Protein 3MJF (pdb70)

Radius of gyration: 22.08 Å; Cα contacts (8 Å, |Δi|>4): 1040; chains: 1; bounding box: 64×47×45 Å

InterPro domains:
  IPR000115 Phosphoribosylglycinamide synthetase [MF_00138] (1-424)
  IPR000115 Phosphoribosylglycinamide synthetase [PTHR43472] (1-425)
  IPR000115 Phosphoribosylglycinamide synthetase [TIGR00877] (1-424)
  IPR011054 Rudiment single hybrid motif [SSF51246] (329-425)
  IPR011761 ATP-grasp fold [PS50975] (109-316)
  IPR013815 ATP-grasp fold, subdomain 1 [G3DSA:3.30.1490.20] (121-190)
  IPR016185 Pre-ATP-grasp domain superfamily [SSF52440] (1-103)
  IPR020559 Phosphoribosylglycinamide synthetase, conserved site [PS00184] (290-297)
  IPR020560 Phosphoribosylglycinamide synthetase, C-domain [PF02843] (332-422)
  IPR020560 Phosphoribosylglycinamide synthetase, C-domain [SM01210] (330-424)
  IPR020561 Phosphoribosylglycinamide synthetase, ATP-grasp (A) domain [PF01071] (103-296)
  IPR020562 Phosphoribosylglycinamide synthetase, N-terminal [PF02844] (1-102)
  IPR037123 Phosphoribosylglycinamide synthetase, C-domain superfamily [G3DSA:3.90.600.10] (331-428)

Organism: Yersinia pestis (NCBI:txid632)

CATH classification: 3.40.50.20 (+3 more: 3.30.1490.20, 3.30.470.20, 3.90.600.10)

Foldseek 3Di:
DDEEEEDEFLLSLQLQVQLLVDPVHDAYEYEQYAVSQVPPPRYHGDDHHSQPLVVVLVCCVVVVHQEYEYQALRNQLVASVVSCVVVVHHYFFFGNLQSCQAVPPVVVVVLCVVLVFFAKDKDKDLDLVVQLVVCVVVADQKKKAWPDDDVPPGIDRHHSVRSNVRSCVNDCCPPHVPPIMMMIIGDDDDFKKKWKWALQQDIATWIKHWQFAFEAPNDHDGHLTKMKTDDVLCDVVLVVLVVRPDNSSQVSVVVVRRGGHMWIFMWAHPVSHIHTPGTHSSSSPPHSNQCLWDDNSVVCSSCSSVVNNVVDHDDTHPWMKIKWWWFAAQPPHDGDWFWFKPDQDPDDDPFWDKRFGQWHQDPVRTIIGGDGTGIITMGTDNALVGNLVVSVVSVVPIDTPRIDTYSCHCVVRVVVVD

Structure (mmCIF, N/CA/C/O backbone):
data_3MJF
#
_entry.id   3MJF
#
_cell.length_a   68.637
_cell.length_b   69.151
_cell.length_c   95.166
_cell.angle_alpha   90.000
_cell.angle_beta   90.000
_cell.angle_gamma   90.000
#
_symmetry.space_group_name_H-M   'P 21 21 21'
#
loop_
_entity.id
_entity.type
_entity.pdbx_description
1 polymer 'Phosphoribosylamine--glycine ligase'
2 non-polymer GLYCEROL
3 non-polymer 'TRIETHYLENE GLYCOL'
4 non-polymer DI(HYDROXYETHYL)ETHER
5 non-polymer 1,2-ETHANEDIOL
6 non-polymer BETA-MERCAPTOETHANOL
7 non-polymer 'SULFATE ION'
8 non-polymer 'SODIUM ION'
9 water water
#
loop_
_atom_site.group_PDB
_atom_site.id
_atom_site.type_symbol
_atom_site.label_atom_id
_atom_site.label_alt_id
_atom_site.label_comp_id
_atom_site.label_asym_id
_atom_site.label_entity_id
_atom_site.label_seq_id
_atom_site.pdbx_PDB_ins_code
_atom_site.Cartn_x
_atom_site.Cartn_y
_atom_site.Cartn_z
_atom_site.occupancy
_atom_site.B_iso_or_equiv
_atom_site.auth_seq_id
_atom_site.auth_comp_id
_atom_site.auth_asym_id
_atom_site.auth_atom_id
_atom_site.pdbx_PDB_model_num
ATOM 1 N N . ALA A 1 3 ? -3.541 20.897 12.502 1.00 29.40 0 ALA A N 1
ATOM 2 C CA . ALA A 1 3 ? -2.611 19.735 12.398 1.00 27.50 0 ALA A CA 1
ATOM 3 C C . ALA A 1 3 ? -1.875 19.715 11.040 1.00 26.31 0 ALA A C 1
ATOM 4 O O . ALA A 1 3 ? -2.345 20.281 10.037 1.00 30.60 0 ALA A O 1
ATOM 19 N N . ASN A 1 5 ? 0.183 17.461 7.960 1.00 16.25 2 ASN A N 1
ATOM 20 C CA . ASN A 1 5 ? 0.385 16.153 7.352 1.00 14.16 2 ASN A CA 1
ATOM 21 C C . ASN A 1 5 ? 1.869 15.795 7.409 1.00 13.51 2 ASN A C 1
ATOM 22 O O . ASN A 1 5 ? 2.739 16.658 7.266 1.00 14.39 2 ASN A O 1
ATOM 27 N N . ILE A 1 6 ? 2.143 14.537 7.642 1.00 12.53 3 ILE A N 1
ATOM 28 C CA . ILE A 1 6 ? 3.496 14.017 7.875 1.00 11.89 3 ILE A CA 1
ATOM 29 C C . ILE A 1 6 ? 3.844 12.955 6.815 1.00 12.26 3 ILE A C 1
ATOM 30 O O . ILE A 1 6 ? 2.996 12.121 6.475 1.00 12.29 3 ILE A O 1
ATOM 35 N N . LEU A 1 7 ? 5.086 12.983 6.323 1.00 11.56 4 LEU A N 1
ATOM 36 C CA . LEU A 1 7 ? 5.625 11.953 5.425 1.00 11.27 4 LEU A CA 1
ATOM 37 C C . LEU A 1 7 ? 6.809 11.268 6.102 1.00 11.04 4 LEU A C 1
ATOM 38 O O . LEU A 1 7 ? 7.749 11.926 6.499 1.00 11.59 4 LEU A O 1
ATOM 43 N N . ILE A 1 8 ? 6.729 9.949 6.183 1.00 10.60 5 ILE A N 1
ATOM 44 C CA . ILE A 1 8 ? 7.848 9.099 6.583 1.00 10.03 5 ILE A CA 1
ATOM 45 C C . ILE A 1 8 ? 8.385 8.435 5.341 1.00 9.87 5 ILE A C 1
ATOM 46 O O . ILE A 1 8 ? 7.656 7.791 4.615 1.00 11.66 5 ILE A O 1
ATOM 51 N N . ILE A 1 9 ? 9.666 8.581 5.086 1.00 9.77 6 ILE A N 1
ATOM 52 C CA . ILE A 1 9 ? 10.279 7.958 3.931 1.00 10.12 6 ILE A CA 1
ATOM 53 C C . ILE A 1 9 ? 10.997 6.679 4.355 1.00 10.34 6 ILE A C 1
ATOM 54 O O . ILE A 1 9 ? 11.843 6.684 5.274 1.00 11.33 6 ILE A O 1
ATOM 59 N N . GLY A 1 10 ? 10.624 5.594 3.685 1.00 10.42 7 GLY A N 1
ATOM 60 C CA . GLY A 1 10 ? 11.251 4.298 3.862 1.00 10.37 7 GLY A CA 1
ATOM 61 C C . GLY A 1 10 ? 10.261 3.176 4.019 1.00 11.53 7 GLY A C 1
ATOM 62 O O . GLY A 1 10 ? 9.046 3.349 3.800 1.00 13.04 7 GLY A O 1
ATOM 63 N N . ASN A 1 11 ? 10.781 1.992 4.372 1.00 11.51 8 ASN A N 1
ATOM 64 C CA A ASN A 1 11 ? 9.933 0.790 4.363 0.60 12.62 8 ASN A CA 1
ATOM 65 C CA B ASN A 1 11 ? 9.951 0.790 4.349 0.40 12.27 8 ASN A CA 1
ATOM 66 C C . ASN A 1 11 ? 10.378 -0.309 5.334 1.00 12.36 8 ASN A C 1
ATOM 67 O O . ASN A 1 11 ? 9.950 -1.450 5.198 1.00 14.47 8 ASN A O 1
ATOM 76 N N . GLY A 1 12 ? 11.241 0.041 6.263 1.00 12.74 9 GLY A N 1
ATOM 77 C CA . GLY A 1 12 ? 11.683 -0.857 7.302 1.00 13.02 9 GLY A CA 1
ATOM 78 C C . GLY A 1 12 ? 10.911 -0.789 8.608 1.00 12.01 9 GLY A C 1
ATOM 79 O O . GLY A 1 12 ? 9.937 -0.048 8.751 1.00 12.29 9 GLY A O 1
ATOM 80 N N . GLY A 1 13 ? 11.400 -1.554 9.562 1.00 12.10 10 GLY A N 1
ATOM 81 C CA . GLY A 1 13 ? 10.761 -1.579 10.863 1.00 12.30 10 GLY A CA 1
ATOM 82 C C . GLY A 1 13 ? 10.935 -0.295 11.630 1.00 11.56 10 GLY A C 1
ATOM 83 O O . GLY A 1 13 ? 9.998 0.140 12.340 1.00 11.14 10 GLY A O 1
ATOM 84 N N . ARG A 1 14 ? 12.076 0.366 11.460 1.00 10.44 11 ARG A N 1
ATOM 85 C CA . ARG A 1 14 ? 12.250 1.714 12.035 1.00 10.04 11 ARG A CA 1
ATOM 86 C C . ARG A 1 14 ? 11.149 2.649 11.528 1.00 9.82 11 ARG A C 1
ATOM 87 O O . ARG A 1 14 ? 10.607 3.459 12.299 1.00 11.08 11 ARG A O 1
ATOM 95 N N . GLU A 1 15 ? 10.810 2.532 10.234 1.00 10.56 12 GLU A N 1
ATOM 96 C CA . GLU A 1 15 ? 9.830 3.460 9.636 1.00 11.31 12 GLU A CA 1
ATOM 97 C C . GLU A 1 15 ? 8.426 3.148 10.078 1.00 11.15 12 GLU A C 1
ATOM 98 O O . GLU A 1 15 ? 7.636 4.057 10.298 1.00 12.35 12 GLU A O 1
ATOM 104 N N . HIS A 1 16 ? 8.091 1.868 10.245 1.00 11.06 13 HIS A N 1
ATOM 105 C CA . HIS A 1 16 ? 6.804 1.507 10.835 1.00 11.25 13 HIS A CA 1
ATOM 106 C C . HIS A 1 16 ? 6.716 2.129 12.240 1.00 11.13 13 HIS A C 1
ATOM 107 O O . HIS A 1 16 ? 5.727 2.777 12.595 1.00 12.10 13 HIS A O 1
ATOM 114 N N . ALA A 1 17 ? 7.758 1.961 13.037 1.00 10.66 14 ALA A N 1
ATOM 115 C CA . ALA A 1 17 ? 7.752 2.519 14.370 1.00 11.27 14 ALA A CA 1
ATOM 116 C C . ALA A 1 17 ? 7.643 4.043 14.404 1.00 10.87 14 ALA A C 1
ATOM 117 O O . ALA A 1 17 ? 6.921 4.600 15.250 1.00 10.83 14 ALA A O 1
ATOM 119 N N . LEU A 1 18 ? 8.414 4.735 13.552 1.00 10.82 15 LEU A N 1
ATOM 120 C CA . LEU A 1 18 ? 8.347 6.179 13.478 1.00 11.04 15 LEU A CA 1
ATOM 121 C C . LEU A 1 18 ? 6.926 6.631 13.094 1.00 10.70 15 LEU A C 1
ATOM 122 O O . LEU A 1 18 ? 6.388 7.580 13.675 1.00 12.00 15 LEU A O 1
ATOM 127 N N . GLY A 1 19 ? 6.346 5.996 12.085 1.00 11.24 16 GLY A N 1
ATOM 128 C CA . GLY A 1 19 ? 5.003 6.353 11.637 1.00 12.85 16 GLY A CA 1
ATOM 129 C C . GLY A 1 19 ? 3.964 6.093 12.701 1.00 12.64 16 GLY A C 1
ATOM 130 O O . GLY A 1 19 ? 3.134 6.967 12.989 1.00 14.20 16 GLY A O 1
ATOM 131 N N . TRP A 1 20 ? 4.054 4.940 13.348 1.00 12.47 17 TRP A N 1
ATOM 132 C CA . TRP A 1 20 ? 3.138 4.565 14.439 1.00 12.48 17 TRP A CA 1
ATOM 133 C C . TRP A 1 20 ? 3.176 5.579 15.572 1.00 13.18 17 TRP A C 1
ATOM 134 O O . TRP A 1 20 ? 2.144 5.999 16.116 1.00 14.54 17 TRP A O 1
ATOM 145 N N . LYS A 1 21 ? 4.364 5.999 15.933 1.00 11.93 18 LYS A N 1
ATOM 146 C CA . LYS A 1 21 ? 4.516 6.997 16.967 1.00 12.46 18 LYS A CA 1
ATOM 147 C C . LYS A 1 21 ? 4.020 8.375 16.546 1.00 12.85 18 LYS A C 1
ATOM 148 O O . LYS A 1 21 ? 3.313 9.053 17.315 1.00 13.85 18 LYS A O 1
ATOM 154 N N . ALA A 1 22 ? 4.369 8.771 15.330 1.00 12.26 19 ALA A N 1
ATOM 155 C CA . ALA A 1 22 ? 3.910 10.051 14.789 1.00 13.45 19 ALA A CA 1
ATOM 156 C C . ALA A 1 22 ? 2.389 10.169 14.789 1.00 15.13 19 ALA A C 1
ATOM 157 O O . ALA A 1 22 ? 1.839 11.246 15.035 1.00 16.36 19 ALA A O 1
ATOM 159 N N . ALA A 1 23 ? 1.730 9.054 14.491 1.00 15.85 20 ALA A N 1
ATOM 160 C CA . ALA A 1 23 ? 0.272 8.993 14.438 1.00 17.32 20 ALA A CA 1
ATOM 161 C C . ALA A 1 23 ? -0.380 9.278 15.756 1.00 18.60 20 ALA A C 1
ATOM 162 O O . ALA A 1 23 ? -1.568 9.632 15.790 1.00 20.39 20 ALA A O 1
ATOM 164 N N . GLN A 1 24 ? 0.365 9.186 16.850 1.00 17.86 21 GLN A N 1
ATOM 165 C CA . GLN A 1 24 ? -0.185 9.504 18.164 1.00 18.53 21 GLN A CA 1
ATOM 166 C C . GLN A 1 24 ? -0.217 10.993 18.456 1.00 18.36 21 GLN A C 1
ATOM 167 O O . GLN A 1 24 ? -0.875 11.423 19.433 1.00 21.35 21 GLN A O 1
ATOM 173 N N . SER A 1 25 ? 0.464 11.807 17.650 1.00 17.32 22 SER A N 1
ATOM 174 C CA . SER A 1 25 ? 0.594 13.228 17.945 1.00 18.04 22 SER A CA 1
ATOM 175 C C . SER A 1 25 ? -0.658 13.998 17.623 1.00 19.81 22 SER A C 1
ATOM 176 O O . SER A 1 25 ? -1.175 13.857 16.554 1.00 19.88 22 SER A O 1
ATOM 179 N N . PRO A 1 26 ? -1.120 14.855 18.541 1.00 21.40 23 PRO A N 1
ATOM 180 C CA . PRO A 1 26 ? -2.224 15.732 18.169 1.00 22.30 23 PRO A CA 1
ATOM 181 C C . PRO A 1 26 ? -1.853 16.742 17.105 1.00 21.28 23 PRO A C 1
ATOM 182 O O . PRO A 1 26 ? -2.744 17.407 16.547 1.00 24.58 23 PRO A O 1
ATOM 186 N N . LEU A 1 27 ? -0.539 16.899 16.833 1.00 20.43 24 LEU A N 1
ATOM 187 C CA . LEU A 1 27 ? -0.041 17.799 15.836 1.00 20.69 24 LEU A CA 1
ATOM 188 C C . LEU A 1 27 ? -0.107 17.210 14.413 1.00 20.88 24 LEU A C 1
ATOM 189 O O . LEU A 1 27 ? 0.213 17.919 13.445 1.00 24.29 24 LEU A O 1
ATOM 194 N N . ALA A 1 28 ? -0.477 15.945 14.295 1.00 19.60 25 ALA A N 1
ATOM 195 C CA . ALA A 1 28 ? -0.466 15.257 13.012 1.00 18.49 25 ALA A CA 1
ATOM 196 C C . ALA A 1 28 ? -1.894 15.060 12.526 1.00 18.38 25 ALA A C 1
ATOM 197 O O . ALA A 1 28 ? -2.794 14.685 13.292 1.00 20.97 25 ALA A O 1
ATOM 199 N N . ASP A 1 29 ? -2.088 15.315 11.247 1.00 18.83 26 ASP A N 1
ATOM 200 C CA . ASP A 1 29 ? -3.351 15.001 10.553 1.00 19.42 26 ASP A CA 1
ATOM 201 C C . ASP A 1 29 ? -3.204 13.670 9.823 1.00 18.89 26 ASP A C 1
ATOM 202 O O . ASP A 1 29 ? -3.361 12.619 10.431 1.00 22.70 26 ASP A O 1
ATOM 207 N N . LYS A 1 30 ? -2.846 13.703 8.534 1.00 17.30 27 LYS A N 1
ATOM 208 C CA . LYS A 1 30 ? -2.599 12.484 7.801 1.00 16.39 27 LYS A CA 1
ATOM 209 C C . LYS A 1 30 ? -1.118 12.145 7.930 1.00 14.69 27 LYS A C 1
ATOM 210 O O . LYS A 1 30 ? -0.285 13.048 7.924 1.00 15.81 27 LYS A O 1
ATOM 216 N N . ILE A 1 31 ? -0.832 10.848 7.991 1.00 14.05 28 ILE A N 1
ATOM 217 C CA A ILE A 1 31 ? 0.545 10.335 8.029 0.60 14.31 28 ILE A CA 1
ATOM 218 C CA B ILE A 1 31 ? 0.537 10.319 8.080 0.40 13.83 28 ILE A CA 1
ATOM 219 C C . ILE A 1 31 ? 0.731 9.317 6.931 1.00 12.99 28 ILE A C 1
ATOM 220 O O . ILE A 1 31 ? 0.045 8.300 6.873 1.00 14.51 28 ILE A O 1
ATOM 229 N N . TYR A 1 32 ? 1.662 9.647 6.030 1.00 13.30 29 TYR A N 1
ATOM 230 C CA . TYR A 1 32 ? 1.984 8.839 4.897 1.00 12.61 29 TYR A CA 1
ATOM 231 C C . TYR A 1 32 ? 3.343 8.170 5.044 1.00 12.42 29 TYR A C 1
ATOM 232 O O . TYR A 1 32 ? 4.223 8.733 5.680 1.00 12.26 29 TYR A O 1
ATOM 241 N N . VAL A 1 33 ? 3.483 6.987 4.442 1.00 11.71 30 VAL A N 1
ATOM 242 C CA . VAL A 1 33 ? 4.755 6.269 4.483 1.00 11.42 30 VAL A CA 1
ATOM 243 C C . VAL A 1 33 ? 5.067 5.892 3.030 1.00 10.97 30 VAL A C 1
ATOM 244 O O . VAL A 1 33 ? 4.261 5.250 2.365 1.00 12.96 30 VAL A O 1
ATOM 248 N N . ALA A 1 34 ? 6.224 6.303 2.518 1.00 11.12 31 ALA A N 1
ATOM 249 C CA . ALA A 1 34 ? 6.631 6.074 1.106 1.00 10.91 31 ALA A CA 1
ATOM 250 C C . ALA A 1 34 ? 7.914 5.253 1.048 1.00 11.04 31 ALA A C 1
ATOM 251 O O . ALA A 1 34 ? 9.003 5.784 1.381 1.00 10.66 31 ALA A O 1
ATOM 253 N N . PRO A 1 35 ? 7.826 3.976 0.613 1.00 12.17 32 PRO A N 1
ATOM 254 C CA . PRO A 1 35 ? 6.669 3.251 0.151 1.00 12.26 32 PRO A CA 1
ATOM 255 C C . PRO A 1 35 ? 5.930 2.505 1.236 1.00 12.64 32 PRO A C 1
ATOM 256 O O . PRO A 1 35 ? 4.862 1.971 0.971 1.00 13.75 32 PRO A O 1
ATOM 260 N N . GLY A 1 36 ? 6.526 2.405 2.426 1.00 13.11 33 GLY A N 1
ATOM 261 C CA . GLY A 1 36 ? 5.933 1.631 3.496 1.00 14.16 33 GLY A CA 1
ATOM 262 C C . GLY A 1 36 ? 6.036 0.128 3.259 1.00 13.23 33 GLY A C 1
ATOM 263 O O . GLY A 1 36 ? 6.720 -0.349 2.330 1.00 14.24 33 GLY A O 1
ATOM 264 N N . ASN A 1 37 ? 5.364 -0.648 4.097 1.00 12.37 34 ASN A N 1
ATOM 265 C CA . ASN A 1 37 ? 5.408 -2.113 4.009 1.00 11.62 34 ASN A CA 1
ATOM 266 C C . ASN A 1 37 ? 4.038 -2.659 4.444 1.00 12.88 34 ASN A C 1
ATOM 267 O O . ASN A 1 37 ? 3.078 -1.880 4.567 1.00 13.34 34 ASN A O 1
ATOM 272 N N . ALA A 1 38 ? 3.924 -3.972 4.670 1.00 13.74 35 ALA A N 1
ATOM 273 C CA . ALA A 1 38 ? 2.587 -4.512 5.020 1.00 14.91 35 ALA A CA 1
ATOM 274 C C . ALA A 1 38 ? 2.110 -3.995 6.376 1.00 14.36 35 ALA A C 1
ATOM 275 O O . ALA A 1 38 ? 0.905 -3.837 6.615 1.00 15.26 35 ALA A O 1
ATOM 277 N N . GLY A 1 39 ? 3.042 -3.711 7.285 1.00 14.22 36 GLY A N 1
ATOM 278 C CA . GLY A 1 39 ? 2.646 -3.273 8.609 1.00 13.95 36 GLY A CA 1
ATOM 279 C C . GLY A 1 39 ? 2.028 -1.892 8.568 1.00 14.70 36 GLY A C 1
ATOM 280 O O . GLY A 1 39 ? 1.073 -1.618 9.268 1.00 15.04 36 GLY A O 1
ATOM 281 N N . THR A 1 40 ? 2.619 -0.987 7.798 1.00 12.44 37 THR A N 1
ATOM 282 C CA . THR A 1 40 ? 2.086 0.354 7.673 1.00 13.33 37 THR A CA 1
ATOM 283 C C . THR A 1 40 ? 0.805 0.343 6.832 1.00 13.07 37 THR A C 1
ATOM 284 O O . THR A 1 40 ? -0.104 1.141 7.085 1.00 14.18 37 THR A O 1
ATOM 288 N N . ALA A 1 41 ? 0.701 -0.562 5.875 1.00 13.45 38 ALA A N 1
ATOM 289 C CA . ALA A 1 41 ? -0.590 -0.756 5.148 1.00 14.12 38 ALA A CA 1
ATOM 290 C C . ALA A 1 41 ? -1.715 -1.139 6.119 1.00 14.85 38 ALA A C 1
ATOM 291 O O . ALA A 1 41 ? -2.775 -0.527 6.110 1.00 18.47 38 ALA A O 1
ATOM 293 N N . LEU A 1 42 ? -1.423 -2.117 6.975 1.00 16.02 39 LEU A N 1
ATOM 294 C CA . LEU A 1 42 ? -2.398 -2.605 7.948 1.00 16.78 39 LEU A CA 1
ATOM 295 C C . LEU A 1 42 ? -2.738 -1.576 9.045 1.00 18.50 39 LEU A C 1
ATOM 296 O O . LEU A 1 42 ? -3.878 -1.517 9.568 1.00 19.94 39 LEU A O 1
ATOM 301 N N . GLU A 1 43 ? -1.772 -0.743 9.392 1.00 18.09 40 GLU A N 1
ATOM 302 C CA . GLU A 1 43 ? -1.957 0.269 10.429 1.00 19.32 40 GLU A CA 1
ATOM 303 C C . GLU A 1 43 ? -3.066 1.223 9.997 1.00 20.08 40 GLU A C 1
ATOM 304 O O . GLU A 1 43 ? -2.979 1.875 8.977 1.00 20.00 40 GLU A O 1
ATOM 310 N N . PRO A 1 44 ? -4.140 1.350 10.797 1.00 21.57 41 PRO A N 1
ATOM 311 C CA . PRO A 1 44 ? -5.232 2.192 10.274 1.00 21.59 41 PRO A CA 1
ATOM 312 C C . PRO A 1 44 ? -4.941 3.675 10.148 1.00 21.30 41 PRO A C 1
ATOM 313 O O . PRO A 1 44 ? -5.609 4.384 9.352 1.00 23.99 41 PRO A O 1
ATOM 317 N N . THR A 1 45 ? -3.947 4.142 10.905 1.00 20.78 42 THR A N 1
ATOM 318 C CA . THR A 1 45 ? -3.603 5.530 10.996 1.00 20.79 42 THR A CA 1
ATOM 319 C C . THR A 1 45 ? -2.544 5.973 9.972 1.00 17.77 42 THR A C 1
ATOM 320 O O . THR A 1 45 ? -2.206 7.147 9.928 1.00 19.19 42 THR A O 1
ATOM 324 N N . LEU A 1 46 ? -1.990 5.030 9.196 1.00 15.80 43 LEU A N 1
ATOM 325 C CA . LEU A 1 46 ? -0.933 5.293 8.223 1.00 14.36 43 LEU A CA 1
ATOM 326 C C . LEU A 1 46 ? -1.382 4.959 6.818 1.00 13.98 43 LEU A C 1
ATOM 327 O O . LEU A 1 46 ? -2.089 3.964 6.612 1.00 15.71 43 LEU A O 1
ATOM 332 N N . GLU A 1 47 ? -0.964 5.770 5.857 1.00 13.79 44 GLU A N 1
ATOM 333 C CA . GLU A 1 47 ? -1.311 5.538 4.463 1.00 14.96 44 GLU A CA 1
ATOM 334 C C . GLU A 1 47 ? -0.059 5.331 3.659 1.00 13.96 44 GLU A C 1
ATOM 335 O O . GLU A 1 47 ? 0.768 6.237 3.569 1.00 14.67 44 GLU A O 1
ATOM 341 N N . ASN A 1 48 ? 0.082 4.164 3.056 1.00 12.80 45 ASN A N 1
ATOM 342 C CA . ASN A 1 48 ? 1.210 3.929 2.176 1.00 13.53 45 ASN A CA 1
ATOM 343 C C . ASN A 1 48 ? 1.045 4.688 0.874 1.00 13.94 45 ASN A C 1
ATOM 344 O O . ASN A 1 48 ? -0.086 4.799 0.352 1.00 16.55 45 ASN A O 1
ATOM 349 N N . VAL A 1 49 ? 2.165 5.158 0.345 1.00 13.76 46 VAL A N 1
ATOM 350 C CA A VAL A 1 49 ? 2.270 5.910 -0.900 0.60 15.45 46 VAL A CA 1
ATOM 351 C CA B VAL A 1 49 ? 2.157 5.818 -0.941 0.40 14.90 46 VAL A CA 1
ATOM 352 C C . VAL A 1 49 ? 3.242 5.165 -1.808 1.00 14.96 46 VAL A C 1
ATOM 353 O O . VAL A 1 49 ? 4.375 4.917 -1.390 1.00 15.22 46 VAL A O 1
ATOM 360 N N . ASP A 1 50 ? 2.824 4.794 -3.009 1.00 16.69 47 ASP A N 1
ATOM 361 C CA . ASP A 1 50 ? 3.650 3.984 -3.913 1.00 16.56 47 ASP A CA 1
ATOM 362 C C . ASP A 1 50 ? 4.705 4.800 -4.651 1.00 17.06 47 ASP A C 1
ATOM 363 O O . ASP A 1 50 ? 4.614 5.010 -5.887 1.00 18.92 47 ASP A O 1
ATOM 368 N N . ILE A 1 51 ? 5.697 5.253 -3.892 1.00 14.82 48 ILE A N 1
ATOM 369 C CA . ILE A 1 51 ? 6.820 6.012 -4.406 1.00 14.47 48 ILE A CA 1
ATOM 370 C C . ILE A 1 51 ? 8.063 5.434 -3.727 1.00 14.14 48 ILE A C 1
ATOM 371 O O . ILE A 1 51 ? 8.050 5.259 -2.504 1.00 14.09 48 ILE A O 1
ATOM 376 N N . ALA A 1 52 ? 9.095 5.122 -4.511 1.00 15.18 49 ALA A N 1
ATOM 377 C CA . ALA A 1 52 ? 10.316 4.562 -3.993 1.00 16.13 49 ALA A CA 1
ATOM 378 C C . ALA A 1 52 ? 11.023 5.559 -3.125 1.00 14.94 49 ALA A C 1
ATOM 379 O O . ALA A 1 52 ? 10.996 6.777 -3.408 1.00 14.41 49 ALA A O 1
ATOM 381 N N . ALA A 1 53 ? 11.729 5.062 -2.117 1.00 15.58 50 ALA A N 1
ATOM 382 C CA . ALA A 1 53 ? 12.423 5.940 -1.200 1.00 15.91 50 ALA A CA 1
ATOM 383 C C . ALA A 1 53 ? 13.534 6.721 -1.850 1.00 16.39 50 ALA A C 1
ATOM 384 O O . ALA A 1 53 ? 13.930 7.751 -1.327 1.00 17.89 50 ALA A O 1
ATOM 386 N N . THR A 1 54 ? 14.051 6.233 -2.984 1.00 15.74 51 THR A N 1
ATOM 387 C CA . THR A 1 54 ? 15.092 6.922 -3.734 1.00 16.72 51 THR A CA 1
ATOM 388 C C . THR A 1 54 ? 14.586 7.660 -4.996 1.00 15.59 51 THR A C 1
ATOM 389 O O . THR A 1 54 ? 15.386 8.177 -5.802 1.00 17.63 51 THR A O 1
ATOM 393 N N . ASP A 1 55 ? 13.273 7.828 -5.117 1.00 14.44 52 ASP A N 1
ATOM 394 C CA . ASP A 1 55 ? 12.696 8.650 -6.196 1.00 14.68 52 ASP A CA 1
ATOM 395 C C . ASP A 1 55 ? 12.455 10.077 -5.685 1.00 13.45 52 ASP A C 1
ATOM 396 O O . ASP A 1 55 ? 11.347 10.425 -5.265 1.00 13.44 52 ASP A O 1
ATOM 401 N N . ILE A 1 56 ? 13.488 10.913 -5.740 1.00 14.56 53 ILE A N 1
ATOM 402 C CA A ILE A 1 56 ? 13.399 12.201 -5.125 0.60 15.63 53 ILE A CA 1
ATOM 403 C CA B ILE A 1 56 ? 13.451 12.266 -5.176 0.40 15.12 53 ILE A CA 1
ATOM 404 C C . ILE A 1 56 ? 12.345 13.064 -5.813 1.00 14.45 53 ILE A C 1
ATOM 405 O O . ILE A 1 56 ? 11.602 13.782 -5.129 1.00 15.29 53 ILE A O 1
ATOM 414 N N . ALA A 1 57 ? 12.282 13.027 -7.141 1.00 14.84 54 ALA A N 1
ATOM 415 C CA . ALA A 1 57 ? 11.293 13.857 -7.835 1.00 15.16 54 ALA A CA 1
ATOM 416 C C . ALA A 1 57 ? 9.858 13.436 -7.453 1.00 13.54 54 ALA A C 1
ATOM 417 O O . ALA A 1 57 ? 8.988 14.290 -7.248 1.00 15.34 54 ALA A O 1
ATOM 419 N N . GLY A 1 58 ? 9.617 12.144 -7.358 1.00 14.44 55 GLY A N 1
ATOM 420 C CA . GLY A 1 58 ? 8.318 11.644 -6.955 1.00 14.19 55 GLY A CA 1
ATOM 421 C C . GLY A 1 58 ? 7.940 12.010 -5.539 1.00 13.18 55 GLY A C 1
ATOM 422 O O . GLY A 1 58 ? 6.816 12.428 -5.260 1.00 13.44 55 GLY A O 1
ATOM 423 N N . LEU A 1 59 ? 8.940 11.936 -4.663 1.00 12.63 56 LEU A N 1
ATOM 424 C CA . LEU A 1 59 ? 8.744 12.294 -3.267 1.00 12.48 56 LEU A CA 1
ATOM 425 C C . LEU A 1 59 ? 8.444 13.796 -3.138 1.00 11.93 56 LEU A C 1
ATOM 426 O O . LEU A 1 59 ? 7.555 14.187 -2.355 1.00 13.23 56 LEU A O 1
ATOM 431 N N . LEU A 1 60 ? 9.237 14.625 -3.818 1.00 14.04 57 LEU A N 1
ATOM 432 C CA A LEU A 1 60 ? 9.012 16.055 -3.740 0.70 14.66 57 LEU A CA 1
ATOM 433 C CA B LEU A 1 60 ? 9.017 16.091 -3.844 0.30 14.15 57 LEU A CA 1
ATOM 434 C C . LEU A 1 60 ? 7.630 16.428 -4.334 1.00 13.49 57 LEU A C 1
ATOM 435 O O . LEU A 1 60 ? 6.903 17.253 -3.717 1.00 14.78 57 LEU A O 1
ATOM 444 N N . ALA A 1 61 ? 7.246 15.834 -5.480 1.00 13.96 58 ALA A N 1
ATOM 445 C CA . ALA A 1 61 ? 5.953 16.107 -6.077 1.00 13.03 58 ALA A CA 1
ATOM 446 C C . ALA A 1 61 ? 4.813 15.771 -5.097 1.00 13.10 58 ALA A C 1
ATOM 447 O O . ALA A 1 61 ? 3.797 16.500 -4.978 1.00 14.00 58 ALA A O 1
ATOM 449 N N . PHE A 1 62 ? 4.958 14.641 -4.397 1.00 12.75 59 PHE A N 1
ATOM 450 C CA . PHE A 1 62 ? 4.000 14.189 -3.400 1.00 13.60 59 PHE A CA 1
ATOM 451 C C . PHE A 1 62 ? 3.919 15.205 -2.273 1.00 12.67 59 PHE A C 1
ATOM 452 O O . PHE A 1 62 ? 2.807 15.658 -1.893 1.00 13.53 59 PHE A O 1
ATOM 460 N N . ALA A 1 63 ? 5.063 15.616 -1.753 1.00 12.92 60 ALA A N 1
ATOM 461 C CA . ALA A 1 63 ? 5.070 16.541 -0.624 1.00 13.85 60 ALA A CA 1
ATOM 462 C C . ALA A 1 63 ? 4.438 17.879 -1.010 1.00 12.79 60 ALA A C 1
ATOM 463 O O . ALA A 1 63 ? 3.767 18.525 -0.191 1.00 13.94 60 ALA A O 1
ATOM 465 N N . GLN A 1 64 ? 4.706 18.322 -2.228 1.00 14.07 61 GLN A N 1
ATOM 466 C CA . GLN A 1 64 ? 4.158 19.571 -2.744 1.00 14.64 61 GLN A CA 1
ATOM 467 C C . GLN A 1 64 ? 2.687 19.513 -3.094 1.00 15.88 61 GLN A C 1
ATOM 468 O O . GLN A 1 64 ? 2.011 20.590 -3.185 1.00 19.93 61 GLN A O 1
ATOM 474 N N . SER A 1 65 ? 2.156 18.326 -3.245 1.00 14.32 62 SER A N 1
ATOM 475 C CA . SER A 1 65 ? 0.765 18.159 -3.644 1.00 14.66 62 SER A CA 1
ATOM 476 C C . SER A 1 65 ? -0.155 17.670 -2.541 1.00 14.33 62 SER A C 1
ATOM 477 O O . SER A 1 65 ? -1.379 17.727 -2.697 1.00 14.41 62 SER A O 1
ATOM 480 N N . HIS A 1 66 ? 0.421 17.190 -1.439 1.00 14.66 63 HIS A N 1
ATOM 481 C CA . HIS A 1 66 ? -0.338 16.669 -0.306 1.00 14.28 63 HIS A CA 1
ATOM 482 C C . HIS A 1 66 ? -0.086 17.443 1.009 1.00 15.67 63 HIS A C 1
ATOM 483 O O . HIS A 1 66 ? -0.343 16.940 2.117 1.00 16.46 63 HIS A O 1
ATOM 490 N N . ASP A 1 67 ? 0.347 18.689 0.872 1.00 15.91 64 ASP A N 1
ATOM 491 C CA . ASP A 1 67 ? 0.455 19.634 1.959 1.00 16.77 64 ASP A CA 1
ATOM 492 C C . ASP A 1 67 ? 1.203 19.024 3.135 1.00 15.73 64 ASP A C 1
ATOM 493 O O . ASP A 1 67 ? 0.752 19.021 4.278 1.00 17.11 64 ASP A O 1
ATOM 498 N N . ILE A 1 68 ? 2.391 18.486 2.823 1.00 14.98 65 ILE A N 1
ATOM 499 C CA . ILE A 1 68 ? 3.215 17.856 3.855 1.00 13.76 65 ILE A CA 1
ATOM 500 C C . ILE A 1 68 ? 4.025 18.877 4.663 1.00 13.48 65 ILE A C 1
ATOM 501 O O . ILE A 1 68 ? 4.976 19.455 4.143 1.00 16.48 65 ILE A O 1
ATOM 506 N N . GLY A 1 69 ? 3.674 19.024 5.929 1.00 14.46 66 GLY A N 1
ATOM 507 C CA . GLY A 1 69 ? 4.313 19.976 6.818 1.00 13.76 66 GLY A CA 1
ATOM 508 C C . GLY A 1 69 ? 5.584 19.496 7.445 1.00 14.26 66 GLY A C 1
ATOM 509 O O . GLY A 1 69 ? 6.402 20.332 7.813 1.00 15.78 66 GLY A O 1
ATOM 510 N N . LEU A 1 70 ? 5.794 18.186 7.501 1.00 12.92 67 LEU A N 1
ATOM 511 C CA . LEU A 1 70 ? 7.035 17.655 8.035 1.00 12.21 67 LEU A CA 1
ATOM 512 C C . LEU A 1 70 ? 7.295 16.295 7.395 1.00 10.50 67 LEU A C 1
ATOM 513 O O . LEU A 1 70 ? 6.424 15.422 7.408 1.00 11.46 67 LEU A O 1
ATOM 518 N N . THR A 1 71 ? 8.513 16.112 6.933 1.00 10.38 68 THR A N 1
ATOM 519 C CA . THR A 1 71 ? 9.036 14.836 6.434 1.00 9.60 68 THR A CA 1
ATOM 520 C C . THR A 1 71 ? 10.150 14.314 7.338 1.00 10.17 68 THR A C 1
ATOM 521 O O . THR A 1 71 ? 10.961 15.084 7.806 1.00 10.47 68 THR A O 1
ATOM 525 N N . ILE A 1 72 ? 10.109 13.022 7.640 1.00 10.69 69 ILE A N 1
ATOM 526 C CA . ILE A 1 72 ? 11.094 12.397 8.495 1.00 10.46 69 ILE A CA 1
ATOM 527 C C . ILE A 1 72 ? 11.705 11.280 7.700 1.00 10.95 69 ILE A C 1
ATOM 528 O O . ILE A 1 72 ? 10.999 10.418 7.200 1.00 11.07 69 ILE A O 1
ATOM 533 N N . VAL A 1 73 ? 13.030 11.263 7.610 1.00 12.54 70 VAL A N 1
ATOM 534 C CA . VAL A 1 73 ? 13.739 10.263 6.781 1.00 12.16 70 VAL A CA 1
ATOM 535 C C . VAL A 1 73 ? 14.394 9.203 7.635 1.00 16.07 70 VAL A C 1
ATOM 536 O O . VAL A 1 73 ? 15.169 9.487 8.519 1.00 18.51 70 VAL A O 1
ATOM 540 N N . GLY A 1 74 ? 14.040 7.972 7.349 1.00 19.37 71 GLY A N 1
ATOM 541 C CA . GLY A 1 74 ? 14.620 6.853 8.131 1.00 20.61 71 GLY A CA 1
ATOM 542 C C . GLY A 1 74 ? 15.938 6.256 7.622 1.00 16.91 71 GLY A C 1
ATOM 543 O O . GLY A 1 74 ? 16.946 6.295 8.342 1.00 21.08 71 GLY A O 1
ATOM 544 N N . PRO A 1 75 ? 15.947 5.786 6.370 1.00 18.31 72 PRO A N 1
ATOM 545 C CA . PRO A 1 75 ? 17.082 4.983 5.897 1.00 16.49 72 PRO A CA 1
ATOM 546 C C . PRO A 1 75 ? 18.146 5.803 5.173 1.00 15.48 72 PRO A C 1
ATOM 547 O O . PRO A 1 75 ? 17.948 6.912 4.741 1.00 15.23 72 PRO A O 1
ATOM 551 N N . GLU A 1 76 ? 19.249 5.141 4.944 1.00 14.69 73 GLU A N 1
ATOM 552 C CA . GLU A 1 76 ? 20.405 5.705 4.298 1.00 14.49 73 GLU A CA 1
ATOM 553 C C . GLU A 1 76 ? 20.255 6.119 2.847 1.00 13.12 73 GLU A C 1
ATOM 554 O O . GLU A 1 76 ? 20.748 7.155 2.417 1.00 13.94 73 GLU A O 1
ATOM 560 N N . ALA A 1 77 ? 19.641 5.256 2.047 1.00 14.29 74 ALA A N 1
ATOM 561 C CA . ALA A 1 77 ? 19.603 5.457 0.610 1.00 14.08 74 ALA A CA 1
ATOM 562 C C . ALA A 1 77 ? 19.103 6.819 0.105 1.00 15.10 74 ALA A C 1
ATOM 563 O O . ALA A 1 77 ? 19.793 7.456 -0.686 1.00 15.75 74 ALA A O 1
ATOM 565 N N . PRO A 1 78 ? 17.965 7.295 0.618 1.00 14.51 75 PRO A N 1
ATOM 566 C CA . PRO A 1 78 ? 17.493 8.632 0.196 1.00 13.83 75 PRO A CA 1
ATOM 567 C C . PRO A 1 78 ? 18.394 9.756 0.684 1.00 12.91 75 PRO A C 1
ATOM 568 O O . PRO A 1 78 ? 18.549 10.771 0.014 1.00 13.71 75 PRO A O 1
ATOM 572 N N . LEU A 1 79 ? 19.045 9.549 1.831 1.00 11.79 76 LEU A N 1
ATOM 573 C CA . LEU A 1 79 ? 19.906 10.595 2.381 1.00 11.22 76 LEU A CA 1
ATOM 574 C C . LEU A 1 79 ? 21.145 10.814 1.533 1.00 12.83 76 LEU A C 1
ATOM 575 O O . LEU A 1 79 ? 21.506 11.959 1.253 1.00 12.36 76 LEU A O 1
ATOM 580 N N . VAL A 1 80 ? 21.777 9.724 1.119 1.00 12.88 77 VAL A N 1
ATOM 581 C CA . VAL A 1 80 ? 22.997 9.821 0.377 1.00 14.15 77 VAL A CA 1
ATOM 582 C C . VAL A 1 80 ? 22.854 10.314 -1.043 1.00 14.73 77 VAL A C 1
ATOM 583 O O . VAL A 1 80 ? 23.857 10.729 -1.649 1.00 16.73 77 VAL A O 1
ATOM 587 N N . ILE A 1 81 ? 21.623 10.378 -1.534 1.00 15.25 78 ILE A N 1
ATOM 588 C CA . ILE A 1 81 ? 21.359 11.013 -2.834 1.00 15.03 78 ILE A CA 1
ATOM 589 C C . ILE A 1 81 ? 20.729 12.405 -2.719 1.00 15.08 78 ILE A C 1
ATOM 590 O O . ILE A 1 81 ? 20.354 13.004 -3.708 1.00 16.84 78 ILE A O 1
ATOM 595 N N . GLY A 1 82 ? 20.625 12.902 -1.496 1.00 13.72 79 GLY A N 1
ATOM 596 C CA . GLY A 1 82 ? 20.244 14.285 -1.259 1.00 13.04 79 GLY A CA 1
ATOM 597 C C . GLY A 1 82 ? 18.761 14.593 -1.238 1.00 11.83 79 GLY A C 1
ATOM 598 O O . GLY A 1 82 ? 18.339 15.669 -1.668 1.00 12.93 79 GLY A O 1
ATOM 599 N N . VAL A 1 83 ? 17.940 13.685 -0.715 1.00 11.40 80 VAL A N 1
ATOM 600 C CA . VAL A 1 83 ? 16.520 14.019 -0.537 1.00 11.19 80 VAL A CA 1
ATOM 601 C C . VAL A 1 83 ? 16.323 15.267 0.321 1.00 10.82 80 VAL A C 1
ATOM 602 O O . VAL A 1 83 ? 15.488 16.100 0.048 1.00 11.62 80 VAL A O 1
ATOM 606 N N . VAL A 1 84 ? 17.169 15.414 1.353 1.00 10.36 81 VAL A N 1
ATOM 607 C CA . VAL A 1 84 ? 17.056 16.559 2.221 1.00 9.98 81 VAL A CA 1
ATOM 608 C C . VAL A 1 84 ? 17.392 17.862 1.479 1.00 10.52 81 VAL A C 1
ATOM 609 O O . VAL A 1 84 ? 16.645 18.843 1.568 1.00 12.71 81 VAL A O 1
ATOM 613 N N . ASP A 1 85 ? 18.447 17.834 0.679 1.00 11.43 82 ASP A N 1
ATOM 614 C CA . ASP A 1 85 ? 18.834 19.022 -0.076 1.00 12.92 82 ASP A CA 1
ATOM 615 C C . ASP A 1 85 ? 17.668 19.445 -0.983 1.00 13.68 82 ASP A C 1
ATOM 616 O O . ASP A 1 85 ? 17.344 20.635 -1.115 1.00 14.97 82 ASP A O 1
ATOM 621 N N . ALA A 1 86 ? 17.062 18.459 -1.639 1.00 12.77 83 ALA A N 1
ATOM 622 C CA . ALA A 1 86 ? 15.980 18.713 -2.601 1.00 13.51 83 ALA A CA 1
ATOM 623 C C . ALA A 1 86 ? 14.762 19.301 -1.893 1.00 13.12 83 ALA A C 1
ATOM 624 O O . ALA A 1 86 ? 14.152 20.294 -2.338 1.00 14.90 83 ALA A O 1
ATOM 626 N N . PHE A 1 87 ? 14.380 18.699 -0.777 1.00 12.07 84 PHE A N 1
ATOM 627 C CA . PHE A 1 87 ? 13.236 19.182 -0.031 1.00 12.57 84 PHE A CA 1
ATOM 628 C C . PHE A 1 87 ? 13.488 20.613 0.495 1.00 13.46 84 PHE A C 1
ATOM 629 O O . PHE A 1 87 ? 12.583 21.467 0.436 1.00 14.13 84 PHE A O 1
ATOM 637 N N . ARG A 1 88 ? 14.669 20.863 1.036 1.00 14.29 85 ARG A N 1
ATOM 638 C CA . ARG A 1 88 ? 14.950 22.170 1.572 1.00 15.64 85 ARG A CA 1
ATOM 639 C C . ARG A 1 88 ? 15.012 23.244 0.492 1.00 16.08 85 ARG A C 1
ATOM 640 O O . ARG A 1 88 ? 14.543 24.356 0.752 1.00 17.94 85 ARG A O 1
ATOM 648 N N . ALA A 1 89 ? 15.491 22.889 -0.698 1.00 15.40 86 ALA A N 1
ATOM 649 C CA . ALA A 1 89 ? 15.542 23.842 -1.815 1.00 16.46 86 ALA A CA 1
ATOM 650 C C . ALA A 1 89 ? 14.124 24.274 -2.180 1.00 17.52 86 ALA A C 1
ATOM 651 O O . ALA A 1 89 ? 13.924 25.420 -2.682 1.00 20.19 86 ALA A O 1
ATOM 653 N N . ALA A 1 90 ? 13.152 23.378 -1.939 1.00 16.56 87 ALA A N 1
ATOM 654 C CA . ALA A 1 90 ? 11.715 23.610 -2.213 1.00 17.76 87 ALA A CA 1
ATOM 655 C C . ALA A 1 90 ? 10.948 24.193 -1.018 1.00 18.19 87 ALA A C 1
ATOM 656 O O . ALA A 1 90 ? 9.696 24.317 -1.077 1.00 20.22 87 ALA A O 1
ATOM 658 N N . GLY A 1 91 ? 11.661 24.494 0.070 1.00 18.75 88 GLY A N 1
ATOM 659 C CA . GLY A 1 91 ? 11.043 25.149 1.219 1.00 19.76 88 GLY A CA 1
ATOM 660 C C . GLY A 1 91 ? 10.313 24.238 2.166 1.00 19.78 88 GLY A C 1
ATOM 661 O O . GLY A 1 91 ? 9.540 24.717 3.005 1.00 22.89 88 GLY A O 1
ATOM 662 N N . LEU A 1 92 ? 10.563 22.923 2.051 1.00 18.43 89 LEU A N 1
ATOM 663 C CA . LEU A 1 92 ? 9.820 21.941 2.827 1.00 16.56 89 LEU A CA 1
ATOM 664 C C . LEU A 1 92 ? 10.632 21.542 4.062 1.00 15.46 89 LEU A C 1
ATOM 665 O O . LEU A 1 92 ? 11.868 21.370 3.965 1.00 17.96 89 LEU A O 1
ATOM 670 N N . ALA A 1 93 ? 9.955 21.364 5.199 1.00 13.86 90 ALA A N 1
ATOM 671 C CA . ALA A 1 93 ? 10.593 20.970 6.443 1.00 12.03 90 ALA A CA 1
ATOM 672 C C . ALA A 1 93 ? 10.844 19.454 6.425 1.00 11.26 90 ALA A C 1
ATOM 673 O O . ALA A 1 93 ? 9.943 18.644 6.274 1.00 12.64 90 ALA A O 1
ATOM 675 N N . ILE A 1 94 ? 12.112 19.091 6.660 1.00 10.77 91 ILE A N 1
ATOM 676 C CA . ILE A 1 94 ? 12.554 17.700 6.597 1.00 10.06 91 ILE A CA 1
ATOM 677 C C . ILE A 1 94 ? 13.642 17.430 7.625 1.00 9.36 91 ILE A C 1
ATOM 678 O O . ILE A 1 94 ? 14.591 18.194 7.753 1.00 12.01 91 ILE A O 1
ATOM 683 N N . PHE A 1 95 ? 13.427 16.363 8.410 1.00 10.29 92 PHE A N 1
ATOM 684 C CA . PHE A 1 95 ? 14.331 15.971 9.482 1.00 9.24 92 PHE A CA 1
ATOM 685 C C . PHE A 1 95 ? 15.215 14.810 9.003 1.00 8.78 92 PHE A C 1
ATOM 686 O O . PHE A 1 95 ? 14.785 13.679 8.889 1.00 10.64 92 PHE A O 1
ATOM 694 N N . GLY A 1 96 ? 16.461 15.167 8.703 1.00 8.32 93 GLY A N 1
ATOM 695 C CA . GLY A 1 96 ? 17.484 14.271 8.161 1.00 8.77 93 GLY A CA 1
ATOM 696 C C . GLY A 1 96 ? 18.693 15.078 7.730 1.00 9.32 93 GLY A C 1
ATOM 697 O O . GLY A 1 96 ? 18.607 16.298 7.630 1.00 10.08 93 GLY A O 1
ATOM 698 N N . PRO A 1 97 ? 19.811 14.395 7.473 1.00 9.16 94 PRO A N 1
ATOM 699 C CA . PRO A 1 97 ? 21.032 15.062 7.035 1.00 8.95 94 PRO A CA 1
ATOM 700 C C . PRO A 1 97 ? 21.012 15.357 5.530 1.00 8.58 94 PRO A C 1
ATOM 701 O O . PRO A 1 97 ? 20.491 14.568 4.747 1.00 9.26 94 PRO A O 1
ATOM 705 N N . THR A 1 98 ? 21.658 16.464 5.164 1.00 9.50 95 THR A N 1
ATOM 706 C CA . THR A 1 98 ? 22.003 16.718 3.775 1.00 10.00 95 THR A CA 1
ATOM 707 C C . THR A 1 98 ? 22.915 15.602 3.235 1.00 10.05 95 THR A C 1
ATOM 708 O O . THR A 1 98 ? 23.495 14.837 3.985 1.00 10.72 95 THR A O 1
ATOM 712 N N . GLN A 1 99 ? 23.024 15.520 1.923 1.00 11.23 96 GLN A N 1
ATOM 713 C CA A GLN A 1 99 ? 23.940 14.580 1.312 0.50 11.40 96 GLN A CA 1
ATOM 714 C CA B GLN A 1 99 ? 23.945 14.577 1.307 0.50 11.62 96 GLN A CA 1
ATOM 715 C C . GLN A 1 99 ? 25.343 14.720 1.888 1.00 11.72 96 GLN A C 1
ATOM 716 O O . GLN A 1 99 ? 26.000 13.723 2.168 1.00 11.08 96 GLN A O 1
ATOM 727 N N . ALA A 1 100 ? 25.804 15.960 2.048 1.00 11.72 97 ALA A N 1
ATOM 728 C CA . ALA A 1 100 ? 27.120 16.199 2.580 1.00 12.14 97 ALA A CA 1
ATOM 729 C C . ALA A 1 100 ? 27.286 15.722 4.009 1.00 10.92 97 ALA A C 1
ATOM 730 O O . ALA A 1 100 ? 28.293 15.087 4.367 1.00 12.35 97 ALA A O 1
ATOM 732 N N . ALA A 1 101 ? 26.291 16.021 4.838 1.00 10.37 98 ALA A N 1
ATOM 733 C CA . ALA A 1 101 ? 26.305 15.561 6.228 1.00 9.33 98 ALA A CA 1
ATOM 734 C C . ALA A 1 101 ? 26.150 14.020 6.331 1.00 10.41 98 ALA A C 1
ATOM 735 O O . ALA A 1 101 ? 26.699 13.407 7.238 1.00 9.76 98 ALA A O 1
ATOM 737 N N . ALA A 1 102 ? 25.395 13.440 5.379 1.00 9.38 99 ALA A N 1
ATOM 738 C CA . ALA A 1 102 ? 25.144 12.006 5.341 1.00 9.82 99 ALA A CA 1
ATOM 739 C C . ALA A 1 102 ? 26.372 11.184 5.065 1.00 10.78 99 ALA A C 1
ATOM 740 O O . ALA A 1 102 ? 26.370 9.989 5.297 1.00 12.75 99 ALA A O 1
ATOM 742 N N . GLN A 1 103 ? 27.446 11.817 4.631 1.00 10.31 100 GLN A N 1
ATOM 743 C CA . GLN A 1 103 ? 28.688 11.101 4.470 1.00 10.48 100 GLN A CA 1
ATOM 744 C C . GLN A 1 103 ? 29.163 10.443 5.771 1.00 10.49 100 GLN A C 1
ATOM 745 O O . GLN A 1 103 ? 29.822 9.385 5.765 1.00 11.47 100 GLN A O 1
ATOM 751 N N . LEU A 1 104 ? 28.794 11.039 6.894 1.00 10.94 101 LEU A N 1
ATOM 752 C CA . LEU A 1 104 ? 29.173 10.513 8.213 1.00 11.77 101 LEU A CA 1
ATOM 753 C C . LEU A 1 104 ? 28.543 9.183 8.513 1.00 14.11 101 LEU A C 1
ATOM 754 O O . LEU A 1 104 ? 29.155 8.370 9.224 1.00 15.35 101 LEU A O 1
ATOM 759 N N . GLU A 1 105 ? 27.329 8.939 8.005 1.00 14.40 102 GLU A N 1
ATOM 760 C CA A GLU A 1 105 ? 26.669 7.659 8.156 0.70 14.76 102 GLU A CA 1
ATOM 761 C CA B GLU A 1 105 ? 26.751 7.591 8.169 0.30 14.88 102 GLU A CA 1
ATOM 762 C C . GLU A 1 105 ? 26.855 6.715 6.949 1.00 14.68 102 GLU A C 1
ATOM 763 O O . GLU A 1 105 ? 26.657 5.490 7.078 1.00 17.34 102 GLU A O 1
ATOM 774 N N . GLY A 1 106 ? 27.139 7.285 5.775 1.00 15.48 103 GLY A N 1
ATOM 775 C CA . GLY A 1 106 ? 27.145 6.543 4.514 1.00 16.56 103 GLY A CA 1
ATOM 776 C C . GLY A 1 106 ? 28.463 6.026 4.025 1.00 17.49 103 GLY A C 1
ATOM 777 O O . GLY A 1 106 ? 28.527 5.090 3.209 1.00 19.97 103 GLY A O 1
ATOM 778 N N . SER A 1 107 ? 29.534 6.662 4.487 1.00 15.84 104 SER A N 1
ATOM 779 C CA . SER A 1 107 ? 30.874 6.313 4.006 1.00 17.01 104 SER A CA 1
ATOM 780 C C . SER A 1 107 ? 31.760 5.926 5.179 1.00 16.76 104 SER A C 1
ATOM 781 O O . SER A 1 107 ? 32.109 6.767 6.013 1.00 15.73 104 SER A O 1
ATOM 784 N N . LYS A 1 108 ? 32.210 4.675 5.210 1.00 18.28 105 LYS A N 1
ATOM 785 C CA A LYS A 1 108 ? 33.117 4.224 6.254 0.60 18.18 105 LYS A CA 1
ATOM 786 C CA B LYS A 1 108 ? 33.134 4.238 6.255 0.40 18.12 105 LYS A CA 1
ATOM 787 C C . LYS A 1 108 ? 34.470 4.990 6.157 1.00 17.86 105 LYS A C 1
ATOM 788 O O . LYS A 1 108 ? 35.030 5.398 7.153 1.00 17.41 105 LYS A O 1
ATOM 799 N N . ALA A 1 109 ? 34.990 5.194 4.949 1.00 18.48 106 ALA A N 1
ATOM 800 C CA . ALA A 1 109 ? 36.268 5.916 4.735 1.00 17.67 106 ALA A CA 1
ATOM 801 C C . ALA A 1 109 ? 36.210 7.373 5.221 1.00 16.47 106 ALA A C 1
ATOM 802 O O . ALA A 1 109 ? 37.110 7.898 5.906 1.00 16.20 106 ALA A O 1
ATOM 804 N N . PHE A 1 110 ? 35.105 8.035 4.862 1.00 15.04 107 PHE A N 1
ATOM 805 C CA . PHE A 1 110 ? 34.892 9.420 5.282 1.00 13.23 107 PHE A CA 1
ATOM 806 C C . PHE A 1 110 ? 34.966 9.488 6.814 1.00 12.57 107 PHE A C 1
ATOM 807 O O . PHE A 1 110 ? 35.602 10.347 7.424 1.00 11.37 107 PHE A O 1
ATOM 815 N N . THR A 1 111 ? 34.288 8.551 7.457 1.00 12.63 108 THR A N 1
ATOM 816 C CA . THR A 1 111 ? 34.221 8.566 8.906 1.00 11.53 108 THR A CA 1
ATOM 817 C C . THR A 1 111 ? 35.514 8.198 9.559 1.00 11.50 108 THR A C 1
ATOM 818 O O . THR A 1 111 ? 35.888 8.846 10.556 1.00 12.24 108 THR A O 1
ATOM 822 N N . LYS A 1 112 ? 36.256 7.240 9.017 1.00 12.72 109 LYS A N 1
ATOM 823 C CA A LYS A 1 112 ? 37.547 6.969 9.638 0.60 12.87 109 LYS A CA 1
ATOM 824 C CA B LYS A 1 112 ? 37.579 6.944 9.584 0.40 13.10 109 LYS A CA 1
ATOM 825 C C . LYS A 1 112 ? 38.435 8.211 9.606 1.00 13.83 109 LYS A C 1
ATOM 826 O O . LYS A 1 112 ? 39.119 8.517 10.593 1.00 13.83 109 LYS A O 1
ATOM 837 N N . ASP A 1 113 ? 38.419 8.938 8.498 1.00 12.79 110 ASP A N 1
ATOM 838 C CA . ASP A 1 113 ? 39.229 10.155 8.410 1.00 13.50 110 ASP A CA 1
ATOM 839 C C . ASP A 1 113 ? 38.743 11.236 9.378 1.00 12.43 110 ASP A C 1
ATOM 840 O O . ASP A 1 113 ? 39.547 11.928 10.039 1.00 12.55 110 ASP A O 1
ATOM 845 N N . PHE A 1 114 ? 37.427 11.351 9.465 1.00 11.97 111 PHE A N 1
ATOM 846 C CA . PHE A 1 114 ? 36.812 12.336 10.359 1.00 10.43 111 PHE A CA 1
ATOM 847 C C . PHE A 1 114 ? 37.178 12.062 11.825 1.00 9.91 111 PHE A C 1
ATOM 848 O O . PHE A 1 114 ? 37.580 12.975 12.577 1.00 11.51 111 PHE A O 1
ATOM 856 N N . LEU A 1 115 ? 37.042 10.802 12.239 1.00 10.45 112 LEU A N 1
ATOM 857 C CA . LEU A 1 115 ? 37.364 10.425 13.598 1.00 11.51 112 LEU A CA 1
ATOM 858 C C . LEU A 1 115 ? 38.816 10.736 13.912 1.00 13.19 112 LEU A C 1
ATOM 859 O O . LEU A 1 115 ? 39.112 11.227 15.006 1.00 14.26 112 LEU A O 1
ATOM 864 N N . ALA A 1 116 ? 39.690 10.487 12.937 1.00 12.12 113 ALA A N 1
ATOM 865 C CA . ALA A 1 116 ? 41.128 10.715 13.167 1.00 13.95 113 ALA A CA 1
ATOM 866 C C . ALA A 1 116 ? 41.410 12.184 13.344 1.00 14.93 113 ALA A C 1
ATOM 867 O O . ALA A 1 116 ? 42.090 12.606 14.301 1.00 16.63 113 ALA A O 1
ATOM 869 N N . ARG A 1 117 ? 40.894 12.999 12.452 1.00 15.62 114 ARG A N 1
ATOM 870 C CA . ARG A 1 117 ? 41.263 14.415 12.527 1.00 17.24 114 ARG A CA 1
ATOM 871 C C . ARG A 1 117 ? 40.641 15.158 13.720 1.00 16.40 114 ARG A C 1
ATOM 872 O O . ARG A 1 117 ? 41.198 16.159 14.182 1.00 19.25 114 ARG A O 1
ATOM 880 N N . HIS A 1 118 ? 39.575 14.606 14.299 1.00 15.05 115 HIS A N 1
ATOM 881 C CA . HIS A 1 118 ? 38.943 15.144 15.479 1.00 14.78 115 HIS A CA 1
ATOM 882 C C . HIS A 1 118 ? 39.297 14.435 16.790 1.00 14.94 115 HIS A C 1
ATOM 883 O O . HIS A 1 118 ? 38.746 14.768 17.846 1.00 16.98 115 HIS A O 1
ATOM 890 N N . ASN A 1 119 ? 40.210 13.474 16.699 1.00 15.92 116 ASN A N 1
ATOM 891 C CA A ASN A 1 119 ? 40.671 12.707 17.858 0.60 16.02 116 ASN A CA 1
ATOM 892 C CA B ASN A 1 119 ? 40.656 12.732 17.896 0.40 16.27 116 ASN A CA 1
ATOM 893 C C . ASN A 1 119 ? 39.497 12.102 18.659 1.00 15.73 116 ASN A C 1
ATOM 894 O O . ASN A 1 119 ? 39.446 12.145 19.899 1.00 18.21 116 ASN A O 1
ATOM 903 N N . ILE A 1 120 ? 38.530 11.562 17.936 1.00 12.90 117 ILE A N 1
ATOM 904 C CA . ILE A 1 120 ? 37.385 10.946 18.559 1.00 12.52 117 ILE A CA 1
ATOM 905 C C . ILE A 1 120 ? 37.762 9.471 18.778 1.00 12.06 117 ILE A C 1
ATOM 906 O O . ILE A 1 120 ? 38.199 8.795 17.851 1.00 11.97 117 ILE A O 1
ATOM 911 N N . PRO A 1 121 ? 37.524 8.957 19.984 1.00 11.65 118 PRO A N 1
ATOM 912 C CA . PRO A 1 121 ? 37.990 7.587 20.293 1.00 10.76 118 PRO A CA 1
ATOM 913 C C . PRO A 1 121 ? 37.338 6.548 19.383 1.00 11.90 118 PRO A C 1
ATOM 914 O O . PRO A 1 121 ? 36.125 6.559 19.192 1.00 12.00 118 PRO A O 1
ATOM 918 N N . SER A 1 122 ? 38.180 5.663 18.867 1.00 12.03 119 SER A N 1
ATOM 919 C CA . SER A 1 122 ? 37.796 4.716 17.835 1.00 12.26 119 SER A CA 1
ATOM 920 C C . SER A 1 122 ? 38.990 3.789 17.592 1.00 12.37 119 SER A C 1
ATOM 921 O O . SER A 1 122 ? 40.051 4.014 18.144 1.00 13.21 119 SER A O 1
ATOM 924 N N . ALA A 1 123 ? 38.823 2.773 16.747 1.00 11.63 120 ALA A N 1
ATOM 925 C CA . ALA A 1 123 ? 39.898 1.798 16.498 1.00 12.04 120 ALA A CA 1
ATOM 926 C C . ALA A 1 123 ? 41.020 2.361 15.609 1.00 13.94 120 ALA A C 1
ATOM 927 O O . ALA A 1 123 ? 40.757 2.900 14.531 1.00 16.35 120 ALA A O 1
ATOM 929 N N . GLU A 1 124 ? 42.271 2.208 16.040 1.00 13.85 121 GLU A N 1
ATOM 930 C CA . GLU A 1 124 ? 43.441 2.472 15.215 1.00 15.15 121 GLU A CA 1
ATOM 931 C C . GLU A 1 124 ? 43.513 1.444 14.133 1.00 12.58 121 GLU A C 1
ATOM 932 O O . GLU A 1 124 ? 43.114 0.281 14.334 1.00 13.41 121 GLU A O 1
ATOM 938 N N . TYR A 1 125 ? 44.013 1.819 12.971 1.00 13.12 122 TYR A N 1
ATOM 939 C CA . TYR A 1 125 ? 44.190 0.852 11.890 1.00 13.88 122 TYR A CA 1
ATOM 940 C C . TYR A 1 125 ? 45.271 1.255 10.935 1.00 14.73 122 TYR A C 1
ATOM 941 O O . TYR A 1 125 ? 45.656 2.428 10.857 1.00 15.62 122 TYR A O 1
ATOM 950 N N . GLN A 1 126 ? 45.774 0.271 10.192 1.00 14.79 123 GLN A N 1
ATOM 951 C CA A GLN A 1 126 ? 46.755 0.500 9.133 0.60 16.51 123 GLN A CA 1
ATOM 952 C CA B GLN A 1 126 ? 46.756 0.506 9.123 0.40 16.51 123 GLN A CA 1
ATOM 953 C C . GLN A 1 126 ? 46.609 -0.559 8.059 1.00 17.13 123 GLN A C 1
ATOM 954 O O . GLN A 1 126 ? 46.309 -1.723 8.359 1.00 16.78 123 GLN A O 1
ATOM 965 N N . ASN A 1 127 ? 46.787 -0.152 6.802 1.00 18.65 124 ASN A N 1
ATOM 966 C CA . ASN A 1 127 ?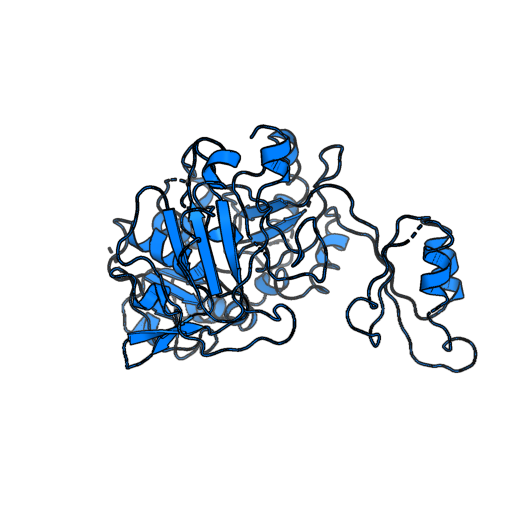 46.676 -1.056 5.643 1.00 19.53 124 ASN A CA 1
ATOM 967 C C . ASN A 1 127 ? 48.046 -1.510 5.259 1.00 18.27 124 ASN A C 1
ATOM 968 O O . ASN A 1 127 ? 49.026 -0.765 5.426 1.00 19.01 124 ASN A O 1
ATOM 973 N N . PHE A 1 128 ? 48.134 -2.743 4.746 1.00 17.56 125 PHE A N 1
ATOM 974 C CA . PHE A 1 128 ? 49.421 -3.291 4.296 1.00 17.87 125 PHE A CA 1
ATOM 975 C C . PHE A 1 128 ? 49.284 -4.185 3.072 1.00 17.94 125 PHE A C 1
ATOM 976 O O . PHE A 1 128 ? 48.315 -4.940 2.886 1.00 17.26 125 PHE A O 1
ATOM 984 N N . THR A 1 129 ? 50.299 -4.058 2.222 1.00 19.91 126 THR A N 1
ATOM 985 C CA . THR A 1 129 ? 50.585 -5.047 1.191 1.00 20.73 126 THR A CA 1
ATOM 986 C C . THR A 1 129 ? 51.930 -5.774 1.421 1.00 20.87 126 THR A C 1
ATOM 987 O O . THR A 1 129 ? 52.199 -6.832 0.792 1.00 22.02 126 THR A O 1
ATOM 991 N N . ASP A 1 130 ? 52.792 -5.208 2.255 1.00 21.63 127 ASP A N 1
ATOM 992 C CA . ASP A 1 130 ? 54.096 -5.755 2.560 1.00 22.82 127 ASP A CA 1
ATOM 993 C C . ASP A 1 130 ? 54.089 -6.541 3.838 1.00 21.68 127 ASP A C 1
ATOM 994 O O . ASP A 1 130 ? 53.799 -6.004 4.913 1.00 21.14 127 ASP A O 1
ATOM 999 N N . VAL A 1 131 ? 54.424 -7.821 3.739 1.00 21.87 128 VAL A N 1
ATOM 1000 C CA . VAL A 1 131 ? 54.324 -8.712 4.859 1.00 21.42 128 VAL A CA 1
ATOM 1001 C C . VAL A 1 131 ? 55.289 -8.332 5.950 1.00 21.25 128 VAL A C 1
ATOM 1002 O O . VAL A 1 131 ? 54.963 -8.449 7.145 1.00 22.02 128 VAL A O 1
ATOM 1006 N N . GLU A 1 132 ? 56.463 -7.794 5.584 1.00 23.00 129 GLU A N 1
ATOM 1007 C CA . GLU A 1 132 ? 57.410 -7.424 6.648 1.00 23.56 129 GLU A CA 1
ATOM 1008 C C . GLU A 1 132 ? 56.951 -6.164 7.426 1.00 23.21 129 GLU A C 1
ATOM 1009 O O . GLU A 1 132 ? 57.080 -6.106 8.641 1.00 23.67 129 GLU A O 1
ATOM 1015 N N . ALA A 1 133 ? 56.394 -5.172 6.741 1.00 22.14 130 ALA A N 1
ATOM 1016 C CA . ALA A 1 133 ? 55.831 -3.983 7.424 1.00 21.74 130 ALA A CA 1
ATOM 1017 C C . ALA A 1 133 ? 54.665 -4.415 8.313 1.00 20.23 130 ALA A C 1
ATOM 1018 O O . ALA A 1 133 ? 54.551 -3.964 9.452 1.00 21.19 130 ALA A O 1
ATOM 1020 N N . ALA A 1 134 ? 53.849 -5.346 7.831 1.00 19.05 131 ALA A N 1
ATOM 1021 C CA . ALA A 1 134 ? 52.675 -5.796 8.615 1.00 17.67 131 ALA A CA 1
ATOM 1022 C C . ALA A 1 134 ? 53.119 -6.536 9.858 1.00 18.84 131 ALA A C 1
ATOM 1023 O O . ALA A 1 134 ? 52.552 -6.330 10.953 1.00 18.91 131 ALA A O 1
ATOM 1025 N N . LEU A 1 135 ? 54.106 -7.416 9.724 1.00 18.78 132 LEU A N 1
ATOM 1026 C CA . LEU A 1 135 ? 54.586 -8.178 10.870 1.00 19.99 132 LEU A CA 1
ATOM 1027 C C . LEU A 1 135 ? 55.212 -7.224 11.908 1.00 20.88 132 LEU A C 1
ATOM 1028 O O . LEU A 1 135 ? 55.019 -7.363 13.093 1.00 21.35 132 LEU A O 1
ATOM 1033 N N . ALA A 1 136 ? 55.955 -6.228 11.438 1.00 22.04 133 ALA A N 1
ATOM 1034 C CA . ALA A 1 136 ? 56.543 -5.265 12.346 1.00 22.55 133 ALA A CA 1
ATOM 1035 C C . ALA A 1 136 ? 55.476 -4.495 13.107 1.00 23.26 133 ALA A C 1
ATOM 1036 O O . ALA A 1 136 ? 55.602 -4.288 14.319 1.00 24.85 133 ALA A O 1
ATOM 1038 N N . TYR A 1 137 ? 54.379 -4.159 12.432 1.00 20.94 134 TYR A N 1
ATOM 1039 C CA . TYR A 1 137 ? 53.290 -3.487 13.085 1.00 21.13 134 TYR A CA 1
ATOM 1040 C C . TYR A 1 137 ? 52.566 -4.380 14.100 1.00 19.38 134 TYR A C 1
ATOM 1041 O O . TYR A 1 137 ? 52.325 -3.917 15.215 1.00 20.55 134 TYR A O 1
ATOM 1050 N N . VAL A 1 138 ? 52.228 -5.627 13.774 1.00 19.39 135 VAL A N 1
ATOM 1051 C CA . VAL A 1 138 ? 51.570 -6.513 14.775 1.00 19.67 135 VAL A CA 1
ATOM 1052 C C . VAL A 1 138 ? 52.520 -6.933 15.915 1.00 21.94 135 VAL A C 1
ATOM 1053 O O . VAL A 1 138 ? 52.067 -7.212 17.045 1.00 22.45 135 VAL A O 1
ATOM 1057 N N . ARG A 1 139 ? 53.830 -6.934 15.651 1.00 24.42 136 ARG A N 1
ATOM 1058 C CA . ARG A 1 139 ? 54.805 -7.122 16.747 1.00 25.68 136 ARG A CA 1
ATOM 1059 C C . ARG A 1 139 ? 54.847 -5.930 17.667 1.00 26.47 136 ARG A C 1
ATOM 1060 O O . ARG A 1 139 ? 54.927 -6.107 18.890 1.00 29.31 136 ARG A O 1
ATOM 1068 N N . GLN A 1 140 ? 54.762 -4.739 17.114 1.00 27.06 137 GLN A N 1
ATOM 1069 C CA A GLN A 1 140 ? 54.732 -3.517 17.914 0.60 27.40 137 GLN A CA 1
ATOM 1070 C CA B GLN A 1 140 ? 54.747 -3.543 17.937 0.40 27.26 137 GLN A CA 1
ATOM 1071 C C . GLN A 1 140 ? 53.476 -3.449 18.774 1.00 27.50 137 GLN A C 1
ATOM 1072 O O . GLN A 1 140 ? 53.554 -3.191 19.989 1.00 27.74 137 GLN A O 1
ATOM 1083 N N . LYS A 1 141 ? 52.300 -3.656 18.152 1.00 26.15 138 LYS A N 1
ATOM 1084 C CA . LYS A 1 141 ? 50.999 -3.560 18.865 1.00 26.95 138 LYS A CA 1
ATOM 1085 C C . LYS A 1 141 ? 50.694 -4.725 19.783 1.00 26.44 138 LYS A C 1
ATOM 1086 O O . LYS A 1 141 ? 50.178 -4.546 20.898 1.00 28.53 138 LYS A O 1
ATOM 1092 N N . GLY A 1 142 ? 51.068 -5.921 19.371 1.00 27.02 139 GLY A N 1
ATOM 1093 C CA . GLY A 1 142 ? 50.805 -7.111 20.151 1.00 26.96 139 GLY A CA 1
ATOM 1094 C C . GLY A 1 142 ? 49.329 -7.468 19.990 1.00 24.75 139 GLY A C 1
ATOM 1095 O O . GLY A 1 142 ? 48.506 -6.687 19.525 1.00 27.93 139 GLY A O 1
ATOM 1096 N N . ALA A 1 143 ? 49.031 -8.656 20.440 1.00 24.21 140 ALA A N 1
ATOM 1097 C CA . ALA A 1 143 ? 47.691 -9.154 20.442 1.00 20.05 140 ALA A CA 1
ATOM 1098 C C . ALA A 1 143 ? 46.997 -8.670 21.694 1.00 17.89 140 ALA A C 1
ATOM 1099 O O . ALA A 1 143 ? 47.658 -8.319 22.681 1.00 18.13 140 ALA A O 1
ATOM 1101 N N . PRO A 1 144 ? 45.654 -8.677 21.707 1.00 15.36 141 PRO A N 1
ATOM 1102 C CA A PRO A 1 144 ? 44.726 -8.988 20.610 0.60 15.14 141 PRO A CA 1
ATOM 1103 C CA B PRO A 1 144 ? 44.814 -9.015 20.564 0.40 14.91 141 PRO A CA 1
ATOM 1104 C C . PRO A 1 144 ? 44.734 -7.914 19.513 1.00 14.06 141 PRO A C 1
ATOM 1105 O O . PRO A 1 144 ? 44.968 -6.740 19.813 1.00 14.84 141 PRO A O 1
ATOM 1112 N N . ILE A 1 145 ? 44.416 -8.319 18.284 1.00 12.35 142 ILE A N 1
ATOM 1113 C CA . ILE A 1 145 ? 44.399 -7.385 17.145 1.00 11.74 142 ILE A CA 1
ATOM 1114 C C . ILE A 1 145 ? 43.582 -8.047 16.049 1.00 11.32 142 ILE A C 1
ATOM 1115 O O . ILE A 1 145 ? 43.489 -9.275 16.051 1.00 11.90 142 ILE A O 1
ATOM 1120 N N . VAL A 1 146 ? 43.032 -7.295 15.115 1.00 10.85 143 VAL A N 1
ATOM 1121 C CA . VAL A 1 146 ? 42.139 -7.822 14.059 1.00 10.22 143 VAL A CA 1
ATOM 1122 C C . VAL A 1 146 ? 42.861 -7.693 12.707 1.00 11.07 143 VAL A C 1
ATOM 1123 O O . VAL A 1 146 ? 43.487 -6.675 12.419 1.00 12.59 143 VAL A O 1
ATOM 1127 N N . ILE A 1 147 ? 42.788 -8.731 11.881 1.00 11.08 144 ILE A N 1
ATOM 1128 C CA A ILE A 1 147 ? 43.376 -8.714 10.553 0.60 11.61 144 ILE A CA 1
ATOM 1129 C CA B ILE A 1 147 ? 43.382 -8.721 10.547 0.40 12.31 144 ILE A CA 1
ATOM 1130 C C . ILE A 1 147 ? 42.296 -9.092 9.551 1.00 12.28 144 ILE A C 1
ATOM 1131 O O . ILE A 1 147 ? 41.623 -10.119 9.717 1.00 12.79 144 ILE A O 1
ATOM 1140 N N . LYS A 1 148 ? 42.136 -8.292 8.492 1.00 13.30 145 LYS A N 1
ATOM 1141 C CA A LYS A 1 148 ? 41.069 -8.491 7.506 0.60 13.94 145 LYS A CA 1
ATOM 1142 C CA B LYS A 1 148 ? 41.068 -8.468 7.507 0.40 13.57 145 LYS A CA 1
ATOM 1143 C C . LYS A 1 148 ? 41.604 -8.472 6.090 1.00 13.61 145 LYS A C 1
ATOM 1144 O O . LYS A 1 148 ? 42.534 -7.730 5.768 1.00 14.19 145 LYS A O 1
ATOM 1155 N N . ALA A 1 149 ? 41.029 -9.333 5.259 1.00 13.64 146 ALA A N 1
ATOM 1156 C CA . ALA A 1 149 ? 41.404 -9.379 3.841 1.00 14.93 146 ALA A CA 1
ATOM 1157 C C . ALA A 1 149 ? 40.172 -9.727 3.045 1.00 15.23 146 ALA A C 1
ATOM 1158 O O . ALA A 1 149 ? 39.297 -10.442 3.529 1.00 16.59 146 ALA A O 1
ATOM 1160 N N . ASP A 1 150 ? 40.163 -9.326 1.774 1.00 18.07 147 ASP A N 1
ATOM 1161 C CA . ASP A 1 150 ? 39.076 -9.677 0.836 1.00 18.51 147 ASP A CA 1
ATOM 1162 C C . ASP A 1 150 ? 39.534 -10.841 -0.072 1.00 17.36 147 ASP A C 1
ATOM 1163 O O . ASP A 1 150 ? 40.720 -11.038 -0.271 1.00 19.84 147 ASP A O 1
ATOM 1168 N N . GLY A 1 151 ? 38.553 -11.579 -0.570 1.00 16.52 148 GLY A N 1
ATOM 1169 C CA . GLY A 1 151 ? 38.742 -12.667 -1.498 1.00 16.84 148 GLY A CA 1
ATOM 1170 C C . GLY A 1 151 ? 38.580 -14.055 -0.943 1.00 16.18 148 GLY A C 1
ATOM 1171 O O . GLY A 1 151 ? 38.545 -15.029 -1.688 1.00 17.97 148 GLY A O 1
ATOM 1172 N N . LEU A 1 152 ? 38.468 -14.153 0.365 1.00 16.80 149 LEU A N 1
ATOM 1173 C CA . LEU A 1 152 ? 38.383 -15.426 1.064 1.00 17.13 149 LEU A CA 1
ATOM 1174 C C . LEU A 1 152 ? 36.939 -15.888 1.257 1.00 18.33 149 LEU A C 1
ATOM 1175 O O . LEU A 1 152 ? 36.005 -15.144 0.905 1.00 19.68 149 LEU A O 1
ATOM 1180 N N . ALA A 1 153 ? 36.744 -17.098 1.799 1.00 19.26 150 ALA A N 1
ATOM 1181 C CA . ALA A 1 153 ? 35.415 -17.654 1.966 1.00 21.84 150 ALA A CA 1
ATOM 1182 C C . ALA A 1 153 ? 34.641 -16.891 3.032 1.00 22.78 150 ALA A C 1
ATOM 1183 O O . ALA A 1 153 ? 35.210 -16.167 3.871 1.00 20.01 150 ALA A O 1
ATOM 1185 N N . ALA A 1 154 ? 33.331 -17.084 3.022 1.00 25.94 151 ALA A N 1
ATOM 1186 C CA . ALA A 1 154 ? 32.468 -16.442 3.991 1.00 26.76 151 ALA A CA 1
ATOM 1187 C C . ALA A 1 154 ? 32.905 -16.848 5.404 1.00 26.83 151 ALA A C 1
ATOM 1188 O O . ALA A 1 154 ? 33.088 -18.020 5.652 1.00 28.78 151 ALA A O 1
ATOM 1190 N N . GLY A 1 155 ? 33.141 -15.892 6.314 1.00 26.29 152 GLY A N 1
ATOM 1191 C CA . GLY A 1 155 ? 33.566 -16.193 7.671 1.00 26.06 152 GLY A CA 1
ATOM 1192 C C . GLY A 1 155 ? 35.061 -16.303 7.876 1.00 25.34 152 GLY A C 1
ATOM 1193 O O . GLY A 1 155 ? 35.543 -16.524 9.006 1.00 27.82 152 GLY A O 1
ATOM 1194 N N . LYS A 1 156 ? 35.813 -16.147 6.787 1.00 21.18 153 LYS A N 1
ATOM 1195 C CA . LYS A 1 156 ? 37.244 -16.314 6.828 1.00 19.45 153 LYS A CA 1
ATOM 1196 C C . LYS A 1 156 ? 37.981 -15.015 6.488 1.00 18.60 153 LYS A C 1
ATOM 1197 O O . LYS A 1 156 ? 39.201 -14.996 6.491 1.00 19.12 153 LYS A O 1
ATOM 1203 N N . GLY A 1 157 ? 37.239 -13.927 6.252 1.00 18.12 154 GLY A N 1
ATOM 1204 C CA . GLY A 1 157 ? 37.878 -12.650 5.895 1.00 17.15 154 GLY A CA 1
ATOM 1205 C C . GLY A 1 157 ? 38.338 -11.748 7.050 1.00 15.73 154 GLY A C 1
ATOM 1206 O O . GLY A 1 157 ? 38.987 -10.748 6.859 1.00 15.27 154 GLY A O 1
ATOM 1207 N N . VAL A 1 158 ? 37.949 -12.109 8.253 1.00 15.23 155 VAL A N 1
ATOM 1208 C CA . VAL A 1 158 ? 38.283 -11.339 9.426 1.00 14.91 155 VAL A CA 1
ATOM 1209 C C . VAL A 1 158 ? 38.799 -12.318 10.468 1.00 15.72 155 VAL A C 1
ATOM 1210 O O . VAL A 1 158 ? 38.128 -13.277 10.813 1.00 17.65 155 VAL A O 1
ATOM 1214 N N . ILE A 1 159 ? 40.021 -12.093 10.932 1.00 13.20 156 ILE A N 1
ATOM 1215 C CA . ILE A 1 159 ? 40.629 -12.890 11.975 1.00 12.94 156 ILE A CA 1
ATOM 1216 C C . ILE A 1 159 ? 40.819 -12.005 13.208 1.00 11.36 156 ILE A C 1
ATOM 1217 O O . ILE A 1 159 ? 41.511 -10.974 13.170 1.00 12.35 156 ILE A O 1
ATOM 1222 N N . VAL A 1 160 ? 40.193 -12.365 14.316 1.00 12.34 157 VAL A N 1
ATOM 1223 C CA . VAL A 1 160 ? 40.462 -11.733 15.583 1.00 12.72 157 VAL A CA 1
ATOM 1224 C C . VAL A 1 160 ? 41.539 -12.550 16.277 1.00 12.08 157 VAL A C 1
ATOM 1225 O O . VAL A 1 160 ? 41.298 -13.611 16.863 1.00 15.72 157 VAL A O 1
ATOM 1229 N N . ALA A 1 161 ? 42.760 -12.053 16.172 1.00 10.35 158 ALA A N 1
ATOM 1230 C CA . ALA A 1 161 ? 43.938 -12.726 16.687 1.00 10.82 158 ALA A CA 1
ATOM 1231 C C . ALA A 1 161 ? 44.145 -12.433 18.148 1.00 11.77 158 ALA A C 1
ATOM 1232 O O . ALA A 1 161 ? 44.329 -11.299 18.521 1.00 14.11 158 ALA A O 1
ATOM 1242 N N . THR A 1 163 ? 46.393 -14.036 20.221 1.00 12.28 160 THR A N 1
ATOM 1243 C CA . THR A 1 163 ? 47.756 -14.329 20.654 1.00 11.66 160 THR A CA 1
ATOM 1244 C C . THR A 1 163 ? 48.702 -13.750 19.566 1.00 11.70 160 THR A C 1
ATOM 1245 O O . THR A 1 163 ? 48.271 -13.513 18.406 1.00 10.98 160 THR A O 1
ATOM 1249 N N . GLN A 1 164 ? 49.975 -13.600 19.909 1.00 12.23 161 GLN A N 1
ATOM 1250 C CA A GLN A 1 164 ? 50.936 -13.094 18.952 0.60 12.42 161 GLN A CA 1
ATOM 1251 C CA B GLN A 1 164 ? 50.940 -13.099 18.948 0.40 12.47 161 GLN A CA 1
ATOM 1252 C C . GLN A 1 164 ? 51.051 -14.028 17.763 1.00 11.56 161 GLN A C 1
ATOM 1253 O O . GLN A 1 164 ? 51.108 -13.587 16.601 1.00 12.11 161 GLN A O 1
ATOM 1264 N N . GLU A 1 165 ? 51.119 -15.330 18.028 1.00 12.63 162 GLU A N 1
ATOM 1265 C CA A GLU A 1 165 ? 51.180 -16.299 16.937 0.60 13.05 162 GLU A CA 1
ATOM 1266 C CA B GLU A 1 165 ? 51.219 -16.266 16.930 0.40 12.58 162 GLU A CA 1
ATOM 1267 C C . GLU A 1 165 ? 49.978 -16.188 16.018 1.00 11.57 162 GLU A C 1
ATOM 1268 O O . GLU A 1 165 ? 50.124 -16.307 14.799 1.00 12.32 162 GLU A O 1
ATOM 1279 N N . GLU A 1 166 ? 48.768 -16.058 16.576 1.00 11.24 163 GLU A N 1
ATOM 1280 C CA . GLU A 1 166 ? 47.626 -15.980 15.717 1.00 10.61 163 GLU A CA 1
ATOM 1281 C C . GLU A 1 166 ? 47.725 -14.757 14.791 1.00 10.23 163 GLU A C 1
ATOM 1282 O O . GLU A 1 166 ? 47.303 -14.780 13.629 1.00 10.39 163 GLU A O 1
ATOM 1288 N N . ALA A 1 167 ? 48.252 -13.656 15.324 1.00 10.09 164 ALA A N 1
ATOM 1289 C CA . ALA A 1 167 ? 48.376 -12.445 14.539 1.00 10.90 164 ALA A CA 1
ATOM 1290 C C . ALA A 1 167 ? 49.400 -12.596 13.410 1.00 10.72 164 ALA A C 1
ATOM 1291 O O . ALA A 1 167 ? 49.141 -12.242 12.265 1.00 11.92 164 ALA A O 1
ATOM 1293 N N . GLU A 1 168 ? 50.537 -13.200 13.738 1.00 11.34 165 GLU A N 1
ATOM 1294 C CA . GLU A 1 168 ? 51.583 -13.421 12.764 1.00 12.22 165 GLU A CA 1
ATOM 1295 C C . GLU A 1 168 ? 51.128 -14.379 11.685 1.00 11.05 165 GLU A C 1
ATOM 1296 O O . GLU A 1 168 ? 51.397 -14.147 10.487 1.00 12.92 165 GLU A O 1
ATOM 1302 N N . THR A 1 169 ? 50.419 -15.421 12.095 1.00 10.92 166 THR A N 1
ATOM 1303 C CA . THR A 1 169 ? 49.883 -16.382 11.138 1.00 12.14 166 THR A CA 1
ATOM 1304 C C . THR A 1 169 ? 48.900 -15.735 10.193 1.00 11.51 166 THR A C 1
ATOM 1305 O O . THR A 1 169 ? 48.938 -15.983 8.992 1.00 11.93 166 THR A O 1
ATOM 1309 N N . ALA A 1 170 ? 48.011 -14.899 10.722 1.00 10.58 167 ALA A N 1
ATOM 1310 C CA . ALA A 1 170 ? 47.053 -14.211 9.874 1.00 11.00 167 ALA A CA 1
ATOM 1311 C C . ALA A 1 170 ? 47.719 -13.325 8.835 1.00 10.48 167 ALA A C 1
ATOM 1312 O O . ALA A 1 170 ? 47.338 -13.324 7.651 1.00 11.52 167 ALA A O 1
ATOM 1314 N N . VAL A 1 171 ? 48.675 -12.540 9.279 1.00 11.03 168 VAL A N 1
ATOM 1315 C CA . VAL A 1 171 ? 49.379 -11.643 8.387 1.00 11.74 168 VAL A CA 1
ATOM 1316 C C . VAL A 1 171 ? 50.098 -12.457 7.295 1.00 12.79 168 VAL A C 1
ATOM 1317 O O . VAL A 1 171 ? 50.001 -12.122 6.095 1.00 13.44 168 VAL A O 1
ATOM 1321 N N . ASN A 1 172 ? 50.842 -13.476 7.729 1.00 13.11 169 ASN A N 1
ATOM 1322 C CA . ASN A 1 172 ? 51.596 -14.262 6.770 1.00 13.66 169 ASN A CA 1
ATOM 1323 C C . ASN A 1 172 ? 50.684 -14.972 5.777 1.00 13.73 169 ASN A C 1
ATOM 1324 O O . ASN A 1 172 ? 50.981 -15.053 4.567 1.00 16.04 169 ASN A O 1
ATOM 1329 N N . ASP A 1 173 ? 49.574 -15.528 6.264 1.00 13.29 170 ASP A N 1
ATOM 1330 C CA . ASP A 1 173 ? 48.655 -16.272 5.390 1.00 13.53 170 ASP A CA 1
ATOM 1331 C C . ASP A 1 173 ? 47.924 -15.335 4.429 1.00 14.08 170 ASP A C 1
ATOM 1332 O O . ASP A 1 173 ? 47.655 -15.681 3.274 1.00 15.41 170 ASP A O 1
ATOM 1345 N N . LEU A 1 175 ? 48.763 -12.330 3.308 1.00 13.54 172 LEU A N 1
ATOM 1346 C CA . LEU A 1 175 ? 49.640 -11.638 2.355 1.00 13.67 172 LEU A CA 1
ATOM 1347 C C . LEU A 1 175 ? 50.550 -12.570 1.554 1.00 14.82 172 LEU A C 1
ATOM 1348 O O . LEU A 1 175 ? 51.355 -12.104 0.756 1.00 16.09 172 LEU A O 1
ATOM 1353 N N . ALA A 1 176 ? 50.417 -13.868 1.762 1.00 14.81 173 ALA A N 1
ATOM 1354 C CA . ALA A 1 176 ? 51.289 -14.887 1.105 1.00 14.88 173 ALA A CA 1
ATOM 1355 C C . ALA A 1 176 ? 51.230 -14.713 -0.402 1.00 14.80 173 ALA A C 1
ATOM 1356 O O . ALA A 1 176 ? 50.139 -14.628 -0.950 1.00 15.78 173 ALA A O 1
ATOM 1358 N N . GLY A 1 177 ? 52.397 -14.679 -1.063 1.00 16.43 174 GLY A N 1
ATOM 1359 C CA . GLY A 1 177 ? 52.449 -14.545 -2.512 1.00 16.56 174 GLY A CA 1
ATOM 1360 C C . GLY A 1 177 ? 52.763 -13.134 -2.986 1.00 19.14 174 GLY A C 1
ATOM 1361 O O . GLY A 1 177 ? 53.122 -12.942 -4.152 1.00 20.58 174 GLY A O 1
ATOM 1362 N N . ASN A 1 178 ? 52.619 -12.121 -2.116 1.00 19.16 175 ASN A N 1
ATOM 1363 C CA . ASN A 1 178 ? 52.977 -10.771 -2.512 1.00 20.54 175 ASN A CA 1
ATOM 1364 C C . ASN A 1 178 ? 54.482 -10.605 -2.665 1.00 23.95 175 ASN A C 1
ATOM 1365 O O . ASN A 1 178 ? 54.933 -9.976 -3.650 1.00 26.59 175 ASN A O 1
ATOM 1370 N N . ALA A 1 179 ? 55.264 -11.240 -1.803 1.00 25.87 176 ALA A N 1
ATOM 1371 C CA . ALA A 1 179 ? 56.724 -11.060 -1.783 1.00 30.30 176 ALA A CA 1
ATOM 1372 C C . ALA A 1 179 ? 57.347 -11.527 -3.085 1.00 31.34 176 ALA A C 1
ATOM 1373 O O . ALA A 1 179 ? 57.974 -10.734 -3.818 1.00 35.34 176 ALA A O 1
ATOM 1375 N N . PHE A 1 180 ? 57.191 -12.807 -3.395 1.00 31.35 177 PHE A N 1
ATOM 1376 C CA A PHE A 1 180 ? 57.843 -13.357 -4.615 0.60 30.88 177 PHE A CA 1
ATOM 1377 C CA B PHE A 1 180 ? 57.840 -13.387 -4.580 0.40 30.57 177 PHE A CA 1
ATOM 1378 C C . PHE A 1 180 ? 56.999 -13.196 -5.884 1.00 30.30 177 PHE A C 1
ATOM 1379 O O . PHE A 1 180 ? 57.542 -13.099 -6.986 1.00 31.45 177 PHE A O 1
ATOM 1394 N N . GLY A 1 181 ? 55.688 -13.202 -5.791 1.00 27.58 178 GLY A N 1
ATOM 1395 C CA . GLY A 1 181 ? 54.839 -13.219 -6.953 1.00 26.48 178 GLY A CA 1
ATOM 1396 C C . GLY A 1 181 ? 53.970 -12.023 -7.315 1.00 26.14 178 GLY A C 1
ATOM 1397 O O . GLY A 1 181 ? 53.189 -12.102 -8.267 1.00 26.58 178 GLY A O 1
ATOM 1398 N N . ASP A 1 182 ? 54.033 -10.943 -6.517 1.00 25.66 179 ASP A N 1
ATOM 1399 C CA A ASP A 1 182 ? 53.177 -9.802 -6.718 0.60 25.58 179 ASP A CA 1
ATOM 1400 C CA B ASP A 1 182 ? 53.152 -9.792 -6.690 0.40 25.26 179 ASP A CA 1
ATOM 1401 C C . ASP A 1 182 ? 51.719 -10.233 -6.875 1.00 24.42 179 ASP A C 1
ATOM 1402 O O . ASP A 1 182 ? 51.027 -9.786 -7.792 1.00 25.30 179 ASP A O 1
ATOM 1411 N N . ALA A 1 183 ? 51.246 -11.096 -5.941 1.00 20.95 180 ALA A N 1
ATOM 1412 C CA . ALA A 1 183 ? 49.922 -11.674 -6.038 1.00 20.53 180 ALA A CA 1
ATOM 1413 C C . ALA A 1 183 ? 48.794 -10.667 -5.900 1.00 19.21 180 ALA A C 1
ATOM 1414 O O . ALA A 1 183 ? 47.639 -10.963 -6.226 1.00 22.86 180 ALA A O 1
ATOM 1416 N N . GLY A 1 184 ? 49.079 -9.503 -5.338 1.00 20.15 181 GLY A N 1
ATOM 1417 C CA . GLY A 1 184 ? 48.049 -8.479 -5.270 1.00 20.24 181 GLY A CA 1
ATOM 1418 C C . GLY A 1 184 ? 47.158 -8.421 -4.049 1.00 19.96 181 GLY A C 1
ATOM 1419 O O . GLY A 1 184 ? 46.050 -7.859 -4.110 1.00 22.20 181 GLY A O 1
ATOM 1420 N N . HIS A 1 185 ? 47.563 -9.119 -2.985 1.00 19.54 182 HIS A N 1
ATOM 1421 C CA . HIS A 1 185 ? 46.763 -9.152 -1.767 1.00 17.33 182 HIS A CA 1
ATOM 1422 C C . HIS A 1 185 ? 46.962 -7.890 -0.910 1.00 17.19 182 HIS A C 1
ATOM 1423 O O . HIS A 1 185 ? 47.978 -7.204 -1.014 1.00 18.70 182 HIS A O 1
ATOM 1430 N N . ARG A 1 186 ? 45.999 -7.657 -0.029 1.00 17.68 183 ARG A N 1
ATOM 1431 C CA . ARG A 1 186 ? 46.011 -6.462 0.826 1.00 18.39 183 ARG A CA 1
ATOM 1432 C C . ARG A 1 186 ? 45.311 -6.837 2.101 1.00 16.67 183 ARG A C 1
ATOM 1433 O O . ARG A 1 186 ? 44.317 -7.528 2.055 1.00 17.02 183 ARG A O 1
ATOM 1441 N N . ILE A 1 187 ? 45.819 -6.349 3.236 1.00 14.90 184 ILE A N 1
ATOM 1442 C CA . ILE A 1 187 ? 45.134 -6.511 4.505 1.00 15.04 184 ILE A CA 1
ATOM 1443 C C . ILE A 1 187 ? 44.972 -5.144 5.208 1.00 15.43 184 ILE A C 1
ATOM 1444 O O . ILE A 1 187 ? 45.654 -4.143 4.902 1.00 16.98 184 ILE A O 1
ATOM 1449 N N . VAL A 1 188 ? 44.015 -5.137 6.121 1.00 14.90 185 VAL A N 1
ATOM 1450 C CA . VAL A 1 188 ? 43.869 -4.082 7.103 1.00 16.37 185 VAL A CA 1
ATOM 1451 C C . VAL A 1 188 ? 44.069 -4.705 8.494 1.00 15.31 185 VAL A C 1
ATOM 1452 O O . VAL A 1 188 ? 43.523 -5.763 8.774 1.00 14.93 185 VAL A O 1
ATOM 1456 N N . VAL A 1 189 ? 44.919 -4.066 9.305 1.00 13.13 186 VAL A N 1
ATOM 1457 C CA . VAL A 1 189 ? 45.128 -4.429 10.680 1.00 13.34 186 VAL A CA 1
ATOM 1458 C C . VAL A 1 189 ? 44.443 -3.393 11.541 1.00 14.26 186 VAL A C 1
ATOM 1459 O O . VAL A 1 189 ? 44.709 -2.206 11.382 1.00 16.06 186 VAL A O 1
ATOM 1463 N N . GLU A 1 190 ? 43.545 -3.813 12.403 1.00 12.81 187 GLU A N 1
ATOM 1464 C CA . GLU A 1 190 ? 42.705 -2.914 13.181 1.00 12.92 187 GLU A CA 1
ATOM 1465 C C . GLU A 1 190 ? 42.739 -3.282 14.653 1.00 11.59 187 GLU A C 1
ATOM 1466 O O . GLU A 1 190 ? 42.790 -4.459 15.027 1.00 13.08 187 GLU A O 1
ATOM 1472 N N . GLU A 1 191 ? 42.704 -2.259 15.513 1.00 12.26 188 GLU A N 1
ATOM 1473 C CA . GLU A 1 191 ? 42.641 -2.456 16.978 1.00 11.60 188 GLU A CA 1
ATOM 1474 C C . GLU A 1 191 ? 41.416 -3.274 17.321 1.00 12.31 188 GLU A C 1
ATOM 1475 O O . GLU A 1 191 ? 40.333 -3.030 16.768 1.00 13.05 188 GLU A O 1
ATOM 1481 N N . PHE A 1 192 ? 41.569 -4.228 18.212 1.00 12.03 189 PHE A N 1
ATOM 1482 C CA . PHE A 1 192 ? 40.449 -5.002 18.751 1.00 13.67 189 PHE A CA 1
ATOM 1483 C C . PHE A 1 192 ? 39.724 -4.179 19.815 1.00 14.65 189 PHE A C 1
ATOM 1484 O O . PHE A 1 192 ? 40.344 -3.767 20.786 1.00 16.08 189 PHE A O 1
ATOM 1492 N N . LEU A 1 193 ? 38.418 -3.949 19.610 1.00 15.14 190 LEU A N 1
ATOM 1493 C CA . LEU A 1 193 ? 37.597 -3.182 20.586 1.00 15.15 190 LEU A CA 1
ATOM 1494 C C . LEU A 1 193 ? 36.861 -4.207 21.436 1.00 16.60 190 LEU A C 1
ATOM 1495 O O . LEU A 1 193 ? 35.982 -4.907 20.943 1.00 19.75 190 LEU A O 1
ATOM 1500 N N . ASP A 1 194 ? 37.252 -4.300 22.693 1.00 18.71 191 ASP A N 1
ATOM 1501 C CA . ASP A 1 194 ? 36.616 -5.211 23.624 1.00 19.02 191 ASP A CA 1
ATOM 1502 C C . ASP A 1 194 ? 35.678 -4.467 24.538 1.00 17.98 191 ASP A C 1
ATOM 1503 O O . ASP A 1 194 ? 35.774 -3.225 24.691 1.00 20.05 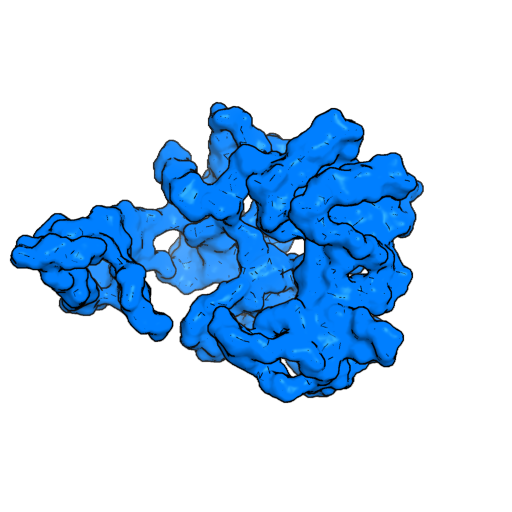191 ASP A O 1
ATOM 1508 N N . GLY A 1 195 ? 34.751 -5.211 25.126 1.00 16.38 192 GLY A N 1
ATOM 1509 C CA . GLY A 1 195 ? 33.771 -4.622 26.006 1.00 14.99 192 GLY A CA 1
ATOM 1510 C C . GLY A 1 195 ? 32.404 -5.041 25.609 1.00 15.11 192 GLY A C 1
ATOM 1511 O O . GLY A 1 195 ? 32.187 -6.183 25.223 1.00 17.32 192 GLY A O 1
ATOM 1512 N N . GLU A 1 196 ? 31.467 -4.115 25.729 1.00 14.07 193 GLU A N 1
ATOM 1513 C CA . GLU A 1 196 ? 30.076 -4.384 25.440 1.00 14.67 193 GLU A CA 1
ATOM 1514 C C . GLU A 1 196 ? 29.523 -3.283 24.528 1.00 13.21 193 GLU A C 1
ATOM 1515 O O . GLU A 1 196 ? 29.855 -2.081 24.707 1.00 13.89 193 GLU A O 1
ATOM 1521 N N . GLU A 1 197 ? 28.722 -3.686 23.548 1.00 12.82 194 GLU A N 1
ATOM 1522 C CA A GLU A 1 197 ? 28.173 -2.755 22.535 0.60 12.67 194 GLU A CA 1
ATOM 1523 C CA B GLU A 1 197 ? 28.198 -2.749 22.564 0.40 12.56 194 GLU A CA 1
ATOM 1524 C C . GLU A 1 197 ? 27.010 -1.941 23.103 1.00 12.70 194 GLU A C 1
ATOM 1525 O O . GLU A 1 197 ? 26.214 -2.407 23.932 1.00 14.34 194 GLU A O 1
ATOM 1536 N N . ALA A 1 198 ? 26.874 -0.733 22.615 1.00 11.12 195 ALA A N 1
ATOM 1537 C CA . ALA A 1 198 ? 25.659 0.022 22.855 1.00 11.77 195 ALA A CA 1
ATOM 1538 C C . ALA A 1 198 ? 25.399 0.876 21.612 1.00 11.25 195 ALA A C 1
ATOM 1539 O O . ALA A 1 198 ? 26.314 1.275 20.898 1.00 11.28 195 ALA A O 1
ATOM 1541 N N . SER A 1 199 ? 24.133 1.136 21.366 1.00 10.13 196 SER A N 1
ATOM 1542 C CA . SER A 1 199 ? 23.672 2.078 20.348 1.00 9.25 196 SER A CA 1
ATOM 1543 C C . SER A 1 199 ? 23.270 3.378 21.027 1.00 10.02 196 SER A C 1
ATOM 1544 O O . SER A 1 199 ? 22.420 3.383 21.935 1.00 10.95 196 SER A O 1
ATOM 1547 N N . PHE A 1 200 ? 23.863 4.467 20.583 1.00 9.88 197 PHE A N 1
ATOM 1548 C CA . PHE A 1 200 ? 23.630 5.763 21.179 1.00 10.25 197 PHE A CA 1
ATOM 1549 C C . PHE A 1 200 ? 23.083 6.641 20.075 1.00 10.22 197 PHE A C 1
ATOM 1550 O O . PHE A 1 200 ? 23.772 6.945 19.107 1.00 12.84 197 PHE A O 1
ATOM 1558 N N . ILE A 1 201 ? 21.829 7.019 20.199 1.00 9.48 198 ILE A N 1
ATOM 1559 C CA . ILE A 1 201 ? 21.100 7.694 19.144 1.00 8.80 198 ILE A CA 1
ATOM 1560 C C . ILE A 1 201 ? 20.698 9.065 19.677 1.00 9.11 198 ILE A C 1
ATOM 1561 O O . ILE A 1 201 ? 20.195 9.207 20.788 1.00 9.55 198 ILE A O 1
ATOM 1566 N N . VAL A 1 202 ? 20.934 10.079 18.857 1.00 9.15 199 VAL A N 1
ATOM 1567 C CA . VAL A 1 202 ? 20.578 11.456 19.185 1.00 8.92 199 VAL A CA 1
ATOM 1568 C C . VAL A 1 202 ? 19.859 12.123 18.036 1.00 8.89 199 VAL A C 1
ATOM 1569 O O . VAL A 1 202 ? 20.041 11.757 16.860 1.00 10.54 199 VAL A O 1
ATOM 1586 N N . VAL A 1 204 ? 19.663 15.790 16.174 1.00 7.88 201 VAL A N 1
ATOM 1587 C CA . VAL A 1 204 ? 20.576 16.923 15.995 1.00 8.34 201 VAL A CA 1
ATOM 1588 C C . VAL A 1 204 ? 19.910 17.976 15.128 1.00 9.51 201 VAL A C 1
ATOM 1589 O O . VAL A 1 204 ? 19.315 17.644 14.103 1.00 9.29 201 VAL A O 1
ATOM 1593 N N . ASP A 1 205 ? 19.983 19.248 15.541 1.00 10.33 202 ASP A N 1
ATOM 1594 C CA . ASP A 1 205 ? 19.352 20.324 14.767 1.00 10.80 202 ASP A CA 1
ATOM 1595 C C . ASP A 1 205 ? 20.352 21.231 14.065 1.00 12.06 202 ASP A C 1
ATOM 1596 O O . ASP A 1 205 ? 19.938 22.255 13.507 1.00 13.20 202 ASP A O 1
ATOM 1601 N N . GLY A 1 206 ? 21.612 20.836 14.091 1.00 12.89 203 GLY A N 1
ATOM 1602 C CA . GLY A 1 206 ? 22.758 21.592 13.553 1.00 13.09 203 GLY A CA 1
ATOM 1603 C C . GLY A 1 206 ? 23.696 21.997 14.650 1.00 13.73 203 GLY A C 1
ATOM 1604 O O . GLY A 1 206 ? 24.888 21.850 14.528 1.00 17.78 203 GLY A O 1
ATOM 1605 N N . GLU A 1 207 ? 23.136 22.574 15.708 1.00 14.29 204 GLU A N 1
ATOM 1606 C CA A GLU A 1 207 ? 23.935 23.067 16.824 0.60 15.36 204 GLU A CA 1
ATOM 1607 C CA B GLU A 1 207 ? 23.929 23.099 16.840 0.40 14.81 204 GLU A CA 1
ATOM 1608 C C . GLU A 1 207 ? 23.593 22.414 18.156 1.00 14.65 204 GLU A C 1
ATOM 1609 O O . GLU A 1 207 ? 24.444 22.314 19.039 1.00 17.13 204 GLU A O 1
ATOM 1620 N N . ASN A 1 208 ? 22.365 21.985 18.314 1.00 11.99 205 ASN A N 1
ATOM 1621 C CA . ASN A 1 208 ? 21.874 21.372 19.529 1.00 11.55 205 ASN A CA 1
ATOM 1622 C C . ASN A 1 208 ? 21.595 19.888 19.315 1.00 12.02 205 ASN A C 1
ATOM 1623 O O . ASN A 1 208 ? 21.312 19.430 18.199 1.00 11.52 205 ASN A O 1
ATOM 1628 N N . VAL A 1 209 ? 21.624 19.160 20.419 1.00 11.06 206 VAL A N 1
ATOM 1629 C CA . VAL A 1 209 ? 21.439 17.747 20.452 1.00 11.20 206 VAL A CA 1
ATOM 1630 C C . VAL A 1 209 ? 20.402 17.365 21.495 1.00 10.53 206 VAL A C 1
ATOM 1631 O O . VAL A 1 209 ? 20.430 17.887 22.624 1.00 12.73 206 VAL A O 1
ATOM 1635 N N . LEU A 1 210 ? 19.513 16.421 21.142 1.00 10.04 207 LEU A N 1
ATOM 1636 C CA . LEU A 1 210 ? 18.568 15.859 22.096 1.00 10.72 207 LEU A CA 1
ATOM 1637 C C . LEU A 1 210 ? 18.804 14.351 22.076 1.00 10.17 207 LEU A C 1
ATOM 1638 O O . LEU A 1 210 ? 18.429 13.685 21.127 1.00 10.11 207 LEU A O 1
ATOM 1643 N N . PRO A 1 211 ? 19.388 13.783 23.150 1.00 10.16 208 PRO A N 1
ATOM 1644 C CA . PRO A 1 211 ? 19.647 12.329 23.142 1.00 10.57 208 PRO A CA 1
ATOM 1645 C C . PRO A 1 211 ? 18.329 11.535 23.238 1.00 11.82 208 PRO A C 1
ATOM 1646 O O . PRO A 1 211 ? 17.389 11.890 24.003 1.00 13.17 208 PRO A O 1
ATOM 1658 N N . ALA A 1 213 ? 16.766 7.641 24.255 1.00 11.19 210 ALA A N 1
ATOM 1659 C CA . ALA A 1 213 ? 17.097 6.558 25.163 1.00 10.66 210 ALA A CA 1
ATOM 1660 C C . ALA A 1 213 ? 18.182 5.681 24.540 1.00 9.97 210 ALA A C 1
ATOM 1661 O O . ALA A 1 213 ? 18.224 5.496 23.326 1.00 9.94 210 ALA A O 1
ATOM 1663 N N . THR A 1 214 ? 19.025 5.128 25.397 1.00 9.82 211 THR A N 1
ATOM 1664 C CA . THR A 1 214 ? 20.059 4.170 24.960 1.00 10.04 211 THR A CA 1
ATOM 1665 C C . THR A 1 214 ? 19.431 2.821 24.619 1.00 9.76 211 THR A C 1
ATOM 1666 O O . THR A 1 214 ? 18.305 2.487 25.003 1.00 10.56 211 THR A O 1
ATOM 1670 N N . SER A 1 215 ? 20.181 2.017 23.877 1.00 9.30 212 SER A N 1
ATOM 1671 C CA . SER A 1 215 ? 19.755 0.696 23.529 1.00 9.69 212 SER A CA 1
ATOM 1672 C C . SER A 1 215 ? 20.945 -0.207 23.289 1.00 9.80 212 SER A C 1
ATOM 1673 O O . SER A 1 215 ? 22.065 0.281 23.174 1.00 10.68 212 SER A O 1
ATOM 1676 N N . GLN A 1 216 ? 20.696 -1.510 23.268 1.00 9.57 213 GLN A N 1
ATOM 1677 C CA . GLN A 1 216 ? 21.695 -2.503 22.931 1.00 9.94 213 GLN A CA 1
ATOM 1678 C C . GLN A 1 216 ? 21.098 -3.464 21.924 1.00 9.78 213 GLN A C 1
ATOM 1679 O O . GLN A 1 216 ? 20.109 -4.136 22.207 1.00 11.54 213 GLN A O 1
ATOM 1685 N N . ASP A 1 217 ? 21.736 -3.529 20.757 1.00 10.56 214 ASP A N 1
ATOM 1686 C CA . ASP A 1 217 ? 21.407 -4.453 19.686 1.00 10.99 214 ASP A CA 1
ATOM 1687 C C . ASP A 1 217 ? 22.255 -5.717 19.776 1.00 11.34 214 ASP A C 1
ATOM 1688 O O . ASP A 1 217 ? 23.254 -5.792 20.521 1.00 12.09 214 ASP A O 1
ATOM 1693 N N . HIS A 1 218 ? 21.819 -6.706 19.004 1.00 11.51 215 HIS A N 1
ATOM 1694 C CA . HIS A 1 218 ? 22.455 -8.013 18.952 1.00 11.31 215 HIS A CA 1
ATOM 1695 C C . HIS A 1 218 ? 22.800 -8.305 17.494 1.00 10.81 215 HIS A C 1
ATOM 1696 O O . HIS A 1 218 ? 21.963 -8.777 16.728 1.00 12.10 215 HIS A O 1
ATOM 1703 N N . LYS A 1 219 ? 23.999 -7.921 17.075 1.00 12.27 216 LYS A N 1
ATOM 1704 C CA . LYS A 1 219 ? 24.353 -7.905 15.650 1.00 13.42 216 LYS A CA 1
ATOM 1705 C C . LYS A 1 219 ? 24.657 -9.273 15.071 1.00 13.04 216 LYS A C 1
ATOM 1706 O O . LYS A 1 219 ? 24.346 -9.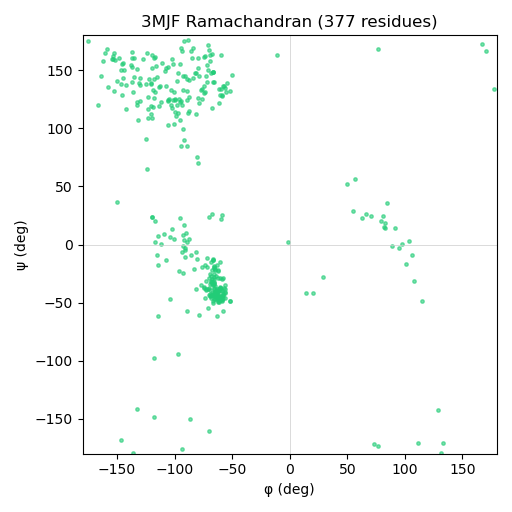496 13.899 1.00 14.31 216 LYS A O 1
ATOM 1712 N N . ARG A 1 220 ? 25.257 -10.184 15.833 1.00 13.49 217 ARG A N 1
ATOM 1713 C CA A ARG A 1 220 ? 25.562 -11.532 15.313 0.60 13.73 217 ARG A CA 1
ATOM 1714 C CA B ARG A 1 220 ? 25.576 -11.507 15.263 0.40 14.05 217 ARG A CA 1
ATOM 1715 C C . ARG A 1 220 ? 24.297 -12.331 15.135 1.00 14.01 217 ARG A C 1
ATOM 1716 O O . ARG A 1 220 ? 23.378 -12.208 15.941 1.00 13.64 217 ARG A O 1
ATOM 1731 N N . VAL A 1 221 ? 24.238 -13.136 14.100 1.00 13.52 218 VAL A N 1
ATOM 1732 C CA . VAL A 1 221 ? 23.004 -13.840 13.776 1.00 13.44 218 VAL A CA 1
ATOM 1733 C C . VAL A 1 221 ? 22.628 -14.897 14.793 1.00 14.59 218 VAL A C 1
ATOM 1734 O O . VAL A 1 221 ? 21.457 -15.170 14.962 1.00 14.74 218 VAL A O 1
ATOM 1738 N N . GLY A 1 222 ? 23.610 -15.459 15.488 1.00 14.93 219 GLY A N 1
ATOM 1739 C CA . GLY A 1 222 ? 23.393 -16.605 16.355 1.00 16.43 219 GLY A CA 1
ATOM 1740 C C . GLY A 1 222 ? 23.450 -16.312 17.851 1.00 16.85 219 GLY A C 1
ATOM 1741 O O . GLY A 1 222 ? 24.156 -15.386 18.319 1.00 17.38 219 GLY A O 1
ATOM 1742 N N . ASP A 1 223 ? 22.718 -17.129 18.606 1.00 17.84 220 ASP A N 1
ATOM 1743 C CA . ASP A 1 223 ? 22.722 -17.098 20.061 1.00 18.29 220 ASP A CA 1
ATOM 1744 C C . ASP A 1 223 ? 24.139 -17.135 20.595 1.00 19.14 220 ASP A C 1
ATOM 1745 O O . ASP A 1 223 ? 25.033 -17.820 20.044 1.00 20.22 220 ASP A O 1
ATOM 1750 N N . GLY A 1 224 ? 24.367 -16.459 21.708 1.00 18.65 221 GLY A N 1
ATOM 1751 C CA . GLY A 1 224 ? 25.726 -16.372 22.263 1.00 19.91 221 GLY A CA 1
ATOM 1752 C C . GLY A 1 224 ? 26.722 -15.589 21.408 1.00 20.40 221 GLY A C 1
ATOM 1753 O O . GLY A 1 224 ? 27.958 -15.755 21.524 1.00 22.17 221 GLY A O 1
ATOM 1754 N N . ASP A 1 225 ? 26.203 -14.653 20.597 1.00 19.81 222 ASP A N 1
ATOM 1755 C CA . ASP A 1 225 ? 27.040 -13.813 19.731 1.00 19.45 222 ASP A CA 1
ATOM 1756 C C . ASP A 1 225 ? 27.898 -14.679 18.792 1.00 19.93 222 ASP A C 1
ATOM 1757 O O . ASP A 1 225 ? 29.121 -14.548 18.745 1.00 22.73 222 ASP A O 1
ATOM 1762 N N . THR A 1 226 ? 27.220 -15.526 18.023 1.00 17.96 223 THR A N 1
ATOM 1763 C CA . THR A 1 226 ? 27.895 -16.468 17.092 1.00 19.76 223 THR A CA 1
ATOM 1764 C C . THR A 1 226 ? 27.440 -16.194 15.649 1.00 17.13 223 THR A C 1
ATOM 1765 O O . THR A 1 226 ? 26.437 -15.529 15.405 1.00 17.57 223 THR A O 1
ATOM 1769 N N . GLY A 1 227 ? 28.200 -16.700 14.693 1.00 18.70 224 GLY A N 1
ATOM 1770 C CA . GLY A 1 227 ? 27.868 -16.553 13.304 1.00 18.35 224 GLY A CA 1
ATOM 1771 C C . GLY A 1 227 ? 28.168 -15.173 12.709 1.00 18.70 224 GLY A C 1
ATOM 1772 O O . GLY A 1 227 ? 28.818 -14.327 13.320 1.00 19.98 224 GLY A O 1
ATOM 1773 N N . PRO A 1 228 ? 27.743 -14.970 11.478 1.00 18.25 225 PRO A N 1
ATOM 1774 C CA . PRO A 1 228 ? 28.015 -13.723 10.798 1.00 17.17 225 PRO A CA 1
ATOM 1775 C C . PRO A 1 228 ? 27.262 -12.536 11.367 1.00 16.70 225 PRO A C 1
ATOM 1776 O O . PRO A 1 228 ? 26.245 -12.700 12.016 1.00 16.76 225 PRO A O 1
ATOM 1780 N N . ASN A 1 229 ? 27.788 -11.356 11.107 1.00 16.80 226 ASN A N 1
ATOM 1781 C CA . ASN A 1 229 ? 27.096 -10.129 11.481 1.00 16.51 226 ASN A CA 1
ATOM 1782 C C . ASN A 1 229 ? 25.885 -9.883 10.616 1.00 15.35 226 ASN A C 1
ATOM 1783 O O . ASN A 1 229 ? 25.806 -10.268 9.452 1.00 15.43 226 ASN A O 1
ATOM 1788 N N . THR A 1 230 ? 24.950 -9.143 11.199 1.00 14.18 227 THR A N 1
ATOM 1789 C CA . THR A 1 230 ? 23.694 -8.746 10.578 1.00 12.48 227 THR A CA 1
ATOM 1790 C C . THR A 1 230 ? 23.409 -7.253 10.874 1.00 12.53 227 THR A C 1
ATOM 1791 O O . THR A 1 230 ? 24.199 -6.571 11.553 1.00 13.56 227 THR A O 1
ATOM 1795 N N . GLY A 1 231 ? 22.283 -6.770 10.365 1.00 12.10 228 GLY A N 1
ATOM 1796 C CA . GLY A 1 231 ? 21.810 -5.440 10.695 1.00 12.05 228 GLY A CA 1
ATOM 1797 C C . GLY A 1 231 ? 21.350 -5.267 12.115 1.00 12.47 228 GLY A C 1
ATOM 1798 O O . GLY A 1 231 ? 21.148 -4.131 12.569 1.00 12.27 228 GLY A O 1
ATOM 1799 N N . GLY A 1 232 ? 21.130 -6.391 12.806 1.00 11.01 229 GLY A N 1
ATOM 1800 C CA . GLY A 1 232 ? 20.660 -6.396 14.142 1.00 10.95 229 GLY A CA 1
ATOM 1801 C C . GLY A 1 232 ? 19.489 -7.344 14.311 1.00 11.05 229 GLY A C 1
ATOM 1802 O O . GLY A 1 232 ? 18.468 -7.205 13.638 1.00 10.49 229 GLY A O 1
ATOM 1811 N N . GLY A 1 234 ? 17.777 -7.875 17.310 1.00 10.93 231 GLY A N 1
ATOM 1812 C CA . GLY A 1 234 ? 16.880 -7.483 18.347 1.00 11.01 231 GLY A CA 1
ATOM 1813 C C . GLY A 1 234 ? 17.577 -6.558 19.312 1.00 11.24 231 GLY A C 1
ATOM 1814 O O . GLY A 1 234 ? 18.787 -6.598 19.438 1.00 13.68 231 GLY A O 1
ATOM 1815 N N . ALA A 1 235 ? 16.819 -5.681 19.945 1.00 10.88 232 ALA A N 1
ATOM 1816 C CA . ALA A 1 235 ? 17.376 -4.627 20.795 1.00 9.89 232 ALA A CA 1
ATOM 1817 C C . ALA A 1 235 ? 16.450 -4.390 21.974 1.00 10.58 232 ALA A C 1
ATOM 1818 O O . ALA A 1 235 ? 15.232 -4.610 21.900 1.00 12.29 232 ALA A O 1
ATOM 1820 N N . TYR A 1 236 ? 17.042 -3.865 23.035 1.00 10.18 233 TYR A N 1
ATOM 1821 C CA . TYR A 1 236 ? 16.277 -3.406 24.185 1.00 10.06 233 TYR A CA 1
ATOM 1822 C C . TYR A 1 236 ? 16.784 -2.043 24.669 1.00 9.64 233 TYR A C 1
ATOM 1823 O O . TYR A 1 236 ? 17.890 -1.637 24.297 1.00 10.30 233 TYR A O 1
ATOM 1832 N N . SER A 1 237 ? 15.944 -1.354 25.415 1.00 10.46 234 SER A N 1
ATOM 1833 C CA . SER A 1 237 ? 16.197 0.006 25.919 1.00 10.81 234 SER A CA 1
ATOM 1834 C C . SER A 1 237 ? 15.633 0.101 27.328 1.00 11.70 234 SER A C 1
ATOM 1835 O O . SER A 1 237 ? 14.537 -0.433 27.571 1.00 11.46 234 SER A O 1
ATOM 1838 N N . PRO A 1 238 ? 16.375 0.731 28.257 1.00 11.46 235 PRO A N 1
ATOM 1839 C CA . PRO A 1 238 ? 17.698 1.330 28.118 1.00 12.50 235 PRO A CA 1
ATOM 1840 C C . PRO A 1 238 ? 18.790 0.281 28.321 1.00 11.85 235 PRO A C 1
ATOM 1841 O O . PRO A 1 238 ? 18.513 -0.819 28.816 1.00 12.59 235 PRO A O 1
ATOM 1845 N N . ALA A 1 239 ? 20.016 0.621 27.958 1.00 11.20 236 ALA A N 1
ATOM 1846 C CA . ALA A 1 239 ? 21.186 -0.280 28.047 1.00 11.57 236 ALA A CA 1
ATOM 1847 C C . ALA A 1 239 ? 21.959 0.025 29.345 1.00 11.88 236 ALA A C 1
ATOM 1848 O O . ALA A 1 239 ? 22.528 1.085 29.508 1.00 12.97 236 ALA A O 1
ATOM 1850 N N . PRO A 1 240 ? 21.984 -0.912 30.312 1.00 13.10 237 PRO A N 1
ATOM 1851 C CA . PRO A 1 240 ? 22.649 -0.615 31.600 1.00 12.77 237 PRO A CA 1
ATOM 1852 C C . PRO A 1 240 ? 24.135 -0.325 31.498 1.00 12.43 237 PRO A C 1
ATOM 1853 O O . PRO A 1 240 ? 24.710 0.364 32.370 1.00 13.06 237 PRO A O 1
ATOM 1857 N N . VAL A 1 241 ? 24.785 -0.798 30.441 1.00 12.65 238 VAL A N 1
ATOM 1858 C CA . VAL A 1 241 ? 26.215 -0.499 30.258 1.00 13.37 238 VAL A CA 1
ATOM 1859 C C . VAL A 1 241 ? 26.458 1.025 30.147 1.00 12.39 238 VAL A C 1
ATOM 1860 O O . VAL A 1 241 ? 27.551 1.525 30.465 1.00 13.07 238 VAL A O 1
ATOM 1864 N N . VAL A 1 242 ? 25.450 1.761 29.646 1.00 12.83 239 VAL A N 1
ATOM 1865 C CA . VAL A 1 242 ? 25.545 3.212 29.571 1.00 11.78 239 VAL A CA 1
ATOM 1866 C C . VAL A 1 242 ? 25.013 3.804 30.900 1.00 11.53 239 VAL A C 1
ATOM 1867 O O . VAL A 1 242 ? 23.870 4.184 31.064 1.00 13.90 239 VAL A O 1
ATOM 1871 N N . THR A 1 243 ? 25.927 3.842 31.850 1.00 12.66 240 THR A N 1
ATOM 1872 C CA . THR A 1 243 ? 25.698 4.482 33.140 1.00 13.81 240 THR A CA 1
ATOM 1873 C C . THR A 1 243 ? 25.660 5.989 32.953 1.00 14.45 240 THR A C 1
ATOM 1874 O O . THR A 1 243 ? 25.999 6.503 31.881 1.00 14.69 240 THR A O 1
ATOM 1878 N N . ASP A 1 244 ? 25.286 6.723 33.989 1.00 15.41 241 ASP A N 1
ATOM 1879 C CA . ASP A 1 244 ? 25.352 8.176 33.887 1.00 15.02 241 ASP A CA 1
ATOM 1880 C C . ASP A 1 244 ? 26.761 8.659 33.530 1.00 14.86 241 ASP A C 1
ATOM 1881 O O . ASP A 1 244 ? 26.914 9.571 32.716 1.00 14.55 241 ASP A O 1
ATOM 1886 N N . ASP A 1 245 ? 27.785 8.064 34.128 1.00 14.58 242 ASP A N 1
ATOM 1887 C CA . ASP A 1 245 ? 29.173 8.442 33.819 1.00 15.25 242 ASP A CA 1
ATOM 1888 C C . ASP A 1 245 ? 29.534 8.139 32.376 1.00 13.08 242 ASP A C 1
ATOM 1889 O O . ASP A 1 245 ? 30.166 8.947 31.681 1.00 13.88 242 ASP A O 1
ATOM 1894 N N . VAL A 1 246 ? 29.116 6.972 31.902 1.00 12.60 243 VAL A N 1
ATOM 1895 C CA . VAL A 1 246 ? 29.407 6.632 30.499 1.00 12.08 243 VAL A CA 1
ATOM 1896 C C . VAL A 1 246 ? 28.665 7.585 29.565 1.00 11.48 243 VAL A C 1
ATOM 1897 O O . VAL A 1 246 ? 29.211 8.016 28.537 1.00 11.27 243 VAL A O 1
ATOM 1901 N N . HIS A 1 247 ? 27.433 7.941 29.919 1.00 11.61 244 HIS A N 1
ATOM 1902 C CA . HIS A 1 247 ? 26.642 8.859 29.093 1.00 11.60 244 HIS A CA 1
ATOM 1903 C C . HIS A 1 247 ? 27.367 10.200 28.930 1.00 12.09 244 HIS A C 1
ATOM 1904 O O . HIS A 1 247 ? 27.514 10.709 27.822 1.00 12.23 244 HIS A O 1
ATOM 1911 N N . GLN A 1 248 ? 27.870 10.747 30.032 1.00 11.98 245 GLN A N 1
ATOM 1912 C CA . GLN A 1 248 ? 28.647 11.983 29.991 1.00 12.69 245 GLN A CA 1
ATOM 1913 C C . GLN A 1 248 ? 29.869 11.851 29.087 1.00 11.54 245 GLN A C 1
ATOM 1914 O O . GLN A 1 248 ? 30.174 12.757 28.316 1.00 11.71 245 GLN A O 1
ATOM 1920 N N . ARG A 1 249 ? 30.591 10.745 29.234 1.00 11.95 246 ARG A N 1
ATOM 1921 C CA . ARG A 1 249 ? 31.751 10.531 28.403 1.00 11.46 246 ARG A CA 1
ATOM 1922 C C . ARG A 1 249 ? 31.416 10.440 26.908 1.00 10.76 246 ARG A C 1
ATOM 1923 O O . ARG A 1 249 ? 32.162 10.936 26.069 1.00 10.95 246 ARG A O 1
ATOM 1931 N N . VAL A 1 250 ? 30.317 9.775 26.604 1.00 10.25 247 VAL A N 1
ATOM 1932 C CA . VAL A 1 250 ? 29.850 9.735 25.209 1.00 9.59 247 VAL A CA 1
ATOM 1933 C C . VAL A 1 250 ? 29.551 11.122 24.665 1.00 9.26 247 VAL A C 1
ATOM 1934 O O . VAL A 1 250 ? 29.969 11.482 23.571 1.00 9.43 247 VAL A O 1
ATOM 1946 N N . ASP A 1 252 ? 30.684 14.018 25.740 1.00 11.24 249 ASP A N 1
ATOM 1947 C CA . ASP A 1 252 ? 31.857 14.851 25.729 1.00 11.62 249 ASP A CA 1
ATOM 1948 C C . ASP A 1 252 ? 32.898 14.423 24.698 1.00 11.15 249 ASP A C 1
ATOM 1949 O O . ASP A 1 252 ? 33.583 15.253 24.083 1.00 12.27 249 ASP A O 1
ATOM 1954 N N . GLN A 1 253 ? 33.122 13.103 24.586 1.00 10.66 250 GLN A N 1
ATOM 1955 C CA . GLN A 1 253 ? 34.197 12.584 23.726 1.00 11.03 250 GLN A CA 1
ATOM 1956 C C . GLN A 1 253 ? 33.777 12.238 22.314 1.00 10.54 250 GLN A C 1
ATOM 1957 O O . GLN A 1 253 ? 34.628 12.209 21.400 1.00 11.47 250 GLN A O 1
ATOM 1963 N N . VAL A 1 254 ? 32.479 11.944 22.140 1.00 9.64 251 VAL A N 1
ATOM 1964 C CA . VAL A 1 254 ? 31.955 11.513 20.849 1.00 9.45 251 VAL A CA 1
ATOM 1965 C C . VAL A 1 254 ? 30.984 12.481 20.237 1.00 9.88 251 VAL A C 1
ATOM 1966 O O . VAL A 1 254 ? 31.205 12.978 19.134 1.00 10.15 251 VAL A O 1
ATOM 1970 N N . ILE A 1 255 ? 29.881 12.726 20.916 1.00 9.52 252 ILE A N 1
ATOM 1971 C CA . ILE A 1 255 ? 28.738 13.434 20.265 1.00 9.49 252 ILE A CA 1
ATOM 1972 C C . ILE A 1 255 ? 29.044 14.906 20.018 1.00 9.69 252 ILE A C 1
ATOM 1973 O O . ILE A 1 255 ? 28.935 15.378 18.895 1.00 10.03 252 ILE A O 1
ATOM 1978 N N . TRP A 1 256 ? 29.431 15.663 21.055 1.00 10.15 253 TRP A N 1
ATOM 1979 C CA . TRP A 1 256 ? 29.738 17.079 20.822 1.00 10.39 253 TRP A CA 1
ATOM 1980 C C . TRP A 1 256 ? 30.874 17.287 19.834 1.00 10.77 253 TRP A C 1
ATOM 1981 O O . TRP A 1 256 ? 30.757 18.108 18.938 1.00 10.78 253 TRP A O 1
ATOM 1992 N N . PRO A 1 257 ? 31.968 16.511 19.956 1.00 9.99 254 PRO A N 1
ATOM 1993 C CA . PRO A 1 257 ? 33.013 16.716 18.953 1.00 10.51 254 PRO A CA 1
ATOM 1994 C C . PRO A 1 257 ? 32.553 16.444 17.515 1.00 8.65 254 PRO A C 1
ATOM 1995 O O . PRO A 1 257 ? 33.045 17.074 16.557 1.00 10.67 254 PRO A O 1
ATOM 1999 N N . THR A 1 258 ? 31.700 15.444 17.359 1.00 9.67 255 THR A N 1
ATOM 2000 C CA . THR A 1 258 ? 31.169 15.096 16.029 1.00 9.13 255 THR A CA 1
ATOM 2001 C C . THR A 1 258 ? 30.275 16.198 15.475 1.00 9.47 255 THR A C 1
ATOM 2002 O O . THR A 1 258 ? 30.495 16.652 14.385 1.00 10.67 255 THR A O 1
ATOM 2006 N N . VAL A 1 259 ? 29.310 16.643 16.276 1.00 9.74 256 VAL A N 1
ATOM 2007 C CA . VAL A 1 259 ? 28.395 17.674 15.828 1.00 9.75 256 VAL A CA 1
ATOM 2008 C C . VAL A 1 259 ? 29.144 18.974 15.531 1.00 10.73 256 VAL A C 1
ATOM 2009 O O . VAL A 1 259 ? 28.959 19.578 14.476 1.00 11.76 256 VAL A O 1
ATOM 2013 N N . ARG A 1 260 ? 30.017 19.353 16.440 1.00 10.74 257 ARG A N 1
ATOM 2014 C CA A ARG A 1 260 ? 30.810 20.565 16.236 0.60 11.44 257 ARG A CA 1
ATOM 2015 C CA B ARG A 1 260 ? 30.794 20.574 16.249 0.40 11.72 257 ARG A CA 1
ATOM 2016 C C . ARG A 1 260 ? 31.768 20.458 15.069 1.00 11.42 257 ARG A C 1
ATOM 2017 O O . ARG A 1 260 ? 31.960 21.429 14.321 1.00 13.13 257 ARG A O 1
ATOM 2032 N N . GLY A 1 261 ? 32.373 19.287 14.908 1.00 10.74 258 GLY A N 1
ATOM 2033 C CA . GLY A 1 261 ? 33.353 19.079 13.840 1.00 11.04 258 GLY A CA 1
ATOM 2034 C C . GLY A 1 261 ? 32.738 19.128 12.456 1.00 11.21 258 GLY A C 1
ATOM 2035 O O . GLY A 1 261 ? 33.317 19.666 11.517 1.00 12.80 258 GLY A O 1
ATOM 2044 N N . ALA A 1 263 ? 30.021 20.785 11.685 1.00 11.76 260 ALA A N 1
ATOM 2045 C CA . ALA A 1 263 ? 29.686 22.199 11.426 1.00 12.20 260 ALA A CA 1
ATOM 2046 C C . ALA A 1 263 ? 30.946 22.973 11.069 1.00 12.31 260 ALA A C 1
ATOM 2047 O O . ALA A 1 263 ? 30.935 23.818 10.125 1.00 14.71 260 ALA A O 1
ATOM 2049 N N . ALA A 1 264 ? 32.053 22.705 11.786 1.00 13.04 261 ALA A N 1
ATOM 2050 C CA . ALA A 1 264 ? 33.283 23.461 11.551 1.00 14.41 261 ALA A CA 1
ATOM 2051 C C . ALA A 1 264 ? 33.843 23.244 10.153 1.00 13.70 261 ALA A C 1
ATOM 2052 O O . ALA A 1 264 ? 34.507 24.148 9.581 1.00 17.30 261 ALA A O 1
ATOM 2054 N N . GLU A 1 265 ? 33.542 22.077 9.577 1.00 14.09 262 GLU A N 1
ATOM 2055 C CA . GLU A 1 265 ? 34.013 21.711 8.231 1.00 14.23 262 GLU A CA 1
ATOM 2056 C C . GLU A 1 265 ? 33.053 22.159 7.159 1.00 14.07 262 GLU A C 1
ATOM 2057 O O . GLU A 1 265 ? 33.360 21.994 6.004 1.00 17.19 262 GLU A O 1
ATOM 2063 N N . GLY A 1 266 ? 31.977 22.839 7.522 1.00 13.56 263 GLY A N 1
ATOM 2064 C CA . GLY A 1 266 ? 31.007 23.330 6.576 1.00 14.02 263 GLY A CA 1
ATOM 2065 C C . GLY A 1 266 ? 29.972 22.334 6.135 1.00 14.12 263 GLY A C 1
ATOM 2066 O O . GLY A 1 266 ? 29.274 22.546 5.149 1.00 15.58 263 GLY A O 1
ATOM 2067 N N . ASN A 1 267 ? 29.826 21.264 6.923 1.00 13.16 264 ASN A N 1
ATOM 2068 C CA . ASN A 1 267 ? 28.832 20.210 6.675 1.00 11.25 264 ASN A CA 1
ATOM 2069 C C . ASN A 1 267 ? 27.933 20.031 7.900 1.00 11.52 264 ASN A C 1
ATOM 2070 O O . ASN A 1 267 ? 27.860 18.976 8.508 1.00 11.92 264 ASN A O 1
ATOM 2075 N N . ILE A 1 268 ? 27.167 21.058 8.221 1.00 11.56 265 ILE A N 1
ATOM 2076 C CA . ILE A 1 268 ? 26.335 21.044 9.427 1.00 11.08 265 ILE A CA 1
ATOM 2077 C C . ILE A 1 268 ? 25.425 19.823 9.374 1.00 11.65 265 ILE A C 1
ATOM 2078 O O . ILE A 1 268 ? 24.775 19.549 8.358 1.00 11.39 265 ILE A O 1
ATOM 2083 N N . TYR A 1 269 ? 25.342 19.118 10.517 1.00 10.44 266 TYR A N 1
ATOM 2084 C CA . TYR A 1 269 ? 24.581 17.861 10.597 1.00 9.94 266 TYR A CA 1
ATOM 2085 C C . TYR A 1 269 ? 23.224 18.104 11.246 1.00 10.20 266 TYR A C 1
ATOM 2086 O O . TYR A 1 269 ? 23.092 18.733 12.291 1.00 11.61 266 TYR A O 1
ATOM 2095 N N . THR A 1 270 ? 22.194 17.578 10.579 1.00 10.61 267 THR A N 1
ATOM 2096 C CA . THR A 1 270 ? 20.842 17.590 11.076 1.00 9.75 267 THR A CA 1
ATOM 2097 C C . THR A 1 270 ? 20.233 16.202 10.926 1.00 8.69 267 THR A C 1
ATOM 2098 O O . THR A 1 270 ? 20.595 15.484 10.000 1.00 10.74 267 THR A O 1
ATOM 2102 N N . GLY A 1 271 ? 19.302 15.862 11.800 1.00 8.74 268 GLY A N 1
ATOM 2103 C CA . GLY A 1 271 ? 18.624 14.577 11.723 1.00 8.89 268 GLY A CA 1
ATOM 2104 C C . GLY A 1 271 ? 18.979 13.640 12.856 1.00 9.08 268 GLY A C 1
ATOM 2105 O O . GLY A 1 271 ? 19.594 14.054 13.835 1.00 9.70 268 GLY A O 1
ATOM 2106 N N . PHE A 1 272 ? 18.550 12.366 12.749 1.00 9.01 269 PHE A N 1
ATOM 2107 C CA . PHE A 1 272 ? 19.025 11.369 13.690 1.00 9.34 269 PHE A CA 1
ATOM 2108 C C . PHE A 1 272 ? 20.482 11.043 13.389 1.00 9.48 269 PHE A C 1
ATOM 2109 O O . PHE A 1 272 ? 20.899 11.034 12.201 1.00 11.60 269 PHE A O 1
ATOM 2117 N N . LEU A 1 273 ? 21.252 10.879 14.438 1.00 9.12 270 LEU A N 1
ATOM 2118 C CA . LEU A 1 273 ? 22.626 10.379 14.353 1.00 10.23 270 LEU A CA 1
ATOM 2119 C C . LEU A 1 273 ? 22.704 9.105 15.184 1.00 9.41 270 LEU A C 1
ATOM 2120 O O . LEU A 1 273 ? 22.375 9.124 16.363 1.00 10.57 270 LEU A O 1
ATOM 2125 N N . TYR A 1 274 ? 23.042 7.992 14.514 1.00 11.25 271 TYR A N 1
ATOM 2126 C CA . TYR A 1 274 ? 23.063 6.667 15.142 1.00 12.14 271 TYR A CA 1
ATOM 2127 C C . TYR A 1 274 ? 24.531 6.228 15.372 1.00 11.88 271 TYR A C 1
ATOM 2128 O O . TYR A 1 274 ? 25.236 5.975 14.384 1.00 12.86 271 TYR A O 1
ATOM 2137 N N . ALA A 1 275 ? 25.047 6.308 16.611 1.00 12.64 272 ALA A N 1
ATOM 2138 C CA . ALA A 1 275 ? 26.422 5.913 16.956 1.00 12.97 272 ALA A CA 1
ATOM 2139 C C . ALA A 1 275 ? 26.437 4.481 17.482 1.00 12.55 272 ALA A C 1
ATOM 2140 O O . ALA A 1 275 ? 25.840 4.187 18.504 1.00 14.55 272 ALA A O 1
ATOM 2142 N N . GLY A 1 276 ? 27.205 3.625 16.851 1.00 11.33 273 GLY A N 1
ATOM 2143 C CA . GLY A 1 276 ? 27.484 2.319 17.402 1.00 10.77 273 GLY A CA 1
ATOM 2144 C C . GLY A 1 276 ? 28.768 2.395 18.197 1.00 10.55 273 GLY A C 1
ATOM 2145 O O . GLY A 1 276 ? 29.812 2.830 17.658 1.00 11.46 273 GLY A O 1
ATOM 2146 N N . LEU A 1 277 ? 28.661 2.078 19.474 1.00 10.16 274 LEU A N 1
ATOM 2147 C CA . LEU A 1 277 ? 29.753 2.199 20.393 1.00 10.61 274 LEU A CA 1
ATOM 2148 C C . LEU A 1 277 ? 30.188 0.888 21.008 1.00 11.93 274 LEU A C 1
ATOM 2149 O O . LEU A 1 277 ? 29.364 -0.029 21.162 1.00 11.91 274 LEU A O 1
ATOM 2167 N N . ILE A 1 279 ? 31.790 -0.026 24.694 1.00 11.33 276 ILE A N 1
ATOM 2168 C CA . ILE A 1 279 ? 32.086 0.503 26.015 1.00 12.26 276 ILE A CA 1
ATOM 2169 C C . ILE A 1 279 ? 33.023 -0.465 26.702 1.00 12.24 276 ILE A C 1
ATOM 2170 O O . ILE A 1 279 ? 32.709 -1.642 26.872 1.00 12.69 276 ILE A O 1
ATOM 2175 N N . SER A 1 280 ? 34.198 0.031 27.052 1.00 14.01 277 SER A N 1
ATOM 2176 C CA . SER A 1 280 ? 35.222 -0.791 27.705 1.00 14.76 277 SER A CA 1
ATOM 2177 C C . SER A 1 280 ? 34.789 -1.145 29.138 1.00 15.98 277 SER A C 1
ATOM 2178 O O . SER A 1 280 ? 33.868 -0.547 29.694 1.00 15.27 277 SER A O 1
ATOM 2181 N N . ALA A 1 281 ? 35.502 -2.095 29.744 1.00 18.71 278 ALA A N 1
ATOM 2182 C CA . ALA A 1 281 ? 35.226 -2.455 31.125 1.00 19.51 278 ALA A CA 1
ATOM 2183 C C . ALA A 1 281 ? 35.372 -1.300 32.078 1.00 20.40 278 ALA A C 1
ATOM 2184 O O . ALA A 1 281 ? 34.621 -1.240 33.068 1.00 23.14 278 ALA A O 1
ATOM 2186 N N . ASP A 1 282 ? 36.247 -0.352 31.768 1.00 20.30 279 ASP A N 1
ATOM 2187 C CA A ASP A 1 282 ? 36.437 0.854 32.572 0.60 22.28 279 ASP A CA 1
ATOM 2188 C CA B ASP A 1 282 ? 36.386 0.817 32.638 0.40 21.69 279 ASP A CA 1
ATOM 2189 C C . ASP A 1 282 ? 35.476 1.983 32.226 1.00 20.32 279 ASP A C 1
ATOM 2190 O O . ASP A 1 282 ? 35.631 3.095 32.688 1.00 22.53 279 ASP A O 1
ATOM 2199 N N . GLY A 1 283 ? 34.508 1.711 31.368 1.00 17.89 280 GLY A N 1
ATOM 2200 C CA . GLY A 1 283 ? 33.455 2.715 31.070 1.00 16.52 280 GLY A 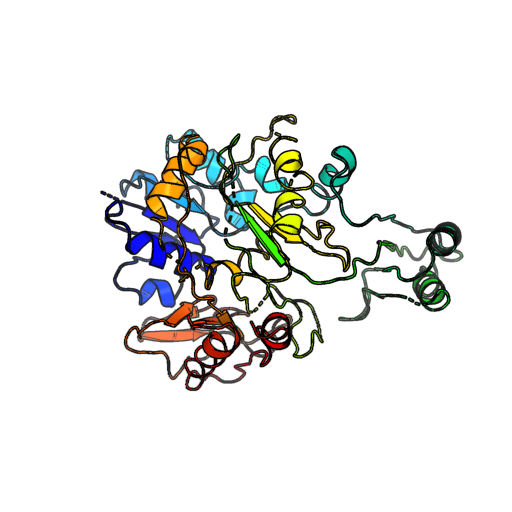CA 1
ATOM 2201 C C . GLY A 1 283 ? 33.841 3.790 30.054 1.00 15.11 280 GLY A C 1
ATOM 2202 O O . GLY A 1 283 ? 33.239 4.869 30.035 1.00 15.79 280 GLY A O 1
ATOM 2203 N N . GLN A 1 284 ? 34.791 3.479 29.187 1.00 14.40 281 GLN A N 1
ATOM 2204 C CA . GLN A 1 284 ? 35.221 4.408 28.158 1.00 13.98 281 GLN A CA 1
ATOM 2205 C C . GLN A 1 284 ? 34.634 4.022 26.800 1.00 12.55 281 GLN A C 1
ATOM 2206 O O . GLN A 1 284 ? 34.670 2.851 26.391 1.00 13.38 281 GLN A O 1
ATOM 2212 N N . PRO A 1 285 ? 34.081 4.998 26.087 1.00 12.25 282 PRO A N 1
ATOM 2213 C CA . PRO A 1 285 ? 33.461 4.719 24.783 1.00 11.97 282 PRO A CA 1
ATOM 2214 C C . PRO A 1 285 ? 34.418 4.811 23.612 1.00 11.99 282 PRO A C 1
ATOM 2215 O O . PRO A 1 285 ? 35.279 5.693 23.587 1.00 13.28 282 PRO A O 1
ATOM 2219 N N . LYS A 1 286 ? 34.247 3.924 22.646 1.00 11.07 283 LYS A N 1
ATOM 2220 C CA A LYS A 1 286 ? 34.880 4.024 21.337 0.60 10.97 283 LYS A CA 1
ATOM 2221 C CA B LYS A 1 286 ? 34.887 4.031 21.344 0.40 11.32 283 LYS A CA 1
ATOM 2222 C C . LYS A 1 286 ? 33.843 3.893 20.269 1.00 10.00 283 LYS A C 1
ATOM 2223 O O . LYS A 1 286 ? 32.957 3.050 20.366 1.00 11.70 283 LYS A O 1
ATOM 2234 N N . VAL A 1 287 ? 33.967 4.694 19.223 1.00 10.61 284 VAL A N 1
ATOM 2235 C CA . VAL A 1 287 ? 33.091 4.571 18.070 1.00 10.08 284 VAL A CA 1
ATOM 2236 C C . VAL A 1 287 ? 33.471 3.388 17.215 1.00 10.73 284 VAL A C 1
ATOM 2237 O O . VAL A 1 287 ? 34.605 3.317 16.780 1.00 11.86 284 VAL A O 1
ATOM 2241 N N . ILE A 1 288 ? 32.499 2.513 16.964 1.00 10.01 285 ILE A N 1
ATOM 2242 C CA . ILE A 1 288 ? 32.599 1.462 15.956 1.00 11.10 285 ILE A CA 1
ATOM 2243 C C . ILE A 1 288 ? 32.355 2.097 14.588 1.00 12.09 285 ILE A C 1
ATOM 2244 O O . ILE A 1 288 ? 33.218 2.085 13.710 1.00 14.28 285 ILE A O 1
ATOM 2249 N N . GLU A 1 289 ? 31.166 2.667 14.420 1.00 11.44 286 GLU A N 1
ATOM 2250 C CA A GLU A 1 289 ? 30.708 3.335 13.195 0.60 11.37 286 GLU A CA 1
ATOM 2251 C CA B GLU A 1 289 ? 30.795 3.463 13.253 0.40 12.45 286 GLU A CA 1
ATOM 2252 C C . GLU A 1 289 ? 29.574 4.314 13.567 1.00 10.59 286 GLU A C 1
ATOM 2253 O O . GLU A 1 289 ? 28.919 4.123 14.582 1.00 11.63 286 GLU A O 1
ATOM 2264 N N . PHE A 1 290 ? 29.360 5.300 12.729 1.00 11.28 287 PHE A N 1
ATOM 2265 C CA . PHE A 1 290 ? 28.117 6.029 12.657 1.00 10.31 287 PHE A CA 1
ATOM 2266 C C . PHE A 1 290 ? 27.405 5.465 11.447 1.00 13.24 287 PHE A C 1
ATOM 2267 O O . PHE A 1 290 ? 27.991 5.412 10.387 1.00 13.65 287 PHE A O 1
ATOM 2275 N N . ASN A 1 291 ? 26.257 4.861 11.623 1.00 13.79 288 ASN A N 1
ATOM 2276 C CA . ASN A 1 291 ? 25.612 4.144 10.491 1.00 13.90 288 ASN A CA 1
ATOM 2277 C C . ASN A 1 291 ? 24.180 3.897 10.835 1.00 14.37 288 ASN A C 1
ATOM 2278 O O . ASN A 1 291 ? 23.847 3.623 11.996 1.00 14.27 288 ASN A O 1
ATOM 2283 N N . CYS A 1 292 ? 23.311 3.957 9.844 1.00 14.48 289 CYS A N 1
ATOM 2284 C CA . CYS A 1 292 ? 21.907 3.700 10.075 1.00 16.66 289 CYS A CA 1
ATOM 2285 C C . CYS A 1 292 ? 21.573 2.311 10.617 1.00 15.78 289 CYS A C 1
ATOM 2286 O O . CYS A 1 292 ? 20.462 2.137 11.146 1.00 16.81 289 CYS A O 1
ATOM 2289 N N . ARG A 1 293 ? 22.507 1.358 10.554 1.00 15.39 290 ARG A N 1
ATOM 2290 C CA A ARG A 1 293 ? 22.281 0.035 11.146 0.60 15.24 290 ARG A CA 1
ATOM 2291 C CA B ARG A 1 293 ? 22.293 0.027 11.147 0.40 16.21 290 ARG A CA 1
ATOM 2292 C C . ARG A 1 293 ? 22.199 0.049 12.683 1.00 16.73 290 ARG A C 1
ATOM 2293 O O . ARG A 1 293 ? 21.736 -0.931 13.324 1.00 18.78 290 ARG A O 1
ATOM 2308 N N . PHE A 1 294 ? 22.590 1.166 13.299 1.00 14.98 291 PHE A N 1
ATOM 2309 C CA . PHE A 1 294 ? 22.459 1.360 14.721 1.00 13.55 291 PHE A CA 1
ATOM 2310 C C . PHE A 1 294 ? 21.128 1.990 15.103 1.00 12.87 291 PHE A C 1
ATOM 2311 O O . PHE A 1 294 ? 20.955 2.367 16.236 1.00 15.04 291 PHE A O 1
ATOM 2319 N N . GLY A 1 295 ? 20.221 2.069 14.137 1.00 12.66 292 GLY A N 1
ATOM 2320 C CA . GLY A 1 295 ? 18.885 2.533 14.302 1.00 11.44 292 GLY A CA 1
ATOM 2321 C C . GLY A 1 295 ? 17.747 1.571 14.074 1.00 10.22 292 GLY A C 1
ATOM 2322 O O . GLY A 1 295 ? 16.607 1.897 14.344 1.00 11.91 292 GLY A O 1
ATOM 2323 N N . ASP A 1 296 ? 18.016 0.381 13.553 1.00 11.29 293 ASP A N 1
ATOM 2324 C CA . ASP A 1 296 ? 16.978 -0.646 13.284 1.00 10.16 293 ASP A CA 1
ATOM 2325 C C . ASP A 1 296 ? 17.607 -1.993 13.627 1.00 10.42 293 ASP A C 1
ATOM 2326 O O . ASP A 1 296 ? 18.604 -2.355 13.019 1.00 10.76 293 ASP A O 1
ATOM 2331 N N . PRO A 1 297 ? 17.080 -2.712 14.612 1.00 9.89 294 PRO A N 1
ATOM 2332 C CA . PRO A 1 297 ? 15.805 -2.575 15.294 1.00 9.46 294 PRO A CA 1
ATOM 2333 C C . PRO A 1 297 ? 15.827 -1.764 16.607 1.00 9.39 294 PRO A C 1
ATOM 2334 O O . PRO A 1 297 ? 14.929 -1.911 17.424 1.00 11.33 294 PRO A O 1
ATOM 2338 N N . GLU A 1 298 ? 16.821 -0.896 16.766 1.00 9.63 295 GLU A N 1
ATOM 2339 C CA . GLU A 1 298 ? 16.882 -0.127 17.989 1.00 9.80 295 GLU A CA 1
ATOM 2340 C C . GLU A 1 298 ? 15.697 0.860 18.095 1.00 8.68 295 GLU A C 1
ATOM 2341 O O . GLU A 1 298 ? 15.178 1.111 19.190 1.00 12.03 295 GLU A O 1
ATOM 2347 N N . THR A 1 299 ? 15.232 1.427 16.977 1.00 9.52 296 THR A N 1
ATOM 2348 C CA . THR A 1 299 ? 14.155 2.419 17.006 1.00 11.08 296 THR A CA 1
ATOM 2349 C C . THR A 1 299 ? 12.869 1.845 17.622 1.00 10.5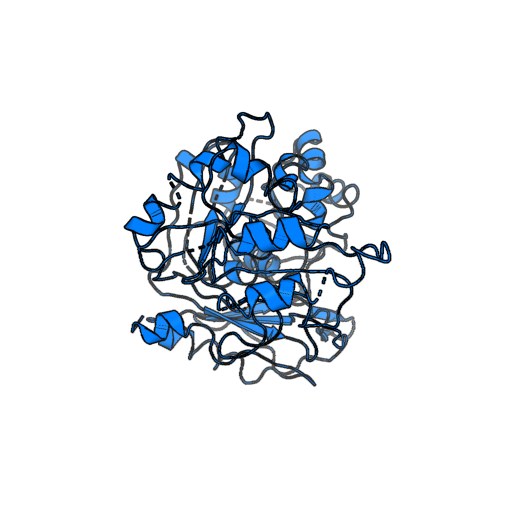5 296 THR A C 1
ATOM 2350 O O . THR A 1 299 ? 12.151 2.518 18.378 1.00 11.93 296 THR A O 1
ATOM 2354 N N . GLN A 1 300 ? 12.593 0.588 17.335 1.00 10.94 297 GLN A N 1
ATOM 2355 C CA . GLN A 1 300 ? 11.327 -0.050 17.718 1.00 11.42 297 GLN A CA 1
ATOM 2356 C C . GLN A 1 300 ? 11.060 -0.025 19.245 1.00 11.41 297 GLN A C 1
ATOM 2357 O O . GLN A 1 300 ? 10.030 0.529 19.655 1.00 12.07 297 GLN A O 1
ATOM 2363 N N . PRO A 1 301 ? 11.981 -0.576 20.070 1.00 11.05 298 PRO A N 1
ATOM 2364 C CA . PRO A 1 301 ? 11.762 -0.465 21.531 1.00 11.79 298 PRO A CA 1
ATOM 2365 C C . PRO A 1 301 ? 11.815 0.969 22.031 1.00 11.14 298 PRO A C 1
ATOM 2366 O O . PRO A 1 301 ? 11.121 1.307 22.993 1.00 11.72 298 PRO A O 1
ATOM 2370 N N . ILE A 1 302 ? 12.675 1.813 21.453 1.00 10.68 299 ILE A N 1
ATOM 2371 C CA . ILE A 1 302 ? 12.716 3.184 21.858 1.00 11.27 299 ILE A CA 1
ATOM 2372 C C . ILE A 1 302 ? 11.354 3.870 21.668 1.00 10.73 299 ILE A C 1
ATOM 2373 O O . ILE A 1 302 ? 10.873 4.602 22.565 1.00 11.16 299 ILE A O 1
ATOM 2386 N N . LEU A 1 304 ? 8.416 2.497 21.634 1.00 12.56 301 LEU A N 1
ATOM 2387 C CA . LEU A 1 304 ? 7.453 1.979 22.620 1.00 15.16 301 LEU A CA 1
ATOM 2388 C C . LEU A 1 304 ? 7.548 2.668 23.960 1.00 14.39 301 LEU A C 1
ATOM 2389 O O . LEU A 1 304 ? 6.547 2.792 24.728 1.00 16.51 301 LEU A O 1
ATOM 2394 N N . ARG A 1 305 ? 8.742 3.160 24.283 1.00 12.24 302 ARG A N 1
ATOM 2395 C CA . ARG A 1 305 ? 8.998 3.822 25.572 1.00 12.21 302 ARG A CA 1
ATOM 2396 C C . ARG A 1 305 ? 8.785 5.336 25.524 1.00 12.99 302 ARG A C 1
ATOM 2397 O O . ARG A 1 305 ? 8.721 5.994 26.568 1.00 14.23 302 ARG A O 1
ATOM 2413 N N . ARG A 1 307 ? 7.446 8.829 25.626 1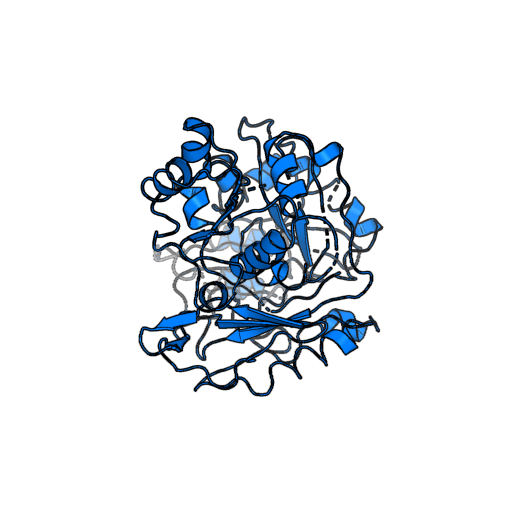.00 14.37 304 ARG A N 1
ATOM 2414 C CA A ARG A 1 307 ? 6.195 9.524 26.011 0.70 15.16 304 ARG A CA 1
ATOM 2415 C CA B ARG A 1 307 ? 6.236 9.572 26.071 0.30 15.10 304 ARG A CA 1
ATOM 2416 C C . ARG A 1 307 ? 6.070 10.909 25.381 1.00 15.28 304 ARG A C 1
ATOM 2417 O O . ARG A 1 307 ? 4.945 11.414 25.224 1.00 20.13 304 ARG A O 1
ATOM 2432 N N . SER A 1 308 ? 7.171 11.475 24.931 1.00 13.60 305 SER A N 1
ATOM 2433 C CA . SER A 1 308 ? 7.150 12.724 24.195 1.00 13.84 305 SER A CA 1
ATOM 2434 C C . SER A 1 308 ? 6.502 12.572 22.843 1.00 13.92 305 SER A C 1
ATOM 2435 O O . SER A 1 308 ? 6.294 11.456 22.371 1.00 15.10 305 SER A O 1
ATOM 2438 N N . ASP A 1 309 ? 6.159 13.713 22.273 1.00 14.31 306 ASP A N 1
ATOM 2439 C CA . ASP A 1 309 ? 5.543 13.797 20.947 1.00 14.00 306 ASP A CA 1
ATOM 2440 C C . ASP A 1 309 ? 6.632 13.867 19.898 1.00 14.13 306 ASP A C 1
ATOM 2441 O O . ASP A 1 309 ? 7.399 14.808 19.844 1.00 13.91 306 ASP A O 1
ATOM 2446 N N . LEU A 1 310 ? 6.712 12.818 19.097 1.00 13.15 307 LEU A N 1
ATOM 2447 C CA . LEU A 1 310 ? 7.749 12.689 18.073 1.00 12.81 307 LEU A CA 1
ATOM 2448 C C . LEU A 1 310 ? 7.670 13.806 17.025 1.00 13.05 307 LEU A C 1
ATOM 2449 O O . LEU A 1 310 ? 8.691 14.288 16.538 1.00 12.66 307 LEU A O 1
ATOM 2454 N N . VAL A 1 311 ? 6.444 14.161 16.649 1.00 12.39 308 VAL A N 1
ATOM 2455 C CA . VAL A 1 311 ? 6.260 15.251 15.683 1.00 12.90 308 VAL A CA 1
ATOM 2456 C C . VAL A 1 311 ? 6.784 16.568 16.245 1.00 13.04 308 VAL A C 1
ATOM 2457 O O . VAL A 1 311 ? 7.497 17.295 15.586 1.00 12.98 308 VAL A O 1
ATOM 2461 N N . GLU A 1 312 ? 6.417 16.873 17.486 1.00 12.56 309 GLU A N 1
ATOM 2462 C CA . GLU A 1 312 ? 6.954 18.046 18.169 1.00 13.20 309 GLU A CA 1
ATOM 2463 C C . GLU A 1 312 ? 8.446 18.101 18.145 1.00 13.14 309 GLU A C 1
ATOM 2464 O O . GLU A 1 312 ? 9.062 19.142 17.827 1.00 13.13 309 GLU A O 1
ATOM 2470 N N . LEU A 1 313 ? 9.064 16.995 18.502 1.00 12.09 310 LEU A N 1
ATOM 2471 C CA . LEU A 1 313 ? 10.524 16.988 18.584 1.00 11.21 310 LEU A CA 1
ATOM 2472 C C . LEU A 1 313 ? 11.200 17.081 17.231 1.00 11.92 310 LEU A C 1
ATOM 2473 O O . LEU A 1 313 ? 12.148 17.838 17.054 1.00 12.43 310 LEU A O 1
ATOM 2478 N N . CYS A 1 314 ? 10.694 16.331 16.245 1.00 11.83 311 CYS A N 1
ATOM 2479 C CA . CYS A 1 314 ? 11.296 16.423 14.900 1.00 11.27 311 CYS A CA 1
ATOM 2480 C C . CYS A 1 314 ? 11.087 17.809 14.279 1.00 12.65 311 CYS A C 1
ATOM 2481 O O . CYS A 1 314 ? 11.977 18.332 13.603 1.00 12.74 311 CYS A O 1
ATOM 2484 N N . LEU A 1 315 ? 9.921 18.414 14.512 1.00 13.45 312 LEU A N 1
ATOM 2485 C CA . LEU A 1 315 ? 9.686 19.798 14.029 1.00 14.73 312 LEU A CA 1
ATOM 2486 C C . LEU A 1 315 ? 10.701 20.761 14.643 1.00 14.54 312 LEU A C 1
ATOM 2487 O O . LEU A 1 315 ? 11.352 21.528 13.918 1.00 15.25 312 LEU A O 1
ATOM 2492 N N . ALA A 1 316 ? 10.943 20.640 15.960 1.00 13.51 313 ALA A N 1
ATOM 2493 C CA . ALA A 1 316 ? 11.944 21.455 16.665 1.00 14.07 313 ALA A CA 1
ATOM 2494 C C . ALA A 1 316 ? 13.309 21.197 16.056 1.00 14.24 313 ALA A C 1
ATOM 2495 O O . ALA A 1 316 ? 14.150 22.096 15.904 1.00 15.19 313 ALA A O 1
ATOM 2497 N N . GLY A 1 317 ? 13.553 19.943 15.685 1.00 14.25 314 GLY A N 1
ATOM 2498 C CA . GLY A 1 317 ? 14.789 19.565 15.014 1.00 13.49 314 GLY A CA 1
ATOM 2499 C C . GLY A 1 317 ? 15.026 20.149 13.657 1.00 14.26 314 GLY A C 1
ATOM 2500 O O . GLY A 1 317 ? 16.167 20.133 13.176 1.00 15.92 314 GLY A O 1
ATOM 2501 N N . THR A 1 318 ? 13.959 20.605 12.987 1.00 12.96 315 THR A N 1
ATOM 2502 C CA . THR A 1 318 ? 14.088 21.342 11.729 1.00 13.41 315 THR A CA 1
ATOM 2503 C C . THR A 1 318 ? 14.120 22.873 11.929 1.00 14.27 315 THR A C 1
ATOM 2504 O O . THR A 1 318 ? 14.383 23.576 10.991 1.00 15.57 315 THR A O 1
ATOM 2508 N N . GLN A 1 319 ? 13.898 23.323 13.166 1.00 15.43 316 GLN A N 1
ATOM 2509 C CA . GLN A 1 319 ? 13.772 24.775 13.462 1.00 15.84 316 GLN A CA 1
ATOM 2510 C C . GLN A 1 319 ? 14.913 25.243 14.342 1.00 15.87 316 GLN A C 1
ATOM 2511 O O . GLN A 1 319 ? 14.894 26.381 14.841 1.00 18.36 316 GLN A O 1
ATOM 2517 N N . GLY A 1 320 ? 15.913 24.420 14.620 1.00 15.48 317 GLY A N 1
ATOM 2518 C CA . GLY A 1 320 ? 16.969 24.844 15.516 1.00 15.68 317 GLY A CA 1
ATOM 2519 C C . GLY A 1 320 ? 16.617 24.977 16.954 1.00 14.64 317 GLY A C 1
ATOM 2520 O O . GLY A 1 320 ? 17.337 25.699 17.686 1.00 17.03 317 GLY A O 1
ATOM 2521 N N . LYS A 1 321 ? 15.586 24.266 17.402 1.00 15.42 318 LYS A N 1
ATOM 2522 C CA . LYS A 1 321 ? 15.017 24.481 18.739 1.00 16.43 318 LYS A CA 1
ATOM 2523 C C . LYS A 1 321 ? 15.144 23.286 19.650 1.00 15.72 318 LYS A C 1
ATOM 2524 O O . LYS A 1 321 ? 14.442 23.213 20.656 1.00 16.28 318 LYS A O 1
ATOM 2530 N N . LEU A 1 322 ? 16.065 22.355 19.369 1.00 13.99 319 LEU A N 1
ATOM 2531 C CA . LEU A 1 322 ? 16.150 21.187 20.269 1.00 14.08 319 LEU A CA 1
ATOM 2532 C C . LEU A 1 322 ? 16.605 21.578 21.663 1.00 16.27 319 LEU A C 1
ATOM 2533 O O . LEU A 1 322 ? 16.265 20.872 22.622 1.00 19.34 319 LEU A O 1
ATOM 2538 N N . ASN A 1 323 ? 17.332 22.690 21.773 1.00 17.15 320 ASN A N 1
ATOM 2539 C CA . ASN A 1 323 ? 17.796 23.133 23.107 1.00 19.58 320 ASN A CA 1
ATOM 2540 C C . ASN A 1 323 ? 16.647 23.565 24.006 1.00 21.14 320 ASN A C 1
ATOM 2541 O O . ASN A 1 323 ? 16.882 23.812 25.226 1.00 24.76 320 ASN A O 1
ATOM 2546 N N . GLU A 1 324 ? 15.449 23.740 23.464 1.00 21.16 321 GLU A N 1
ATOM 2547 C CA . GLU A 1 324 ? 14.236 24.071 24.249 1.00 23.55 321 GLU A CA 1
ATOM 2548 C C . GLU A 1 324 ? 13.417 22.837 24.669 1.00 22.98 321 GLU A C 1
ATOM 2549 O O . GLU A 1 324 ? 12.343 22.968 25.275 1.00 25.08 321 GLU A O 1
ATOM 2555 N N . LYS A 1 325 ? 13.854 21.646 24.285 1.00 19.00 322 LYS A N 1
ATOM 2556 C CA . LYS A 1 325 ? 13.042 20.466 24.459 1.00 17.54 322 LYS A CA 1
ATOM 2557 C C . LYS A 1 325 ? 13.687 19.493 25.411 1.00 18.12 322 LYS A C 1
ATOM 2558 O O . LYS A 1 325 ? 14.922 19.401 25.545 1.00 17.16 322 LYS A O 1
ATOM 2564 N N . THR A 1 326 ? 12.822 18.698 26.030 1.00 18.63 323 THR A N 1
ATOM 2565 C CA . THR A 1 326 ? 13.264 17.559 26.789 1.00 20.19 323 THR A CA 1
ATOM 2566 C C . THR A 1 326 ? 12.558 16.349 26.214 1.00 20.59 323 THR A C 1
ATOM 2567 O O . THR A 1 326 ? 11.603 16.465 25.388 1.00 23.23 323 THR A O 1
ATOM 2571 N N . SER A 1 327 ? 13.055 15.197 2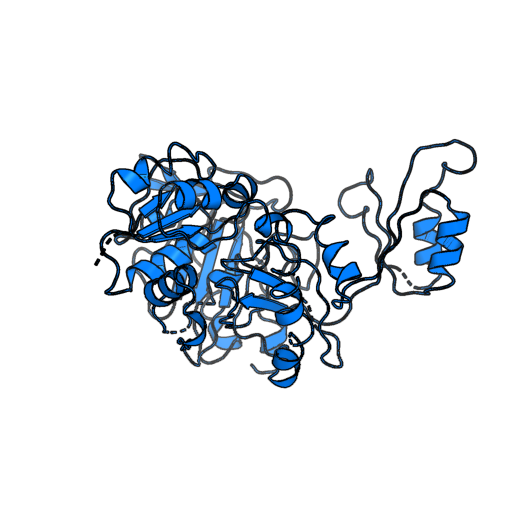6.556 1.00 18.67 324 SER A N 1
ATOM 2572 C CA . SER A 1 327 ? 12.383 13.957 26.165 1.00 19.04 324 SER A CA 1
ATOM 2573 C C . SER A 1 327 ? 11.906 13.245 27.434 1.00 18.87 324 SER A C 1
ATOM 2574 O O . SER A 1 327 ? 12.590 13.271 28.449 1.00 23.10 324 SER A O 1
ATOM 2577 N N . ASP A 1 328 ? 10.764 12.604 27.355 1.00 17.56 325 ASP A N 1
ATOM 2578 C CA A ASP A 1 328 ? 10.078 11.928 28.453 0.60 17.63 325 ASP A CA 1
ATOM 2579 C CA B ASP A 1 328 ? 10.202 11.881 28.483 0.40 17.66 325 ASP A CA 1
ATOM 2580 C C . ASP A 1 328 ? 9.950 10.456 28.041 1.00 16.84 325 ASP A C 1
ATOM 2581 O O . ASP A 1 328 ? 9.606 10.180 26.884 1.00 15.88 325 ASP A O 1
ATOM 2590 N N . TRP A 1 329 ? 10.171 9.545 28.977 1.00 16.44 326 TRP A N 1
ATOM 2591 C CA . TRP A 1 329 ? 10.219 8.128 28.738 1.00 16.27 326 TRP A CA 1
ATOM 2592 C C . TRP A 1 329 ? 9.456 7.342 29.773 1.00 16.50 326 TRP A C 1
ATOM 2593 O O . TRP A 1 329 ? 9.483 7.654 30.958 1.00 18.54 326 TRP A O 1
ATOM 2604 N N . ASP A 1 330 ? 8.829 6.263 29.346 1.00 16.12 327 ASP A N 1
ATOM 2605 C CA . ASP A 1 330 ? 8.289 5.267 30.278 1.00 17.22 327 ASP A CA 1
ATOM 2606 C C . ASP A 1 330 ? 9.441 4.725 31.101 1.00 17.34 327 ASP A C 1
ATOM 2607 O O . ASP A 1 330 ? 10.492 4.349 30.566 1.00 17.46 327 ASP A O 1
ATOM 2612 N N . GLU A 1 331 ? 9.260 4.635 32.411 1.00 17.56 328 GLU A N 1
ATOM 2613 C CA . GLU A 1 331 ? 10.320 4.083 33.245 1.00 19.27 328 GLU A CA 1
ATOM 2614 C C . GLU A 1 331 ? 10.602 2.585 32.968 1.00 17.95 328 GLU A C 1
ATOM 2615 O O . GLU A 1 331 ? 11.658 2.089 33.247 1.00 20.88 328 GLU A O 1
ATOM 2621 N N . ARG A 1 332 ? 9.672 1.873 32.337 1.00 16.28 329 ARG A N 1
ATOM 2622 C CA . ARG A 1 332 ? 9.857 0.506 32.030 1.00 15.46 329 ARG A CA 1
ATOM 2623 C C . ARG A 1 332 ? 10.734 0.286 30.809 1.00 14.03 329 ARG A C 1
ATOM 2624 O O . ARG A 1 332 ? 10.589 1.008 29.810 1.00 15.15 329 ARG A O 1
ATOM 2632 N N . PRO A 1 333 ? 11.527 -0.782 30.848 1.00 12.61 330 PRO A N 1
ATOM 2633 C CA . PRO A 1 333 ? 12.274 -1.158 29.668 1.00 12.75 330 PRO A CA 1
ATOM 2634 C C . PRO A 1 333 ? 11.395 -1.784 28.616 1.00 12.64 330 PRO A C 1
ATOM 2635 O O . PRO A 1 333 ? 10.249 -2.198 28.870 1.00 13.71 330 PRO A O 1
ATOM 2639 N N . SER A 1 334 ? 11.926 -1.787 27.391 1.00 11.42 331 SER A N 1
ATOM 2640 C CA A SER A 1 334 ? 11.284 -2.444 26.285 0.60 10.90 331 SER A CA 1
ATOM 2641 C CA B SER A 1 334 ? 11.269 -2.437 26.268 0.40 11.44 331 SER A CA 1
ATOM 2642 C C . SER A 1 334 ? 12.295 -3.254 25.509 1.00 10.56 331 SER A C 1
ATOM 2643 O O . SER A 1 334 ? 13.488 -2.958 25.538 1.00 12.07 331 SER A O 1
ATOM 2648 N N . LEU A 1 335 ? 11.809 -4.257 24.805 1.00 10.98 332 LEU A N 1
ATOM 2649 C CA . LEU A 1 335 ? 12.657 -5.219 24.092 1.00 11.08 332 LEU A CA 1
ATOM 2650 C C . LEU A 1 335 ? 11.944 -5.670 22.827 1.00 11.56 332 LEU A C 1
ATOM 2651 O O . LEU A 1 335 ? 10.738 -6.017 22.871 1.00 12.18 332 LEU A O 1
ATOM 2656 N N . GLY A 1 336 ? 12.707 -5.764 21.732 1.00 11.96 333 GLY A N 1
ATOM 2657 C CA . GLY A 1 336 ? 12.187 -6.295 20.482 1.00 12.89 333 GLY A CA 1
ATOM 2658 C C . GLY A 1 336 ? 13.045 -7.447 19.984 1.00 11.97 333 GLY A C 1
ATOM 2659 O O . GLY A 1 336 ? 14.266 -7.393 20.044 1.00 12.99 333 GLY A O 1
ATOM 2660 N N . VAL A 1 337 ? 12.357 -8.491 19.499 1.00 11.15 334 VAL A N 1
ATOM 2661 C CA . VAL A 1 337 ? 12.996 -9.658 18.895 1.00 11.67 334 VAL A CA 1
ATOM 2662 C C . VAL A 1 337 ? 12.694 -9.705 17.401 1.00 11.77 334 VAL A C 1
ATOM 2663 O O . VAL A 1 337 ? 11.529 -9.587 16.987 1.00 12.34 334 VAL A O 1
ATOM 2667 N N . VAL A 1 338 ? 13.762 -9.714 16.583 1.00 11.07 335 VAL A N 1
ATOM 2668 C CA . VAL A 1 338 ? 13.570 -9.836 15.142 1.00 11.02 335 VAL A CA 1
ATOM 2669 C C . VAL A 1 338 ? 13.222 -11.282 14.761 1.00 11.88 335 VAL A C 1
ATOM 2670 O O . VAL A 1 338 ? 13.895 -12.213 15.158 1.00 13.14 335 VAL A O 1
ATOM 2674 N N . LEU A 1 339 ? 12.206 -11.418 13.923 1.00 11.31 336 LEU A N 1
ATOM 2675 C CA . LEU A 1 339 ? 11.893 -12.659 13.233 1.00 12.03 336 LEU A CA 1
ATOM 2676 C C . LEU A 1 339 ? 12.394 -12.481 11.797 1.00 12.71 336 LEU A C 1
ATOM 2677 O O . LEU A 1 339 ? 12.005 -11.546 11.089 1.00 12.15 336 LEU A O 1
ATOM 2682 N N . ALA A 1 340 ? 13.313 -13.354 11.419 1.00 12.65 337 ALA A N 1
ATOM 2683 C CA . ALA A 1 340 ? 14.037 -13.259 10.170 1.00 12.88 337 ALA A CA 1
ATOM 2684 C C . ALA A 1 340 ? 13.745 -14.464 9.267 1.00 12.94 337 ALA A C 1
ATOM 2685 O O . ALA A 1 340 ? 13.269 -15.502 9.729 1.00 14.30 337 ALA A O 1
ATOM 2687 N N . ALA A 1 341 ? 14.041 -14.309 7.980 1.00 12.68 338 ALA A N 1
ATOM 2688 C CA . ALA A 1 341 ? 13.866 -15.341 6.977 1.00 13.42 338 ALA A CA 1
ATOM 2689 C C . ALA A 1 341 ? 15.128 -16.200 6.935 1.00 13.91 338 ALA A C 1
ATOM 2690 O O . ALA A 1 341 ? 16.236 -15.721 6.735 1.00 13.84 338 ALA A O 1
ATOM 2692 N N . GLY A 1 342 ? 14.931 -17.508 7.061 1.00 14.74 339 GLY A N 1
ATOM 2693 C CA . GLY A 1 342 ? 16.029 -18.455 7.138 1.00 14.86 339 GLY A CA 1
ATOM 2694 C C . GLY A 1 342 ? 16.992 -18.260 5.995 1.00 15.13 339 GLY A C 1
ATOM 2695 O O . GLY A 1 342 ? 16.591 -18.181 4.838 1.00 15.16 339 GLY A O 1
ATOM 2696 N N . GLY A 1 343 ? 18.272 -18.218 6.334 1.00 14.97 340 GLY A N 1
ATOM 2697 C CA . GLY A 1 343 ? 19.331 -17.863 5.404 1.00 14.99 340 GLY A CA 1
ATOM 2698 C C . GLY A 1 343 ? 19.964 -16.504 5.619 1.00 15.67 340 GLY A C 1
ATOM 2699 O O . GLY A 1 343 ? 21.169 -16.343 5.392 1.00 17.93 340 GLY A O 1
ATOM 2700 N N . TYR A 1 344 ? 19.177 -15.547 6.115 1.00 15.33 341 TYR A N 1
ATOM 2701 C CA . TYR A 1 344 ? 19.709 -14.226 6.450 1.00 14.53 341 TYR A CA 1
ATOM 2702 C C . TYR A 1 344 ? 20.854 -14.417 7.465 1.00 14.53 341 TYR A C 1
ATOM 2703 O O . TYR A 1 344 ? 20.705 -15.169 8.437 1.00 15.03 341 TYR A O 1
ATOM 2712 N N . PRO A 1 345 ? 21.993 -13.705 7.283 1.00 14.60 342 PRO A N 1
ATOM 2713 C CA . PRO A 1 345 ? 22.237 -12.589 6.360 1.00 15.62 342 PRO A CA 1
ATOM 2714 C C . PRO A 1 345 ? 22.803 -12.947 4.993 1.00 18.11 342 PRO A C 1
ATOM 2715 O O . PRO A 1 345 ? 23.162 -12.039 4.248 1.00 18.93 342 PRO A O 1
ATOM 2719 N N . ALA A 1 346 ? 22.886 -14.231 4.660 1.00 17.46 343 ALA A N 1
ATOM 2720 C CA . ALA A 1 346 ? 23.172 -14.644 3.295 1.00 18.51 343 ALA A CA 1
ATOM 2721 C C . ALA A 1 346 ? 21.829 -14.707 2.539 1.00 18.40 343 ALA A C 1
ATOM 2722 O O . ALA A 1 346 ? 20.899 -13.951 2.865 1.00 19.25 343 ALA A O 1
ATOM 2724 N N . ASP A 1 347 ? 21.687 -15.561 1.548 1.00 20.09 344 ASP A N 1
ATOM 2725 C CA A ASP A 1 347 ? 20.467 -15.605 0.742 0.60 18.84 344 ASP A CA 1
ATOM 2726 C CA B ASP A 1 347 ? 20.471 -15.608 0.740 0.40 18.67 344 ASP A CA 1
ATOM 2727 C C . ASP A 1 347 ? 19.323 -16.212 1.547 1.00 18.25 344 ASP A C 1
ATOM 2728 O O . ASP A 1 347 ? 19.540 -17.087 2.397 1.00 18.80 344 ASP A O 1
ATOM 2737 N N . TYR A 1 348 ? 18.112 -15.763 1.249 1.00 15.21 345 TYR A N 1
ATOM 2738 C CA . TYR A 1 348 ? 16.929 -16.183 1.979 1.00 14.83 345 TYR A CA 1
ATOM 2739 C C . TYR A 1 348 ? 15.760 -16.088 1.005 1.00 14.23 345 TYR A C 1
ATOM 2740 O O . TYR A 1 348 ? 15.824 -15.356 0.005 1.00 14.90 345 TYR A O 1
ATOM 2749 N N . ARG A 1 349 ? 14.697 -16.807 1.302 1.00 13.94 346 ARG A N 1
ATOM 2750 C CA . ARG A 1 349 ? 13.548 -16.804 0.464 1.00 13.80 346 ARG A CA 1
ATOM 2751 C C . ARG A 1 349 ? 12.613 -15.624 0.765 1.00 14.76 346 ARG A C 1
ATOM 2752 O O . ARG A 1 349 ? 12.445 -15.243 1.916 1.00 14.59 346 ARG A O 1
ATOM 2760 N N . GLN A 1 350 ? 12.006 -15.080 -0.298 1.00 14.70 347 GLN A N 1
ATOM 2761 C CA A GLN A 1 350 ? 10.943 -14.080 -0.197 0.60 14.95 347 GLN A CA 1
ATOM 2762 C CA B GLN A 1 350 ? 10.936 -14.086 -0.200 0.40 15.04 347 GLN A CA 1
ATOM 2763 C C . GLN A 1 350 ? 9.638 -14.685 -0.746 1.00 14.90 347 GLN A C 1
ATOM 2764 O O . GLN A 1 350 ? 9.670 -15.572 -1.644 1.00 15.97 347 GLN A O 1
ATOM 2775 N N . GLY A 1 351 ? 8.506 -14.200 -0.252 1.00 14.71 348 GLY A N 1
ATOM 2776 C CA . GLY A 1 351 ? 7.211 -14.596 -0.772 1.00 14.40 348 GLY A CA 1
ATOM 2777 C C . GLY A 1 351 ? 6.451 -15.590 0.097 1.00 15.27 348 GLY A C 1
ATOM 2778 O O . GLY A 1 351 ? 5.362 -16.013 -0.268 1.00 16.39 348 GLY A O 1
ATOM 2779 N N . ASP A 1 352 ? 6.994 -15.942 1.252 1.00 14.72 349 ASP A N 1
ATOM 2780 C CA . ASP A 1 352 ? 6.275 -16.860 2.146 1.00 15.01 349 ASP A CA 1
ATOM 2781 C C . ASP A 1 352 ? 5.117 -16.163 2.845 1.00 14.99 349 ASP A C 1
ATOM 2782 O O . ASP A 1 352 ? 5.247 -15.061 3.349 1.00 15.48 349 ASP A O 1
ATOM 2787 N N . VAL A 1 353 ? 3.960 -16.832 2.909 1.00 15.34 350 VAL A N 1
ATOM 2788 C CA . VAL A 1 353 ? 2.779 -16.272 3.620 1.00 16.92 350 VAL A CA 1
ATOM 2789 C C . VAL A 1 353 ? 3.019 -16.359 5.116 1.00 17.19 350 VAL A C 1
ATOM 2790 O O . VAL A 1 353 ? 3.408 -17.404 5.661 1.00 17.82 350 VAL A O 1
ATOM 2794 N N . ILE A 1 354 ? 2.786 -15.238 5.780 1.00 15.72 351 ILE A N 1
ATOM 2795 C CA . ILE A 1 354 ? 2.992 -15.165 7.230 1.00 16.10 351 ILE A CA 1
ATOM 2796 C C . ILE A 1 354 ? 1.670 -15.453 7.907 1.00 16.20 351 ILE A C 1
ATOM 2797 O O . ILE A 1 354 ? 0.698 -14.773 7.680 1.00 18.27 351 ILE A O 1
ATOM 2802 N N . HIS A 1 355 ? 1.692 -16.451 8.755 1.00 17.59 352 HIS A N 1
ATOM 2803 C CA . HIS A 1 355 ? 0.538 -16.859 9.539 1.00 18.69 352 HIS A CA 1
ATOM 2804 C C . HIS A 1 355 ? 0.693 -16.432 10.996 1.00 17.66 352 HIS A C 1
ATOM 2805 O O . HIS A 1 355 ? 1.834 -16.335 11.486 1.00 18.65 352 HIS A O 1
ATOM 2812 N N . GLY A 1 356 ? -0.461 -16.233 11.659 1.00 18.66 353 GLY A N 1
ATOM 2813 C CA . GLY A 1 356 ? -0.492 -15.957 13.078 1.00 18.04 353 GLY A CA 1
ATOM 2814 C C . GLY A 1 356 ? -0.245 -14.535 13.460 1.00 17.83 353 GLY A C 1
ATOM 2815 O O . GLY A 1 356 ? -0.014 -14.288 14.624 1.00 18.34 353 GLY A O 1
ATOM 2816 N N . LEU A 1 357 ? -0.306 -13.588 12.516 1.00 17.52 354 LEU A N 1
ATOM 2817 C CA . LEU A 1 357 ? -0.136 -12.165 12.876 1.00 17.44 354 LEU A CA 1
ATOM 2818 C C . LEU A 1 357 ? -1.332 -11.719 13.750 1.00 17.38 354 LEU A C 1
ATOM 2819 O O . LEU A 1 357 ? -2.464 -12.234 13.601 1.00 18.11 354 LEU A O 1
ATOM 2824 N N . PRO A 1 358 ? -1.097 -10.776 14.666 1.00 18.41 355 PRO A N 1
ATOM 2825 C CA . PRO A 1 358 ? -2.174 -10.334 15.592 1.00 18.59 355 PRO A CA 1
ATOM 2826 C C . PRO A 1 358 ? -3.284 -9.624 14.844 1.00 21.19 355 PRO A C 1
ATOM 2827 O O . PRO A 1 358 ? -3.030 -8.858 13.908 1.00 21.79 355 PRO A O 1
ATOM 2831 N N . GLN A 1 359 ? -4.519 -9.892 15.233 1.00 21.24 356 GLN A N 1
ATOM 2832 C CA A GLN A 1 359 ? -5.558 -9.174 14.532 0.60 22.79 356 GLN A CA 1
ATOM 2833 C CA B GLN A 1 359 ? -5.732 -9.302 14.698 0.40 22.32 356 GLN A CA 1
ATOM 2834 C C . GLN A 1 359 ? -5.990 -7.917 15.294 1.00 23.26 356 GLN A C 1
ATOM 2835 O O . GLN A 1 359 ? -6.679 -7.063 14.708 1.00 25.73 356 GLN A O 1
ATOM 2846 N N . GLN A 1 360 ? -5.496 -7.731 16.519 1.00 25.20 357 GLN A N 1
ATOM 2847 C CA . GLN A 1 360 ? -5.749 -6.530 17.295 1.00 28.03 357 GLN A CA 1
ATOM 2848 C C . GLN A 1 360 ? -4.452 -6.095 17.995 1.00 28.81 357 GLN A C 1
ATOM 2849 O O . GLN A 1 360 ? -3.540 -6.916 18.212 1.00 25.51 357 GLN A O 1
ATOM 2855 N N . GLU A 1 361 ? -4.326 -4.797 18.301 1.00 31.75 358 GLU A N 1
ATOM 2856 C CA . GLU A 1 361 ? -3.219 -4.333 19.140 1.00 32.52 358 GLU A CA 1
ATOM 2857 C C . GLU A 1 361 ? -3.432 -4.923 20.545 1.00 32.07 358 GLU A C 1
ATOM 2858 O O . GLU A 1 361 ? -4.579 -5.315 20.964 1.00 32.99 358 GLU A O 1
ATOM 2864 N N . VAL A 1 362 ? -2.314 -5.174 21.204 1.00 29.74 359 VAL A N 1
ATOM 2865 C CA . VAL A 1 362 ? -2.371 -5.649 22.584 1.00 29.10 359 VAL A CA 1
ATOM 2866 C C . VAL A 1 362 ? -1.714 -4.685 23.511 1.00 27.17 359 VAL A C 1
ATOM 2867 O O . VAL A 1 362 ? -0.857 -3.856 23.115 1.00 25.66 359 VAL A O 1
ATOM 2871 N N . LYS A 1 363 ? -2.073 -4.834 24.783 1.00 26.13 360 LYS A N 1
ATOM 2872 C CA . LYS A 1 363 ? -1.514 -4.004 25.825 1.00 24.91 360 LYS A CA 1
ATOM 2873 C C . LYS A 1 363 ? 0.005 -4.203 25.882 1.00 23.21 360 LYS A C 1
ATOM 2874 O O . LYS A 1 363 ? 0.530 -5.316 25.961 1.00 23.65 360 LYS A O 1
ATOM 2880 N N . ASP A 1 364 ? 0.682 -3.074 25.855 1.00 20.03 361 ASP A N 1
ATOM 2881 C CA . ASP A 1 364 ? 2.140 -3.043 26.118 1.00 19.13 361 ASP A CA 1
ATOM 2882 C C . ASP A 1 364 ? 3.015 -3.826 25.109 1.00 18.19 361 ASP A C 1
ATOM 2883 O O . ASP A 1 364 ? 4.108 -4.241 25.450 1.00 16.83 361 ASP A O 1
ATOM 2888 N N . GLY A 1 365 ? 2.504 -4.055 23.891 1.00 17.19 362 GLY A N 1
ATOM 2889 C CA . GLY A 1 365 ? 3.275 -4.768 22.885 1.00 16.99 362 GLY A CA 1
ATOM 2890 C C . GLY A 1 365 ? 2.924 -4.271 21.518 1.00 15.70 362 GLY A C 1
ATOM 2891 O O . GLY A 1 365 ? 1.875 -3.631 21.331 1.00 18.05 362 GLY A O 1
ATOM 2892 N N . LYS A 1 366 ? 3.818 -4.536 20.555 1.00 14.47 363 LYS A N 1
ATOM 2893 C CA . LYS A 1 366 ? 3.578 -4.144 19.187 1.00 14.21 363 LYS A CA 1
ATOM 2894 C C . LYS A 1 366 ? 4.419 -4.997 18.249 1.00 13.06 363 LYS A C 1
ATOM 2895 O O . LYS A 1 366 ? 5.623 -5.216 18.494 1.00 13.77 363 LYS A O 1
ATOM 2901 N N . VAL A 1 367 ? 3.789 -5.463 17.171 1.00 13.10 364 VAL A N 1
ATOM 2902 C CA . VAL A 1 367 ? 4.504 -6.142 16.085 1.00 13.81 364 VAL A CA 1
ATOM 2903 C C . VAL A 1 367 ? 4.815 -5.134 15.005 1.00 13.10 364 VAL A C 1
ATOM 2904 O O . VAL A 1 367 ? 3.919 -4.672 14.302 1.00 14.76 364 VAL A O 1
ATOM 2908 N N . PHE A 1 368 ? 6.100 -4.746 14.900 1.00 11.97 365 PHE A N 1
ATOM 2909 C CA . PHE A 1 368 ? 6.516 -3.829 13.848 1.00 12.47 365 PHE A CA 1
ATOM 2910 C C . PHE A 1 368 ? 6.994 -4.617 12.653 1.00 12.47 365 PHE A C 1
ATOM 2911 O O . PHE A 1 368 ? 7.809 -5.522 12.783 1.00 13.92 365 PHE A O 1
ATOM 2919 N N . HIS A 1 369 ? 6.524 -4.221 11.484 1.00 11.76 366 HIS A N 1
ATOM 2920 C CA . HIS A 1 369 ? 6.932 -4.908 10.277 1.00 12.27 366 HIS A CA 1
ATOM 2921 C C . HIS A 1 369 ? 8.137 -4.249 9.636 1.00 12.02 366 HIS A C 1
ATOM 2922 O O . HIS A 1 369 ? 8.244 -3.022 9.619 1.00 12.29 366 HIS A O 1
ATOM 2929 N N . ALA A 1 370 ? 8.983 -5.090 9.057 1.00 12.77 367 ALA A N 1
ATOM 2930 C CA . ALA A 1 370 ? 10.114 -4.644 8.257 1.00 11.40 367 ALA A CA 1
ATOM 2931 C C . ALA A 1 370 ? 9.940 -5.151 6.827 1.00 12.42 367 ALA A C 1
ATOM 2932 O O . ALA A 1 370 ? 9.185 -4.570 6.038 1.00 12.45 367 ALA A O 1
ATOM 2934 N N . GLY A 1 371 ? 10.586 -6.269 6.502 1.00 12.11 368 GLY A N 1
ATOM 2935 C CA . GLY A 1 371 ? 10.472 -6.841 5.168 1.00 12.30 368 GLY A CA 1
ATOM 2936 C C . GLY A 1 371 ? 9.208 -7.665 4.948 1.00 11.96 368 GLY A C 1
ATOM 2937 O O . GLY A 1 371 ? 9.246 -8.919 4.945 1.00 13.05 368 GLY A O 1
ATOM 2938 N N . THR A 1 372 ? 8.082 -6.971 4.789 1.00 12.01 369 THR A N 1
ATOM 2939 C CA . THR A 1 372 ? 6.801 -7.577 4.486 1.00 12.67 369 THR A CA 1
ATOM 2940 C C . THR A 1 372 ? 6.065 -6.772 3.422 1.00 13.48 369 THR A C 1
ATOM 2941 O O . THR A 1 372 ? 6.274 -5.597 3.314 1.00 13.58 369 THR A O 1
ATOM 2945 N N . LYS A 1 373 ? 5.205 -7.459 2.666 1.00 15.16 370 LYS A N 1
ATOM 2946 C CA . LYS A 1 373 ? 4.379 -6.854 1.627 1.00 18.01 370 LYS A CA 1
ATOM 2947 C C . LYS A 1 373 ? 2.978 -7.453 1.736 1.00 19.12 370 LYS A C 1
ATOM 2948 O O . LYS A 1 373 ? 2.849 -8.637 2.020 1.00 18.33 370 LYS A O 1
ATOM 2954 N N . LEU A 1 374 ? 1.960 -6.595 1.556 1.00 20.48 371 LEU A N 1
ATOM 29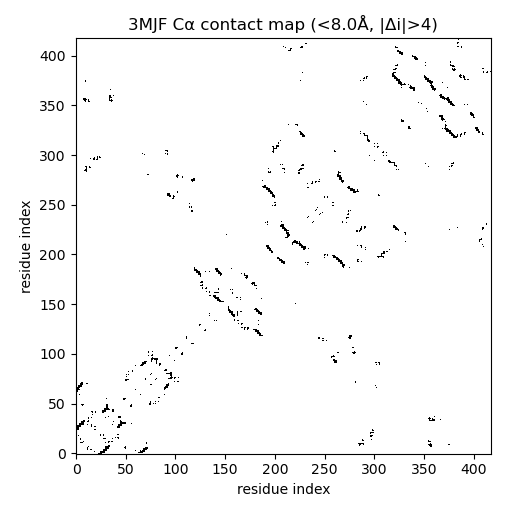55 C CA . LEU A 1 374 ? 0.539 -6.984 1.636 1.00 23.99 371 LEU A CA 1
ATOM 2956 C C . LEU A 1 374 ? 0.124 -7.133 0.193 1.00 25.41 371 LEU A C 1
ATOM 2957 O O . LEU A 1 374 ? 0.155 -6.144 -0.559 1.00 26.38 371 LEU A O 1
ATOM 2962 N N . ASN A 1 375 ? -0.207 -8.337 -0.248 1.00 27.82 372 ASN A N 1
ATOM 2963 C CA . ASN A 1 375 ? -0.573 -8.523 -1.667 1.00 30.82 372 ASN A CA 1
ATOM 2964 C C . ASN A 1 375 ? -2.065 -8.294 -1.893 1.00 32.81 372 ASN A C 1
ATOM 2965 O O . ASN A 1 375 ? -2.807 -8.002 -0.945 1.00 33.26 372 ASN A O 1
ATOM 2970 N N . GLY A 1 376 ? -2.471 -8.358 -3.160 1.00 35.73 373 GLY A N 1
ATOM 2971 C CA . GLY A 1 376 ? -3.850 -8.070 -3.579 1.00 37.02 373 GLY A CA 1
ATOM 2972 C C . GLY A 1 376 ? -4.920 -8.986 -3.007 1.00 38.03 373 GLY A C 1
ATOM 2973 O O . GLY A 1 376 ? -6.111 -8.614 -2.968 1.00 39.27 373 GLY A O 1
ATOM 2974 N N . ASN A 1 377 ? -4.513 -10.187 -2.584 1.00 37.63 374 ASN A N 1
ATOM 2975 C CA . ASN A 1 377 ? -5.421 -11.132 -1.906 1.00 37.31 374 ASN A CA 1
ATOM 2976 C C . ASN A 1 377 ? -5.413 -11.001 -0.371 1.00 36.18 374 ASN A C 1
ATOM 2977 O O . ASN A 1 377 ? -5.906 -11.889 0.324 1.00 37.23 374 ASN A O 1
ATOM 2982 N N . HIS A 1 378 ? -4.894 -9.874 0.144 1.00 34.66 375 HIS A N 1
ATOM 2983 C CA . HIS A 1 378 ? -4.694 -9.634 1.585 1.00 33.91 375 HIS A CA 1
ATOM 2984 C C . HIS A 1 378 ? -3.876 -10.693 2.312 1.00 31.34 375 HIS A C 1
ATOM 2985 O O . HIS A 1 378 ? -4.029 -10.883 3.521 1.00 32.18 375 HIS A O 1
ATOM 2992 N N . GLU A 1 379 ? -2.965 -11.343 1.603 1.00 28.78 376 GLU A N 1
ATOM 2993 C CA . GLU A 1 379 ? -1.975 -12.163 2.265 1.00 26.25 376 GLU A CA 1
ATOM 2994 C C . GLU A 1 379 ? -0.797 -11.229 2.623 1.00 23.03 376 GLU A C 1
ATOM 2995 O O . GLU A 1 379 ? -0.448 -10.352 1.821 1.00 23.11 376 GLU A O 1
ATOM 3001 N N . VAL A 1 380 ? -0.175 -11.420 3.794 1.00 19.45 377 VAL A N 1
ATOM 3002 C CA . VAL A 1 380 ? 1.092 -10.766 4.112 1.00 18.67 377 VAL A CA 1
ATOM 3003 C C . VAL A 1 380 ? 2.199 -11.752 3.787 1.00 16.73 377 VAL A C 1
ATOM 3004 O O . VAL A 1 380 ? 2.229 -12.899 4.257 1.00 16.93 377 VAL A O 1
ATOM 3008 N N . VAL A 1 381 ? 3.128 -11.325 2.961 1.00 16.11 378 VAL A N 1
ATOM 3009 C CA . VAL A 1 381 ? 4.235 -12.151 2.584 1.00 15.33 378 VAL A CA 1
ATOM 3010 C C . VAL A 1 381 ? 5.600 -11.567 2.968 1.00 14.32 378 VAL A C 1
ATOM 3011 O O . VAL A 1 381 ? 5.777 -10.351 3.044 1.00 14.67 378 VAL A O 1
ATOM 3015 N N . THR A 1 382 ? 6.548 -12.472 3.184 1.00 13.04 379 THR A N 1
ATOM 3016 C CA . THR A 1 382 ? 7.920 -12.092 3.507 1.00 12.81 379 THR A CA 1
ATOM 3017 C C . THR A 1 382 ? 8.548 -11.388 2.300 1.00 13.22 379 THR A C 1
ATOM 3018 O O . THR A 1 382 ? 8.338 -11.747 1.148 1.00 14.89 379 THR A O 1
ATOM 3022 N N . ASN A 1 383 ? 9.300 -10.342 2.596 1.00 12.76 380 ASN A N 1
ATOM 3023 C CA . ASN A 1 383 ? 9.821 -9.432 1.583 1.00 13.69 380 ASN A CA 1
ATOM 3024 C C . ASN A 1 383 ? 11.155 -8.816 2.011 1.00 13.93 380 ASN A C 1
ATOM 3025 O O . ASN A 1 383 ? 11.420 -7.624 1.774 1.00 15.61 380 ASN A O 1
ATOM 3030 N N . GLY A 1 384 ? 11.989 -9.593 2.690 1.00 13.74 381 GLY A N 1
ATOM 3031 C CA . GLY A 1 384 ? 13.267 -9.126 3.203 1.00 14.06 381 GLY A CA 1
ATOM 3032 C C . GLY A 1 384 ? 13.892 -10.071 4.201 1.00 12.76 381 GLY A C 1
ATOM 3033 O O . GLY A 1 384 ? 13.226 -10.967 4.674 1.00 14.30 381 GLY A O 1
ATOM 3034 N N . GLY A 1 385 ? 15.099 -9.818 4.596 1.00 13.58 382 GLY A N 1
ATOM 3035 C CA . GLY A 1 385 ? 15.839 -10.717 5.458 1.00 13.03 382 GLY A CA 1
ATOM 3036 C C . GLY A 1 385 ? 15.315 -10.670 6.886 1.00 12.51 382 GLY A C 1
ATOM 3037 O O . GLY A 1 385 ? 15.026 -11.696 7.513 1.00 14.46 382 GLY A O 1
ATOM 3038 N N . ARG A 1 386 ? 15.104 -9.458 7.385 1.00 12.72 383 ARG A N 1
ATOM 3039 C CA . ARG A 1 386 ? 14.452 -9.236 8.667 1.00 11.96 383 ARG A CA 1
ATOM 3040 C C . ARG A 1 386 ? 13.022 -8.885 8.361 1.00 11.38 383 ARG A C 1
ATOM 3041 O O . ARG A 1 386 ? 12.729 -7.942 7.623 1.00 12.90 383 ARG A O 1
ATOM 3049 N N . VAL A 1 387 ? 12.096 -9.644 8.942 1.00 11.43 384 VAL A N 1
ATOM 3050 C CA . VAL A 1 387 ? 10.697 -9.555 8.541 1.00 11.18 384 VAL A CA 1
ATOM 3051 C C . VAL A 1 387 ? 9.813 -8.786 9.532 1.00 11.86 384 VAL A C 1
ATOM 3052 O O . VAL A 1 387 ? 9.039 -7.918 9.128 1.00 12.34 384 VAL A O 1
ATOM 3056 N N . LEU A 1 388 ? 9.951 -9.115 10.812 1.00 11.91 385 LEU A N 1
ATOM 3057 C CA . LEU A 1 388 ? 9.187 -8.479 11.908 1.00 12.68 385 LEU A CA 1
ATOM 3058 C C . LEU A 1 388 ? 10.120 -8.184 13.087 1.00 11.94 385 LEU A C 1
ATOM 3059 O O . LEU A 1 388 ? 11.169 -8.797 13.231 1.00 12.75 385 LEU A O 1
ATOM 3064 N N . CYS A 1 389 ? 9.665 -7.274 13.942 1.00 12.48 386 CYS A N 1
ATOM 3065 C CA . CYS A 1 389 ? 10.267 -7.047 15.267 1.00 12.67 386 CYS A CA 1
ATOM 3066 C C . CYS A 1 389 ? 9.149 -7.023 16.276 1.00 12.06 386 CYS A C 1
ATOM 3067 O O . CYS A 1 389 ? 8.306 -6.101 16.286 1.00 13.45 386 CYS A O 1
ATOM 3070 N N . VAL A 1 390 ? 9.090 -8.110 17.062 1.00 12.86 387 VAL A N 1
ATOM 3071 C CA . VAL A 1 390 ? 8.050 -8.270 18.058 1.00 12.33 387 VAL A CA 1
ATOM 3072 C C . VAL A 1 390 ? 8.520 -7.600 19.344 1.00 12.53 387 VAL A C 1
ATOM 3073 O O . VAL A 1 390 ? 9.527 -8.013 19.891 1.00 13.01 387 VAL A O 1
ATOM 3077 N N . THR A 1 391 ? 7.808 -6.533 19.731 1.00 12.27 388 THR A N 1
ATOM 3078 C CA . THR A 1 391 ? 8.342 -5.543 20.705 1.00 12.31 388 THR A CA 1
ATOM 3079 C C . THR A 1 391 ? 7.417 -5.490 21.923 1.00 13.57 388 THR A C 1
ATOM 3080 O O . THR A 1 391 ? 6.188 -5.455 21.755 1.00 14.80 388 THR A O 1
ATOM 3084 N N . ALA A 1 392 ? 7.984 -5.437 23.129 1.00 12.99 389 ALA A N 1
ATOM 3085 C CA . ALA A 1 392 ? 7.195 -5.441 24.372 1.00 12.85 389 ALA A CA 1
ATOM 3086 C C . ALA A 1 392 ? 7.793 -4.575 25.448 1.00 13.95 389 ALA A C 1
ATOM 3087 O O . ALA A 1 392 ? 8.995 -4.440 25.524 1.00 14.67 389 ALA A O 1
ATOM 3089 N N . LEU A 1 393 ? 6.938 -4.027 26.304 1.00 13.72 390 LEU A N 1
ATOM 3090 C CA . LEU A 1 393 ? 7.348 -3.406 27.554 1.00 14.23 390 LEU A CA 1
ATOM 3091 C C . LEU A 1 393 ? 7.223 -4.405 28.689 1.00 14.53 390 LEU A C 1
ATOM 3092 O O . LEU A 1 393 ? 6.417 -5.325 28.631 1.00 16.35 390 LEU A O 1
ATOM 3097 N N . GLY A 1 394 ? 8.002 -4.194 29.733 1.00 15.31 391 GLY A N 1
ATOM 3098 C CA . GLY A 1 394 ? 7.896 -4.949 30.961 1.00 15.76 391 GLY A CA 1
ATOM 3099 C C . GLY A 1 394 ? 8.497 -4.252 32.138 1.00 17.73 391 GLY A C 1
ATOM 3100 O O . GLY A 1 394 ? 9.240 -3.270 31.971 1.00 18.26 391 GLY A O 1
ATOM 3101 N N . GLU A 1 395 ? 8.231 -4.759 33.352 1.00 18.54 392 GLU A N 1
ATOM 3102 C CA A GLU A 1 395 ? 8.750 -4.042 34.502 0.70 19.61 392 GLU A CA 1
ATOM 3103 C CA B GLU A 1 395 ? 8.753 -4.141 34.579 0.30 19.01 392 GLU A CA 1
ATOM 3104 C C . GLU A 1 395 ? 10.272 -4.149 34.623 1.00 18.19 392 GLU A C 1
ATOM 3105 O O . GLU A 1 395 ? 10.916 -3.255 35.216 1.00 19.77 392 GLU A O 1
ATOM 3116 N N . THR A 1 396 ? 10.842 -5.199 34.047 1.00 18.29 393 THR A N 1
ATOM 3117 C CA . THR A 1 396 ? 12.254 -5.458 33.977 1.00 17.99 393 THR A CA 1
ATOM 3118 C C . THR A 1 396 ? 12.568 -5.945 32.565 1.00 17.09 393 THR A C 1
ATOM 3119 O O . THR A 1 396 ? 11.645 -6.294 31.795 1.00 16.16 393 THR A O 1
ATOM 3123 N N . VAL A 1 397 ? 13.842 -5.955 32.196 1.00 17.14 394 VAL A N 1
ATOM 3124 C CA . VAL A 1 397 ? 14.248 -6.505 30.896 1.00 17.12 394 VAL A CA 1
ATOM 3125 C C . VAL A 1 397 ? 13.840 -7.976 30.799 1.00 17.38 394 VAL A C 1
ATOM 3126 O O . VAL A 1 397 ? 13.379 -8.437 29.763 1.00 17.07 394 VAL A O 1
ATOM 3130 N N . ALA A 1 398 ? 13.972 -8.703 31.887 1.00 18.32 395 ALA A N 1
ATOM 3131 C CA . ALA A 1 398 ? 13.559 -10.082 31.921 1.00 18.00 395 ALA A CA 1
ATOM 3132 C C . ALA A 1 398 ? 12.072 -10.239 31.580 1.00 17.89 395 ALA A C 1
ATOM 3133 O O . ALA A 1 398 ? 11.715 -11.151 30.823 1.00 18.67 395 ALA A O 1
ATOM 3135 N N . GLN A 1 399 ? 11.219 -9.382 32.123 1.00 16.47 396 GLN A N 1
ATOM 3136 C CA . GLN A 1 399 ? 9.769 -9.462 31.869 1.00 18.07 396 GLN A CA 1
ATOM 3137 C C . GLN A 1 399 ? 9.459 -8.995 30.459 1.00 16.42 396 GLN A C 1
ATOM 3138 O O . GLN A 1 399 ? 8.588 -9.562 29.809 1.00 17.81 396 GLN A O 1
ATOM 3144 N N . ALA A 1 400 ? 10.154 -7.959 29.975 1.00 16.12 397 ALA A N 1
ATOM 3145 C CA . ALA A 1 400 ? 9.960 -7.514 28.593 1.00 15.73 397 ALA A CA 1
ATOM 3146 C C . ALA A 1 400 ? 10.348 -8.631 27.624 1.00 15.14 397 ALA A C 1
ATOM 3147 O O . ALA A 1 400 ? 9.667 -8.892 26.646 1.00 15.69 397 ALA A O 1
ATOM 3149 N N . GLN A 1 401 ? 11.432 -9.325 27.946 1.00 14.78 398 GLN A N 1
ATOM 3150 C CA . GLN A 1 401 ? 11.866 -10.441 27.131 1.00 15.62 398 GLN A CA 1
ATOM 3151 C C . GLN A 1 401 ? 10.817 -11.533 27.106 1.00 15.85 398 GLN A C 1
ATOM 3152 O O . GLN A 1 401 ? 10.454 -12.077 26.043 1.00 15.74 398 GLN A O 1
ATOM 3158 N N . GLN A 1 402 ? 10.321 -11.893 28.286 1.00 15.61 399 GLN A N 1
ATOM 3159 C CA A GLN A 1 402 ? 9.285 -12.914 28.342 0.60 17.05 399 GLN A CA 1
ATOM 3160 C CA B GLN A 1 402 ? 9.254 -12.912 28.354 0.40 16.65 399 GLN A CA 1
ATOM 3161 C C . GLN A 1 402 ? 8.082 -12.578 27.480 1.00 15.62 399 GLN A C 1
ATOM 3162 O O . GLN A 1 402 ? 7.612 -13.429 26.723 1.00 17.34 399 GLN A O 1
ATOM 3173 N N . TYR A 1 403 ? 7.588 -11.353 27.604 1.00 16.09 400 TYR A N 1
ATOM 3174 C CA . TYR A 1 403 ? 6.421 -10.944 26.903 1.00 15.81 400 TYR A CA 1
ATOM 3175 C C . TYR A 1 403 ? 6.662 -10.869 25.408 1.00 16.10 400 TYR A C 1
ATOM 3176 O O . TYR A 1 403 ? 5.780 -11.266 24.645 1.00 16.75 400 TYR A O 1
ATOM 3185 N N . ALA A 1 404 ? 7.808 -10.342 24.982 1.00 15.45 401 ALA A N 1
ATOM 3186 C CA . ALA A 1 404 ? 8.107 -10.277 23.552 1.00 14.93 401 ALA A CA 1
ATOM 3187 C C . ALA A 1 404 ? 8.115 -11.676 22.913 1.00 15.83 401 ALA A C 1
ATOM 3188 O O . ALA A 1 404 ? 7.525 -11.889 21.840 1.00 16.01 401 ALA A O 1
ATOM 3190 N N . TYR A 1 405 ? 8.785 -12.649 23.547 1.00 16.04 402 TYR A N 1
ATOM 3191 C CA . TYR A 1 405 ? 8.829 -13.998 22.986 1.00 17.08 402 TYR A CA 1
ATOM 3192 C C . TYR A 1 405 ? 7.416 -14.621 23.063 1.00 16.90 402 TYR A C 1
ATOM 3193 O O . TYR A 1 405 ? 7.038 -15.362 22.157 1.00 18.26 402 TYR A O 1
ATOM 3202 N N . GLN A 1 406 ? 6.603 -14.285 24.075 1.00 17.86 403 GLN A N 1
ATOM 3203 C CA A GLN A 1 406 ? 5.210 -14.769 24.144 0.60 18.66 403 GLN A CA 1
ATOM 3204 C CA B GLN A 1 406 ? 5.228 -14.800 24.122 0.40 17.71 403 GLN A CA 1
ATOM 3205 C C . GLN A 1 406 ? 4.408 -14.279 22.939 1.00 18.21 403 GLN A C 1
ATOM 3206 O O . GLN A 1 406 ? 3.690 -15.031 22.275 1.00 19.12 403 GLN A O 1
ATOM 3217 N N . LEU A 1 407 ? 4.532 -12.990 22.657 1.00 17.71 404 LEU A N 1
ATOM 3218 C CA . LEU A 1 407 ? 3.809 -12.413 21.537 1.00 18.29 404 LEU A CA 1
ATOM 3219 C C . LEU A 1 407 ? 4.269 -12.960 20.188 1.00 18.41 404 LEU A C 1
ATOM 3220 O O . LEU A 1 407 ? 3.494 -12.936 19.227 1.00 19.70 404 LEU A O 1
ATOM 3225 N N . ALA A 1 408 ? 5.523 -13.371 20.104 1.00 17.14 405 ALA A N 1
ATOM 3226 C CA . ALA A 1 408 ? 6.097 -13.939 18.870 1.00 18.46 405 ALA A CA 1
ATOM 3227 C C . ALA A 1 408 ? 5.689 -15.368 18.581 1.00 20.52 405 ALA A C 1
ATOM 3228 O O . ALA A 1 408 ? 5.862 -15.856 17.445 1.00 20.33 405 ALA A O 1
ATOM 3230 N N . GLU A 1 409 ? 5.223 -16.049 19.634 1.00 21.76 406 GLU A N 1
ATOM 3231 C CA A GLU A 1 409 ? 5.076 -17.488 19.549 0.60 23.67 406 GLU A CA 1
ATOM 3232 C CA B GLU A 1 409 ? 5.003 -17.508 19.638 0.40 23.56 406 GLU A CA 1
ATOM 3233 C C . GLU A 1 409 ? 4.250 -18.007 18.407 1.00 23.42 406 GLU A C 1
ATOM 3234 O O . GLU A 1 409 ? 4.672 -18.972 17.734 1.00 26.19 406 GLU A O 1
ATOM 3245 N N . GLY A 1 410 ? 3.114 -17.406 18.118 1.00 22.53 407 GLY A N 1
ATOM 3246 C CA . GLY A 1 410 ? 2.324 -18.048 17.027 1.00 23.21 407 GLY A CA 1
ATOM 3247 C C . GLY A 1 410 ? 2.614 -17.633 15.600 1.00 20.95 407 GLY A C 1
ATOM 3248 O O . GLY A 1 410 ? 1.937 -18.085 14.662 1.00 23.71 407 GLY A O 1
ATOM 3249 N N . ILE A 1 411 ? 3.623 -16.788 15.418 1.00 18.36 408 ILE A N 1
ATOM 3250 C CA . ILE A 1 411 ? 3.837 -16.184 14.109 1.00 17.57 408 ILE A CA 1
ATOM 3251 C C . ILE A 1 411 ? 4.746 -17.118 13.341 1.00 18.94 408 ILE A C 1
ATOM 3252 O O . ILE A 1 411 ? 5.852 -17.425 13.788 1.00 21.87 408 ILE A O 1
ATOM 3257 N N . GLN A 1 412 ? 4.305 -17.549 12.165 1.00 18.31 409 GLN A N 1
ATOM 3258 C CA A GLN A 1 412 ? 4.887 -18.693 11.479 0.60 19.26 409 GLN A CA 1
ATOM 3259 C CA B GLN A 1 412 ? 5.087 -18.567 11.496 0.40 18.84 409 GLN A CA 1
ATOM 3260 C C . GLN A 1 412 ? 4.988 -18.484 9.982 1.00 18.54 409 GLN A C 1
ATOM 3261 O O . GLN A 1 412 ? 4.014 -18.006 9.384 1.00 18.21 409 GLN A O 1
ATOM 3272 N N . TRP A 1 413 ? 6.101 -18.925 9.418 1.00 17.07 410 TRP A N 1
ATOM 3273 C CA . TRP A 1 413 ? 6.236 -19.179 7.988 1.00 17.87 410 TRP A CA 1
ATOM 3274 C C . TRP A 1 413 ? 7.418 -20.099 7.855 1.00 16.10 410 TRP A C 1
ATOM 3275 O O . TRP A 1 413 ? 8.223 -20.253 8.781 1.00 16.85 410 TRP A O 1
ATOM 3286 N N . GLU A 1 414 ? 7.566 -20.736 6.698 1.00 17.81 411 GLU A N 1
ATOM 3287 C CA . GLU A 1 414 ? 8.630 -21.693 6.532 1.00 16.95 411 GLU A CA 1
ATOM 3288 C C . GLU A 1 414 ? 10.039 -21.039 6.539 1.00 16.91 411 GLU A C 1
ATOM 3289 O O . GLU A 1 414 ? 10.334 -20.205 5.715 1.00 17.21 411 GLU A O 1
ATOM 3295 N N . GLY A 1 415 ? 10.856 -21.401 7.525 1.00 16.45 412 GLY A N 1
ATOM 3296 C CA . GLY A 1 415 ? 12.168 -20.862 7.691 1.00 16.82 412 GLY A CA 1
ATOM 3297 C C . GLY A 1 415 ? 12.290 -19.728 8.690 1.00 15.36 412 GLY A C 1
ATOM 3298 O O . GLY A 1 415 ? 13.410 -19.189 8.842 1.00 16.70 412 GLY A O 1
ATOM 3299 N N . VAL A 1 416 ? 11.187 -19.338 9.336 1.00 14.57 413 VAL A N 1
ATOM 3300 C CA . VAL A 1 416 ? 11.247 -18.277 10.365 1.00 14.34 413 VAL A CA 1
ATOM 3301 C C . VAL A 1 416 ? 12.282 -18.647 11.414 1.00 15.86 413 VAL A C 1
ATOM 3302 O O . VAL A 1 416 ? 12.349 -19.804 11.858 1.00 17.29 413 VAL A O 1
ATOM 3306 N N . PHE A 1 417 ? 13.068 -17.662 11.853 1.00 14.20 414 PHE A N 1
ATOM 3307 C CA . PHE A 1 417 ? 13.998 -17.894 12.942 1.00 14.75 414 PHE A CA 1
ATOM 3308 C C . PHE A 1 417 ? 14.289 -16.598 13.707 1.00 14.32 414 PHE A C 1
ATOM 3309 O O . PHE A 1 417 ? 13.944 -15.495 13.255 1.00 13.69 414 PHE A O 1
ATOM 3317 N N . CYS A 1 418 ? 14.813 -16.785 14.915 1.00 14.71 415 CYS A N 1
ATOM 3318 C CA . CYS A 1 418 ? 15.215 -15.667 15.793 1.00 14.05 415 CYS A CA 1
ATOM 3319 C C . CYS A 1 418 ? 16.295 -16.121 16.717 1.00 15.13 415 CYS A C 1
ATOM 3320 O O . CYS A 1 418 ? 16.471 -17.331 16.937 1.00 19.33 415 CYS A O 1
ATOM 3323 N N . ARG A 1 419 ? 17.046 -15.167 17.262 1.00 14.12 416 ARG A N 1
ATOM 3324 C CA . ARG A 1 419 ? 17.838 -15.438 18.441 1.00 14.79 416 ARG A CA 1
ATOM 3325 C C . ARG A 1 419 ? 16.883 -15.599 19.627 1.00 14.65 416 ARG A C 1
ATOM 3326 O O . ARG A 1 419 ? 15.872 -14.942 19.697 1.00 15.28 416 ARG A O 1
ATOM 3334 N N . LYS A 1 420 ? 17.311 -16.425 20.589 1.00 16.09 417 LYS A N 1
ATOM 3335 C CA A LYS A 1 420 ? 16.508 -16.666 21.786 0.70 16.34 417 LYS A CA 1
ATOM 3336 C CA B LYS A 1 420 ? 16.594 -16.767 21.803 0.30 16.18 417 LYS A CA 1
ATOM 3337 C C . LYS A 1 420 ? 17.060 -15.960 23.015 1.00 16.06 417 LYS A C 1
ATOM 3338 O O . LYS A 1 420 ? 16.455 -16.056 24.108 1.00 17.59 417 LYS A O 1
ATOM 3349 N N . ASP A 1 421 ? 18.135 -15.189 22.839 1.00 14.73 418 ASP A N 1
ATOM 3350 C CA . ASP A 1 421 ? 18.822 -14.575 23.937 1.00 15.15 418 ASP A CA 1
ATOM 3351 C C . ASP A 1 421 ? 18.861 -13.035 23.874 1.00 13.77 418 ASP A C 1
ATOM 3352 O O . ASP A 1 421 ? 19.687 -12.403 24.536 1.00 15.49 418 ASP A O 1
ATOM 3357 N N . ILE A 1 422 ? 17.921 -12.412 23.170 1.00 13.94 419 ILE A N 1
ATOM 3358 C CA . ILE A 1 422 ? 17.881 -10.979 23.124 1.00 13.27 419 ILE A CA 1
ATOM 3359 C C . ILE A 1 422 ? 17.721 -10.439 24.553 1.00 13.24 419 ILE A C 1
ATOM 3360 O O . ILE A 1 422 ? 16.793 -10.801 25.230 1.00 14.72 419 ILE A O 1
ATOM 3365 N N . GLY A 1 423 ? 18.577 -9.509 24.967 1.00 12.83 420 GLY A N 1
ATOM 3366 C CA . GLY A 1 423 ? 18.529 -8.930 26.301 1.00 13.14 420 GLY A CA 1
ATOM 3367 C C . GLY A 1 423 ? 19.456 -9.583 27.326 1.00 13.73 420 GLY A C 1
ATOM 3368 O O . GLY A 1 423 ? 19.501 -9.133 28.481 1.00 13.27 420 GLY A O 1
ATOM 3369 N N . TYR A 1 424 ? 20.178 -10.657 26.964 1.00 14.22 421 TYR A N 1
ATOM 3370 C CA . TYR A 1 424 ? 20.866 -11.452 27.969 1.00 15.18 421 TYR A CA 1
ATOM 3371 C C . TYR A 1 424 ? 21.827 -10.673 28.839 1.00 15.60 421 TYR A C 1
ATOM 3372 O O . TYR A 1 424 ? 22.011 -11.002 30.024 1.00 16.57 421 TYR A O 1
ATOM 3381 N N . ARG A 1 425 ? 22.506 -9.674 28.296 1.00 15.11 422 ARG A N 1
ATOM 3382 C CA . ARG A 1 425 ? 23.479 -8.965 29.099 1.00 15.21 422 ARG A CA 1
ATOM 3383 C C . ARG A 1 425 ? 22.837 -8.108 30.183 1.00 15.02 422 ARG A C 1
ATOM 3384 O O . ARG A 1 425 ? 23.479 -7.846 31.218 1.00 18.59 422 ARG A O 1
ATOM 3392 N N . ALA A 1 426 ? 21.625 -7.625 29.963 1.00 14.81 423 ALA A N 1
ATOM 3393 C CA . ALA A 1 426 ? 20.913 -6.872 30.971 1.00 14.82 423 ALA A CA 1
ATOM 3394 C C . ALA A 1 426 ? 20.247 -7.823 31.987 1.00 16.22 423 ALA A C 1
ATOM 3395 O O . ALA A 1 426 ? 20.264 -7.572 33.218 1.00 17.07 423 ALA A O 1
ATOM 3397 N N . ILE A 1 427 ? 19.712 -8.945 31.506 1.00 16.44 424 ILE A N 1
ATOM 3398 C CA . ILE A 1 427 ? 19.033 -9.908 32.393 1.00 17.62 424 ILE A CA 1
ATOM 3399 C C . ILE A 1 427 ? 20.036 -10.507 33.334 1.00 17.80 424 ILE A C 1
ATOM 3400 O O . ILE A 1 427 ? 19.706 -10.738 34.506 1.00 20.64 424 ILE A O 1
ATOM 3405 N N . ALA A 1 428 ? 21.278 -10.701 32.877 1.00 18.29 425 ALA A N 1
ATOM 3406 C CA . ALA A 1 428 ? 22.356 -11.264 33.699 1.00 19.24 425 ALA A CA 1
ATOM 3407 C C . ALA A 1 428 ? 22.736 -10.340 34.861 1.00 19.64 425 ALA A C 1
ATOM 3408 O O . ALA A 1 428 ? 23.274 -10.817 35.846 1.00 21.66 425 ALA A O 1
ATOM 3410 N N . ARG A 1 429 ? 22.405 -9.051 34.768 1.00 19.14 426 ARG A N 1
ATOM 3411 C CA . ARG A 1 429 ? 22.632 -8.037 35.835 1.00 18.83 426 ARG A CA 1
ATOM 3412 C C . ARG A 1 429 ? 21.461 -7.923 36.744 1.00 19.49 426 ARG A C 1
ATOM 3413 O O . ARG A 1 429 ? 21.495 -7.145 37.690 1.00 21.29 426 ARG A O 1
ATOM 3421 N N . GLY A 1 430 ? 20.380 -8.658 36.485 1.00 19.67 427 GLY A N 1
ATOM 3422 C CA . GLY A 1 430 ? 19.159 -8.469 37.260 1.00 21.05 427 GLY A CA 1
ATOM 3423 C C . GLY A 1 430 ? 18.315 -7.288 36.870 1.00 21.02 427 GLY A C 1
ATOM 3424 O O . GLY A 1 430 ? 17.438 -6.815 37.643 1.00 22.69 427 GLY A O 1
ATOM 3425 N N . LYS A 1 431 ? 18.531 -6.809 35.643 1.00 20.16 428 LYS A N 1
ATOM 3426 C CA A LYS A 1 431 ? 17.798 -5.666 35.113 0.60 21.01 428 LYS A CA 1
ATOM 3427 C CA B LYS A 1 431 ? 17.770 -5.669 35.174 0.40 21.12 428 LYS A CA 1
ATOM 3428 C C . LYS A 1 431 ? 16.558 -6.064 34.322 1.00 21.69 428 LYS A C 1
ATOM 3429 O O . LYS A 1 431 ? 16.307 -7.274 33.993 1.00 22.69 428 LYS A O 1
#

Solvent-accessible surface area: 17936 Å² total

Nearest PDB structures (foldseek):
  3mjf-assembly1_A  TM=1.002E+00  e=2.116E-88  Yersinia pestis CO92
  2yrx-assembly1_A  TM=9.181E-01  e=2.074E-50  Geobacillus kaustophilus
  2ys7-assembly1_A  TM=9.265E-01  e=3.072E-49  Geobacillus kaustophilus
  2ip4-assembly2_B  TM=9.166E-01  e=3.907E-46  Thermus thermophilus HB8
  2qk4-assembly1_A  TM=8.687E-01  e=3.620E-45  Homo sapiens

Sequence (418 aa):
ANILIIGNNGGREHALGWKAAQSPLADKIIYVAPGNAGTALEPTLENVVDIAATDIIAGLLLAFAQSHDIGLTIVGPEAPLVIGVVDAFRAAGLAIFGPTQQAAAQLEEGSKKAFTKKDFLARHNNIPSAEYQQNFTDVEAALAYVRQQKGAPPIVIIKKADGLAAGKGVIVATQQEEEAETAVNDLAGNAFFGDDAGHRIVVEEFLDGEEEASFIVVDGEENVLPATSQDHKRRVGDGDTGPNTGGGAYSPAPVVTDDVHQRVDQVIWPTVRRGAAEGNIYTGFLYAGLISADDGQPKKVIEEFNCRRFGDPETQPILRRRSDLVELCLAGTQGKLNEKTSDDWDERPSSLGVVLAAGGYPADDYRQQGDVIHGLPQQQEVKDGKVFHAGTKLNGNHEVVTNGGRVLCVTALGEETVAQAQQQYAYQQLAEEGIQQWEGVFCRKKDIGYRAIARGKK

Secondary structure (DSSP, 8-state):
--EEEEE-SHHHHHHHHHHTT-TT-S-EEEEE--HHHHH-TT-EE----TT-HHHHHHHHHHTT-SEEEE-SHHHHHTTHHHHHHHTT--EES--HHHHHHHH-HHHHHHHHHHTT-SB--EEEES-HHHHHHHHHHH-SSEEEEESSS-TT-SEEE--HHHHHHHHH--TTHHHH-----EEEEE---S---EEE--BSS------BEE--EEETTTEEEE----EEES-TTS-HHHHHH---SHHHHHH--TTS---BS--EEE---TTS---B-EE-GGGSTTTTTT------HHHHHHHHHTT-GGG------SS-EEEEEEEETTTTS-----PBPB---SS-BTTEEEEESSEEE-TTS-EEE-SSEEEEEEEE-SSHHHHHHHHHHHHTT-B-TTEE--S-TTHHHHTTT-

B-factor: mean 19.16, std 8.94, range [7.88, 114.93]